Protein 4ABX (pdb70)

GO terms:
  GO:0042802 identical protein binding (F, IPI)

Organism: Deinococcus radiodurans (strain ATCC 13939 / DSM 20539 / JCM 16871 / CCUG 27074 / LMG 4051 / NBRC 15346 / NCIMB 9279 / VKM B-1422 / R1) (NCBI:txid243230)

Nearest PDB structures (foldseek):
  4abx-assembly2_B  TM=1.005E+00  e=1.678E-20  Deinococcus radiodurans R1 = ATCC 13939 = DSM 20539
  5nnv-assembly1_A  TM=2.730E-01  e=8.039E-01  Bacillus subtilis subsp. subtilis str. 168
  8i21-assembly1_B  TM=3.642E-01  e=3.588E+00  Saccharomyces cerevisiae S288C
  5xg2-assembly1_A  TM=2.146E-01  e=1.185E+00  Pyrococcus yayanosii CH1
  4abx-assembly2_B  TM=8.919E-01  e=4.515E-20  Deinococcus radiodurans R1 = ATCC 13939 = DSM 20539

B-factor: mean 31.53, std 11.73, range [11.59, 84.28]

Radius of gyration: 51.92 Å; Cα contacts (8 Å, |Δi|>4): 768; chains: 4; bounding box: 196×74×70 Å

Solvent-accessible surface area: 38547 Å² total; per-residue (Å²): 88,94,126,173,101,52,46,146,59,25,103,82,8,43,121,30,35,104,35,14,70,128,34,74,14,88,53,54,43,38,139,46,30,75,93,56,51,61,118,2,45,46,40,85,31,17,20,109,6,0,52,24,0,12,92,42,0,37,75,9,165,71,22,0,12,33,10,0,11,75,0,12,154,34,0,66,42,0,7,146,110,38,155,72,0,91,107,5,7,76,72,0,100,62,6,31,117,42,0,89,60,4,2,30,87,0,84,87,26,33,133,62,43,73,31,56,93,121,18,25,94,143,15,81,62,70,27,49,30,0,48,130,2,60,130,123,13,24,108,64,3,106,56,0,64,91,75,10,61,105,4,44,135,87,23,57,36,34,74,90,66,70,158,96,75,66,140,134,144,190,107,53,44,147,61,25,102,86,8,42,128,24,42,92,37,14,73,130,32,73,15,88,48,59,42,38,140,46,29,74,95,60,50,62,114,3,44,44,41,83,32,19,19,111,7,0,52,26,0,10,93,41,0,35,85,9,155,114,23,0,13,34,9,0,9,76,0,20,151,34,0,72,41,0,7,138,105,39,154,70,0,86,106,3,9,67,79,0,124,59,7,27,122,41,0,93,56,3,0,25,91,0,81,94,28,30,133,65,39,69,32,53,93,107,17,25,94,135,17,82,62,69,28,48,31,0,49,125,2,59,130,120,15,22,108,68,6,115,54,0,64,94,76,9,54,96,4,46,121,82,20,57,32,36,71,94,60,75,150,96,78,64,139,64,101,76,140,189,63,40,48,152,45,26,102,85,8,41,124,30,37,97,34,12,72,129,32,72,16,90,54,59,41,38,141,47,31,74,92,55,53,63,117,4,46,35,36,92,36,15,18,113,8,0,47,25,0,12,95,41,0,35,72,14,161,69,20,0,14,30,14,0,8,76,0,14,162,40,0,80,52,0,3,149,97,37,134,69,0,93,101,5,2,71,89,0,93,54,6,30,113,50,0,89,54,6,2,25,87,0,85,93,29,33,128,63,40,70,38,55,86,105,18,32,90,152,15,91,61,69,29,49,32,0,50,130,2,56,131,118,13,23,106,72,6,124,57,0,64,85,72,8,44,99,4,41,124,86,25,56,35,23,70,89,66,68,161,105,74,105,61,98,78,123,189,63,34,46,151,44,24,102,83,8,42,128,24,39,89,35,13,68,128,32,69,14,91,49,58,41,34,139,44,30,80,91,57,51,57,112,6,48,36,40,86,39,15,19,113,8,0,45,25,0,8,91,41,0,39,70,16,154,110,22,0,13,32,16,0,9,76,0,10,161,40,0,87,54,0,12,156,92,40,128,58,0,98,100,7,15,96,90,0,103,55,6,31,115,51,0,89,56,6,1,28,86,0,82,9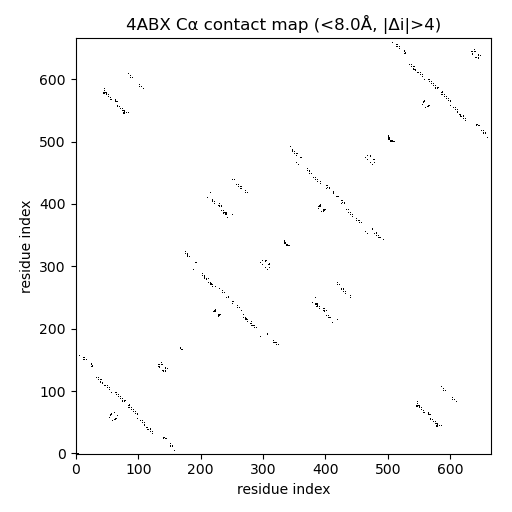0,32,31,130,64,42,72,35,57,84,110,16,35,87,155,17,94,61,71,27,49,32,0,46,128,2,55,128,121,14,25,108,68,6,118,56,0,62,86,75,9,42,100,4,42,124,84,24,56,31,21,73,92,64,77,170,118,95

CATH classification: 6.10.140.1080 (+1 more: 6.10.140.1090)

Secondary structure (DSSP, 8-state):
-HHHHHHHHHHHHHHHHHHHHHH---TTHHHHHHHHHHHHHHHHHHHHHHHHHHIIIIISSS-HHHHHHHHHHHHHHHHTT-HHHHHHHHHHHHHHHHHHHHHHHHHHHHHT----HHHHHHHHHHHHHHHHHHHHH-SSHHHHHHHHHHHHHHHHHHHHHHHHHT-/-HHHHHHHHHHHHHHHHHHHHH---TTHHHHHHHHHHHHHHHHHHHHHHHHHHIIIIISSS-HHHHHHHHHHHHHHHHTT-HHHHHHHHHHHHHHHHHHHHHHHHHHHHHT----HHHHHHHHHHHHHHHHHHHHH-SSHHHHHHHHHHHHHHHHHHHHHHHHHT-/--SHHHHHHHHHHHHHHHHHHHHH---TTHHHHHHHHHHHHHHHHHHHHHHHHHHIIIIISSS-HHHHHHHHHHHHHHHHHH-HHHHHHHHHHHHHHHHHHHHHHHHHHHHHT----HHHHHHHHHHHHHHHHHHHHH-SSHHHHHHHHHHHHHHHHHHHHHHHHH-/--SHHHHHHHHHHHHHHHHHHHHH---TTHHHHHHHHHHHHHHHHHHHHHHHHHHIIIIISSS-HHHHHHHHHHHTHHHHHH-HHHHHHHHHHHHHHHHHHHHHHHHHHHHHT----HHHHHHHHHHHHHHHHHHHHH-SSHHHHHHHHHHHHHHHHHHHHHHHH-

Structure (mmCIF, N/CA/C/O backbone):
data_4ABX
#
_entry.id   4ABX
#
_cell.length_a   73.210
_cell.length_b   43.970
_cell.length_c   133.630
_cell.angle_alpha   90.00
_cell.angle_beta   97.71
_cell.angle_gamma   90.00
#
_symmetry.space_group_name_H-M   'P 1 21 1'
#
loop_
_entity.id
_entity.type
_entity.pdbx_description
1 polymer 'DNA REPAIR PROTEIN RECN'
2 water water
#
loop_
_atom_site.group_PDB
_atom_site.id
_atom_site.type_symbol
_atom_site.label_atom_id
_atom_site.label_alt_id
_atom_site.label_comp_id
_atom_site.label_asym_id
_atom_site.label_entity_id
_atom_site.label_seq_id
_atom_site.pdbx_PDB_ins_code
_atom_site.Cartn_x
_atom_site.Cartn_y
_atom_site.Cartn_z
_atom_site.occupancy
_atom_site.B_iso_or_equiv
_atom_site.auth_seq_id
_atom_site.auth_comp_id
_atom_site.auth_asym_id
_atom_site.auth_atom_id
_atom_site.pdbx_PDB_model_num
ATOM 1 N N . PHE A 1 5 ? 61.743 -20.006 22.209 1.00 35.96 -1 PHE A N 1
ATOM 2 C CA . PHE A 1 5 ? 60.929 -21.219 22.177 1.00 45.96 -1 PHE A CA 1
ATOM 3 C C . PHE A 1 5 ? 60.393 -21.528 23.572 1.00 41.71 -1 PHE A C 1
ATOM 4 O O . PHE A 1 5 ? 59.387 -20.962 24.002 1.00 43.98 -1 PHE A O 1
ATOM 6 N N . THR A 1 6 ? 61.056 -22.431 24.283 1.00 58.37 0 THR A N 1
ATOM 7 C CA . THR A 1 6 ? 60.770 -22.570 25.699 1.00 53.27 0 THR A CA 1
ATOM 8 C C . THR A 1 6 ? 61.235 -21.267 26.343 1.00 43.44 0 THR A C 1
ATOM 9 O O . THR A 1 6 ? 60.709 -20.842 27.372 1.00 35.63 0 THR A O 1
ATOM 13 N N . GLN A 1 7 ? 62.212 -20.624 25.703 1.00 37.12 196 GLN A N 1
ATOM 14 C CA . GLN A 1 7 ? 62.688 -19.310 26.127 1.00 34.59 196 GLN A CA 1
ATOM 15 C C . GLN A 1 7 ? 61.607 -18.229 26.008 1.00 33.96 196 GLN A C 1
ATOM 16 O O . GLN A 1 7 ? 61.408 -17.445 26.938 1.00 32.36 196 GLN A O 1
ATOM 22 N N . ARG A 1 8 ? 60.908 -18.185 24.876 1.00 29.75 197 ARG A N 1
ATOM 23 C CA . ARG A 1 8 ? 59.767 -17.280 24.741 1.00 28.93 197 ARG A CA 1
ATOM 24 C C . ARG A 1 8 ? 58.707 -17.602 25.783 1.00 27.77 197 ARG A C 1
ATOM 25 O O . ARG A 1 8 ? 58.123 -16.702 26.377 1.00 26.64 197 ARG A O 1
ATOM 33 N N . GLU A 1 9 ? 58.472 -18.891 26.007 1.00 31.59 198 GLU A N 1
ATOM 34 C CA . GLU A 1 9 ? 57.478 -19.330 26.982 1.00 32.34 198 GLU A CA 1
ATOM 35 C C . GLU A 1 9 ? 57.839 -18.901 28.404 1.00 30.77 198 GLU A C 1
ATOM 36 O O . GLU A 1 9 ? 56.968 -18.533 29.195 1.00 26.94 198 GLU A O 1
ATOM 42 N N . ARG A 1 10 ? 59.124 -18.948 28.726 1.00 29.46 199 ARG A N 1
ATOM 43 C CA . ARG A 1 10 ? 59.582 -18.517 30.040 1.00 29.19 199 ARG A CA 1
ATOM 44 C C . ARG A 1 10 ? 59.367 -17.018 30.228 1.00 28.61 199 ARG A C 1
ATOM 45 O O . ARG A 1 10 ? 58.964 -16.572 31.302 1.00 30.05 199 ARG A O 1
ATOM 53 N N . ALA A 1 11 ? 59.652 -16.243 29.183 1.00 30.27 200 ALA A N 1
ATOM 54 C CA . ALA A 1 11 ? 59.475 -14.795 29.240 1.00 28.26 200 ALA A CA 1
ATOM 55 C C . ALA A 1 11 ? 58.017 -14.452 29.532 1.00 29.95 200 ALA A C 1
ATOM 56 O O . ALA A 1 11 ? 57.723 -13.590 30.362 1.00 28.46 200 ALA A O 1
ATOM 58 N N . ARG A 1 12 ? 57.106 -15.140 28.853 1.00 27.61 201 ARG A N 1
ATOM 59 C CA . ARG A 1 12 ? 55.684 -14.901 29.051 1.00 20.95 201 ARG A CA 1
ATOM 60 C C . ARG A 1 12 ? 55.236 -15.346 30.441 1.00 21.40 201 ARG A C 1
ATOM 61 O O . ARG A 1 12 ? 54.395 -14.706 31.060 1.00 25.28 201 ARG A O 1
ATOM 69 N N . GLN A 1 13 ? 55.806 -16.439 30.935 1.00 22.04 202 GLN A N 1
ATOM 70 C CA . GLN A 1 13 ? 55.441 -16.927 32.257 1.00 24.33 202 GLN A CA 1
ATOM 71 C C . GLN A 1 13 ? 55.884 -15.942 33.335 1.00 27.40 202 GLN A C 1
ATOM 72 O O . GLN A 1 13 ? 55.182 -15.735 34.324 1.00 25.89 202 GLN A O 1
ATOM 78 N N . ILE A 1 14 ? 57.049 -15.332 33.138 1.00 30.56 203 ILE A N 1
ATOM 79 C CA . ILE A 1 14 ? 57.528 -14.289 34.045 1.00 27.47 203 ILE A CA 1
ATOM 80 C C . ILE A 1 14 ? 56.547 -13.114 34.132 1.00 25.56 203 ILE A C 1
ATOM 81 O O . ILE A 1 14 ? 56.269 -12.622 35.224 1.00 25.70 203 ILE A O 1
ATOM 86 N N . ASP A 1 15 ? 56.027 -12.671 32.986 1.00 19.85 204 ASP A N 1
ATOM 87 C CA . ASP A 1 15 ? 55.059 -11.574 32.956 1.00 23.38 204 ASP A CA 1
ATOM 88 C C . ASP A 1 15 ? 53.758 -11.962 33.651 1.00 24.75 204 ASP A C 1
ATOM 89 O O . ASP A 1 15 ? 53.169 -11.169 34.382 1.00 27.19 204 ASP A O 1
ATOM 94 N N . LEU A 1 16 ? 53.301 -13.182 33.390 1.00 29.23 205 LEU A N 1
ATOM 95 C CA . LEU A 1 16 ? 52.089 -13.707 34.013 1.00 27.06 205 LEU A CA 1
ATOM 96 C C . LEU A 1 16 ? 52.181 -13.657 35.537 1.00 27.13 205 LEU A C 1
ATOM 97 O O . LEU A 1 16 ? 51.308 -13.112 36.213 1.00 28.35 205 LEU A O 1
ATOM 102 N N . LEU A 1 17 ? 53.249 -14.231 36.076 1.00 26.14 206 LEU A N 1
ATOM 103 C CA . LEU A 1 17 ? 53.400 -14.342 37.519 1.00 21.68 206 LEU A CA 1
ATOM 104 C C . LEU A 1 17 ? 53.594 -12.972 38.166 1.00 22.13 206 LEU A C 1
ATOM 105 O O . LEU A 1 17 ? 53.009 -12.680 39.212 1.00 23.81 206 LEU A O 1
ATOM 110 N N . ALA A 1 18 ? 54.413 -12.133 37.540 1.00 22.36 207 ALA A N 1
ATOM 111 C CA . ALA A 1 18 ? 54.646 -10.791 38.059 1.00 26.23 207 ALA A CA 1
ATOM 112 C C . ALA A 1 18 ? 53.326 -10.032 38.181 1.00 25.06 207 ALA A C 1
ATOM 113 O O . ALA A 1 18 ? 53.098 -9.325 39.160 1.00 22.29 207 ALA A O 1
ATOM 115 N N . PHE A 1 19 ? 52.462 -10.193 37.183 1.00 25.29 208 PHE A N 1
ATOM 116 C CA . PHE A 1 19 ? 51.164 -9.522 37.157 1.00 28.48 208 PHE A CA 1
ATOM 117 C C . PHE A 1 19 ? 50.247 -10.039 38.263 1.00 22.32 208 PHE A C 1
ATOM 118 O O . PHE A 1 19 ? 49.538 -9.271 38.916 1.00 22.31 208 PHE A O 1
ATOM 126 N N . GLN A 1 20 ? 50.262 -11.348 38.469 1.00 24.11 209 GLN A N 1
ATOM 127 C CA . GLN A 1 20 ? 49.442 -11.953 39.506 1.00 23.30 209 GLN A CA 1
ATOM 128 C C . GLN A 1 20 ? 49.896 -11.537 40.907 1.00 24.34 209 GLN A C 1
ATOM 129 O O . GLN A 1 20 ? 49.073 -11.219 41.766 1.00 21.66 209 GLN A O 1
ATOM 135 N N . VAL A 1 21 ? 51.207 -11.511 41.116 1.00 20.57 210 VAL A N 1
ATOM 136 C CA . VAL A 1 21 ? 51.785 -11.080 42.389 1.00 25.73 210 VAL A CA 1
ATOM 137 C C . VAL A 1 21 ? 51.451 -9.622 42.688 1.00 30.04 210 VAL A C 1
ATOM 138 O O . VAL A 1 21 ? 51.060 -9.280 43.806 1.00 30.25 210 VAL A O 1
ATOM 142 N N . GLN A 1 22 ? 51.600 -8.768 41.680 1.00 28.88 211 GLN A N 1
ATOM 143 C CA . GLN A 1 22 ? 51.253 -7.359 41.813 1.00 30.40 211 GLN A CA 1
ATOM 144 C C . GLN A 1 22 ? 49.777 -7.191 42.170 1.00 26.49 211 GLN A C 1
ATOM 145 O O . GLN A 1 22 ? 49.440 -6.429 43.079 1.00 25.61 211 GLN A O 1
ATOM 151 N N . GLU A 1 23 ? 48.899 -7.898 41.457 1.00 23.39 212 GLU A N 1
ATOM 152 C CA . GLU A 1 23 ? 47.458 -7.767 41.692 1.00 24.92 212 GLU A CA 1
ATOM 153 C C . GLU A 1 23 ? 47.087 -8.064 43.139 1.00 27.36 212 GLU A C 1
ATOM 154 O O . GLU A 1 23 ? 46.360 -7.302 43.777 1.00 25.07 212 GLU A O 1
ATOM 160 N N . ILE A 1 24 ? 47.583 -9.186 43.645 1.00 24.29 213 ILE A N 1
ATOM 161 C CA . ILE A 1 24 ? 47.333 -9.596 45.021 1.00 24.95 213 ILE A CA 1
ATOM 162 C C . ILE A 1 24 ? 47.949 -8.632 46.044 1.00 28.10 213 ILE A C 1
ATOM 163 O O . ILE A 1 24 ? 47.344 -8.319 47.072 1.00 27.18 213 ILE A O 1
ATOM 168 N N . SER A 1 25 ? 49.150 -8.148 45.756 1.00 26.52 214 SER A N 1
ATOM 169 C CA . SER A 1 25 ? 49.866 -7.316 46.713 1.00 26.51 214 SER A CA 1
ATOM 170 C C . SER A 1 25 ? 49.241 -5.933 46.829 1.00 25.19 214 SER A C 1
ATOM 171 O O . SER A 1 25 ? 49.244 -5.330 47.903 1.00 28.98 214 SER A O 1
ATOM 174 N N . GLU A 1 26 ? 48.708 -5.429 45.723 1.00 24.77 215 GLU A N 1
ATOM 175 C CA . GLU A 1 26 ? 48.074 -4.111 45.728 1.00 31.96 215 GLU A CA 1
ATOM 176 C C . GLU A 1 26 ? 46.814 -4.078 46.587 1.00 32.83 215 GLU A C 1
ATOM 177 O O . GLU A 1 26 ? 46.472 -3.042 47.157 1.00 34.21 215 GLU A O 1
ATOM 183 N N . VAL A 1 27 ? 46.132 -5.215 46.682 1.00 33.44 216 VAL A N 1
ATOM 184 C CA . VAL A 1 27 ? 44.912 -5.315 47.481 1.00 25.82 216 VAL A CA 1
ATOM 185 C C . VAL A 1 27 ? 45.251 -5.694 48.919 1.00 28.39 216 VAL A C 1
ATOM 186 O O . VAL A 1 27 ? 44.568 -5.286 49.868 1.00 25.70 216 VAL A O 1
ATOM 190 N N . SER A 1 28 ? 46.316 -6.478 49.067 1.00 25.42 217 SER A N 1
ATOM 191 C CA . SER A 1 28 ? 46.820 -6.887 50.373 1.00 27.33 217 SER A CA 1
ATOM 192 C C . SER A 1 28 ? 45.755 -7.566 51.240 1.00 29.51 217 SER A C 1
ATOM 193 O O . SER A 1 28 ? 45.415 -7.073 52.319 1.00 30.35 217 SER A O 1
ATOM 196 N N . PRO A 1 29 ? 45.238 -8.712 50.773 1.00 24.85 218 PRO A N 1
ATOM 197 C CA . PRO A 1 29 ? 44.202 -9.450 51.504 1.00 28.34 218 PRO A CA 1
ATOM 198 C C . PRO A 1 29 ? 44.689 -9.945 52.864 1.00 29.92 218 PRO A C 1
ATOM 199 O O . PRO A 1 29 ? 45.771 -10.522 52.973 1.00 23.25 218 PRO A O 1
ATOM 203 N N . ASP A 1 30 ? 43.880 -9.720 53.891 1.00 27.52 219 ASP A N 1
ATOM 204 C CA . ASP A 1 30 ? 44.222 -10.133 55.247 1.00 30.62 219 ASP A CA 1
ATOM 205 C C . ASP A 1 30 ? 43.210 -11.158 55.736 1.00 32.31 219 ASP A C 1
ATOM 206 O O . ASP A 1 30 ? 42.138 -10.796 56.229 1.00 27.13 219 ASP A O 1
ATOM 211 N N . PRO A 1 31 ? 43.546 -12.450 55.596 1.00 34.61 220 PRO A N 1
ATOM 212 C CA . PRO A 1 31 ? 42.593 -13.506 55.945 1.00 33.42 220 PRO A CA 1
ATOM 213 C C . PRO A 1 31 ? 41.930 -13.223 57.289 1.00 34.61 220 PRO A C 1
ATOM 214 O O . PRO A 1 31 ? 42.609 -12.878 58.256 1.00 35.18 220 PRO A O 1
ATOM 218 N N . GLY A 1 32 ? 40.609 -13.345 57.340 1.00 28.22 221 GLY A N 1
ATOM 219 C CA . GLY A 1 32 ? 39.874 -13.040 58.556 1.00 31.65 221 GLY A CA 1
ATOM 220 C C . GLY A 1 32 ? 39.148 -11.703 58.538 1.00 36.29 221 GLY A C 1
ATOM 221 O O . GLY A 1 32 ? 38.145 -11.532 59.233 1.00 34.38 221 GLY A O 1
ATOM 222 N N . GLU A 1 33 ? 39.638 -10.756 57.739 1.00 35.10 222 GLU A N 1
ATOM 223 C CA . GLU A 1 33 ? 39.071 -9.405 57.723 1.00 30.09 222 GLU A CA 1
ATOM 224 C C . GLU A 1 33 ? 37.610 -9.367 57.267 1.00 28.88 222 GLU A C 1
ATOM 225 O O . GLU A 1 33 ? 36.898 -8.398 57.536 1.00 27.09 222 GLU A O 1
ATOM 231 N N . GLU A 1 34 ? 37.163 -10.413 56.577 1.00 28.62 223 GLU A N 1
ATOM 232 C CA . GLU A 1 34 ? 35.807 -10.424 56.028 1.00 26.44 223 GLU A CA 1
ATOM 233 C C . GLU A 1 34 ? 34.728 -10.530 57.097 1.00 25.12 223 GLU A C 1
ATOM 234 O O . GLU A 1 34 ? 33.581 -10.127 56.863 1.00 21.12 223 GLU A O 1
ATOM 240 N N . GLU A 1 35 ? 35.089 -11.071 58.263 1.00 26.35 224 GLU A N 1
ATOM 241 C CA . GLU A 1 35 ? 34.143 -11.181 59.371 1.00 31.67 224 GLU A CA 1
ATOM 242 C C . GLU A 1 35 ? 33.662 -9.808 59.826 1.00 28.84 224 GLU A C 1
ATOM 243 O O . GLU A 1 35 ? 32.458 -9.566 59.943 1.00 24.34 224 GLU A O 1
ATOM 249 N N . GLY A 1 36 ? 34.613 -8.918 60.097 1.00 28.79 225 GLY A N 1
ATOM 250 C CA . GLY A 1 36 ? 34.297 -7.555 60.482 1.00 30.14 225 GLY A CA 1
ATOM 251 C C . GLY A 1 36 ? 33.567 -6.800 59.384 1.00 31.78 225 GLY A C 1
ATOM 252 O O . GLY A 1 36 ? 32.597 -6.088 59.650 1.00 26.96 225 GLY A O 1
ATOM 253 N N . LEU A 1 37 ? 34.038 -6.945 58.146 1.00 30.66 226 LEU A N 1
ATOM 254 C CA . LEU A 1 37 ? 33.393 -6.294 57.008 1.00 29.05 226 LEU A CA 1
ATOM 255 C C . LEU A 1 37 ? 31.918 -6.689 56.885 1.00 25.91 226 LEU A C 1
ATOM 256 O O . LEU A 1 37 ? 31.047 -5.825 56.735 1.00 21.69 226 LEU A O 1
ATOM 261 N N . ASN A 1 38 ? 31.648 -7.993 56.950 1.00 19.30 227 ASN A N 1
ATOM 262 C CA . ASN A 1 38 ? 30.285 -8.510 56.826 1.00 24.48 227 ASN A CA 1
ATOM 263 C C . ASN A 1 38 ? 29.374 -8.013 57.944 1.00 23.47 227 ASN A C 1
ATOM 264 O O . ASN A 1 38 ? 28.206 -7.696 57.720 1.00 24.38 227 ASN A O 1
ATOM 269 N N . THR A 1 39 ? 29.908 -7.978 59.157 1.00 23.70 228 THR A N 1
ATOM 270 C CA . THR A 1 39 ? 29.161 -7.471 60.302 1.00 25.67 228 THR A CA 1
ATOM 271 C C . THR A 1 39 ? 28.829 -5.989 60.122 1.00 24.69 228 THR A C 1
ATOM 272 O O . THR A 1 39 ? 27.706 -5.557 60.379 1.00 24.96 228 THR A O 1
ATOM 276 N N . GLU A 1 40 ? 29.805 -5.218 59.656 1.00 21.79 229 GLU A N 1
ATOM 277 C CA . GLU A 1 40 ? 29.620 -3.787 59.430 1.00 25.90 229 GLU A CA 1
ATOM 278 C C . GLU A 1 40 ? 28.694 -3.511 58.230 1.00 25.33 229 GLU A C 1
ATOM 279 O O . GLU A 1 40 ? 27.895 -2.574 58.252 1.00 22.03 229 GLU A O 1
ATOM 285 N N . LEU A 1 41 ? 28.793 -4.340 57.193 1.00 23.27 230 LEU A N 1
ATOM 286 C CA . LEU A 1 41 ? 27.877 -4.262 56.052 1.00 21.78 230 LEU A CA 1
ATOM 287 C C . LEU A 1 41 ? 26.405 -4.409 56.466 1.00 24.66 230 LEU A C 1
ATOM 288 O O . LEU A 1 41 ? 25.531 -3.647 56.020 1.00 17.96 230 LEU A O 1
ATOM 293 N N . SER A 1 42 ? 26.126 -5.406 57.299 1.00 21.97 231 SER A N 1
ATOM 294 C CA . SER A 1 42 ? 24.762 -5.615 57.783 1.00 20.37 231 SER A CA 1
ATOM 295 C C . SER A 1 42 ? 24.309 -4.438 58.640 1.00 22.30 231 SER A C 1
ATOM 296 O O . SER A 1 42 ? 23.181 -3.960 58.507 1.00 29.27 231 SER A O 1
ATOM 299 N N . ARG A 1 43 ? 25.186 -3.981 59.529 1.00 28.49 232 ARG A N 1
ATOM 300 C CA . ARG A 1 43 ? 24.854 -2.873 60.417 1.00 28.44 232 ARG A CA 1
ATOM 301 C C . ARG A 1 43 ? 24.467 -1.636 59.617 1.00 27.01 232 ARG A C 1
ATOM 302 O O . ARG A 1 43 ? 23.456 -1.004 59.906 1.00 25.14 232 ARG A O 1
ATOM 310 N N . LEU A 1 44 ? 25.273 -1.298 58.613 1.00 22.80 233 LEU A N 1
ATOM 311 C CA . LEU A 1 44 ? 25.036 -0.101 57.807 1.00 22.54 233 LEU A CA 1
ATOM 312 C C . LEU A 1 44 ? 23.867 -0.267 56.842 1.00 24.37 233 LEU A C 1
ATOM 313 O O . LEU A 1 44 ? 23.086 0.665 56.630 1.00 28.12 233 LEU A O 1
ATOM 318 N N . SER A 1 45 ? 23.756 -1.444 56.237 1.00 19.22 234 SER A N 1
ATOM 319 C CA . SER A 1 45 ? 22.644 -1.701 55.332 1.00 24.96 234 SER A CA 1
ATOM 320 C C . SER A 1 45 ? 21.327 -1.589 56.097 1.00 24.22 234 SER A C 1
ATOM 321 O O . SER A 1 45 ? 20.367 -0.988 55.616 1.00 20.84 234 SER A O 1
ATOM 324 N N . ASN A 1 46 ? 21.287 -2.156 57.298 1.00 25.57 235 ASN A N 1
ATOM 325 C CA . ASN A 1 46 ? 20.078 -2.079 58.116 1.00 24.96 235 ASN A CA 1
ATOM 326 C C . ASN A 1 46 ? 19.692 -0.651 58.485 1.00 28.05 235 ASN A C 1
ATOM 327 O O . ASN A 1 46 ? 18.508 -0.311 58.485 1.00 26.82 235 ASN A O 1
ATOM 332 N N . LEU A 1 47 ? 20.688 0.186 58.781 1.00 23.80 236 LEU A N 1
ATOM 333 C CA . LEU A 1 47 ? 20.423 1.598 59.049 1.00 22.65 236 LEU A CA 1
ATOM 334 C C . LEU A 1 47 ? 19.842 2.274 57.806 1.00 26.38 236 LEU A C 1
ATOM 335 O O . LEU A 1 47 ? 18.961 3.126 57.907 1.00 28.28 236 LEU A O 1
ATOM 340 N N . HIS A 1 48 ? 20.333 1.885 56.635 1.00 27.13 237 HIS A N 1
ATOM 341 C CA . HIS A 1 48 ? 19.808 2.409 55.377 1.00 25.54 237 HIS A CA 1
ATOM 342 C C . HIS A 1 48 ? 18.347 2.017 55.176 1.00 23.56 237 HIS A C 1
ATOM 343 O O . HIS A 1 48 ? 17.520 2.833 54.773 1.00 22.29 237 HIS A O 1
ATOM 350 N N . THR A 1 49 ? 18.039 0.755 55.447 1.00 22.49 238 THR A N 1
ATOM 351 C CA . THR A 1 49 ? 16.677 0.260 55.328 1.00 27.41 238 THR A CA 1
ATOM 352 C C . THR A 1 49 ? 15.705 1.040 56.215 1.00 26.15 238 THR A C 1
ATOM 353 O O . THR A 1 49 ? 14.624 1.438 55.772 1.00 20.54 238 THR A O 1
ATOM 357 N N . ILE A 1 50 ? 16.103 1.253 57.467 1.00 29.44 239 ILE A N 1
ATOM 358 C CA . ILE A 1 50 ? 15.305 2.004 58.431 1.00 28.89 239 ILE A CA 1
ATOM 359 C C . ILE A 1 50 ? 15.033 3.430 57.951 1.00 30.69 239 ILE A C 1
ATOM 360 O O . ILE A 1 50 ? 13.902 3.916 58.023 1.00 25.64 239 ILE A O 1
ATOM 365 N N . ALA A 1 51 ? 16.070 4.099 57.460 1.00 26.26 240 ALA A N 1
ATOM 366 C CA . ALA A 1 51 ? 15.941 5.489 57.031 1.00 28.14 240 ALA A CA 1
ATOM 367 C C . ALA A 1 51 ? 15.089 5.590 55.773 1.00 30.56 240 ALA A C 1
ATOM 368 O O . ALA A 1 51 ? 14.294 6.521 55.616 1.00 27.91 240 ALA A O 1
ATOM 370 N N . GLN A 1 52 ? 15.268 4.627 54.876 1.00 27.32 241 GLN A N 1
ATOM 371 C CA . GLN A 1 52 ? 14.503 4.572 53.634 1.00 25.59 241 GLN A CA 1
ATOM 372 C C . GLN A 1 52 ? 13.038 4.246 53.939 1.00 26.16 241 GLN A C 1
ATOM 373 O O . GLN A 1 52 ? 12.124 4.752 53.286 1.00 28.60 241 GLN A O 1
ATOM 379 N N . ALA A 1 53 ? 12.814 3.393 54.932 1.00 22.69 242 ALA A N 1
ATOM 380 C CA . ALA A 1 53 ? 11.446 3.047 55.331 1.00 25.85 242 ALA A CA 1
ATOM 381 C C . ALA A 1 53 ? 10.721 4.276 55.877 1.00 29.20 242 ALA A C 1
ATOM 382 O O . ALA A 1 53 ? 9.588 4.557 55.500 1.00 30.04 242 ALA A O 1
ATOM 384 N N . ALA A 1 54 ? 11.383 5.003 56.772 1.00 27.86 243 ALA A N 1
ATOM 385 C CA . ALA A 1 54 ? 10.808 6.217 57.348 1.00 30.98 243 ALA A CA 1
ATOM 386 C C . ALA A 1 54 ? 10.575 7.307 56.302 1.00 33.94 243 ALA A C 1
ATOM 387 O O . ALA A 1 54 ? 9.594 8.052 56.387 1.00 35.66 243 ALA A O 1
ATOM 389 N N . ALA A 1 55 ? 11.469 7.404 55.321 1.00 22.70 244 ALA A N 1
ATOM 390 C CA . ALA A 1 55 ? 11.300 8.379 54.242 1.00 29.92 244 ALA A CA 1
ATOM 391 C C . ALA A 1 55 ? 10.088 8.049 53.366 1.00 34.42 244 ALA A C 1
ATOM 392 O O . ALA A 1 55 ? 9.300 8.930 53.014 1.00 36.36 244 ALA A O 1
ATOM 394 N N . GLY A 1 56 ? 9.948 6.776 53.013 1.00 32.71 245 GLY A N 1
ATOM 395 C CA . GLY A 1 56 ? 8.826 6.331 52.209 1.00 32.51 245 GLY A CA 1
ATOM 396 C C . GLY A 1 56 ? 7.498 6.582 52.901 1.00 31.66 245 GLY A C 1
ATOM 397 O O . GLY A 1 56 ? 6.541 7.030 52.274 1.00 31.45 245 GLY A O 1
ATOM 398 N N . GLY A 1 57 ? 7.445 6.298 54.198 1.00 25.08 246 GLY A N 1
ATOM 399 C CA . GLY A 1 57 ? 6.241 6.516 54.978 1.00 32.52 246 GLY A CA 1
ATOM 400 C C . GLY A 1 57 ? 5.834 7.976 55.029 1.00 29.96 246 GLY A C 1
ATOM 401 O O . GLY A 1 57 ? 4.657 8.311 54.894 1.00 27.28 246 GLY A O 1
ATOM 402 N N . VAL A 1 58 ? 6.814 8.849 55.235 1.00 25.86 247 VAL A N 1
ATOM 403 C CA . VAL A 1 58 ? 6.569 10.283 55.257 1.00 27.18 247 VAL A CA 1
ATOM 404 C C . VAL A 1 58 ? 5.978 10.751 53.926 1.00 27.84 247 VAL A C 1
ATOM 405 O O . VAL A 1 58 ? 5.013 11.519 53.896 1.00 29.86 247 VAL A O 1
ATOM 409 N N . GLU A 1 59 ? 6.547 10.267 52.828 1.00 28.54 248 GLU A N 1
ATOM 410 C CA . GLU A 1 59 ? 6.072 10.622 51.494 1.00 33.57 248 GLU A CA 1
ATOM 411 C C . GLU A 1 59 ? 4.600 10.244 51.285 1.00 29.91 248 GLU A C 1
ATOM 412 O O . GLU A 1 59 ? 3.803 11.056 50.817 1.00 28.43 248 GLU A O 1
ATOM 418 N N . LEU A 1 60 ? 4.246 9.012 51.643 1.00 26.55 249 LEU A N 1
ATOM 419 C CA . LEU A 1 60 ? 2.901 8.487 51.401 1.00 26.39 249 LEU A CA 1
ATOM 420 C C . LEU A 1 60 ? 1.856 9.031 52.370 1.00 27.47 249 LEU A C 1
ATOM 421 O O . LEU A 1 60 ? 0.677 9.152 52.024 1.00 29.38 249 LEU A O 1
ATOM 426 N N . LEU A 1 61 ? 2.277 9.348 53.589 1.00 24.13 250 LEU A N 1
ATOM 427 C CA . LEU A 1 61 ? 1.334 9.820 54.592 1.00 23.30 250 LEU A CA 1
ATOM 428 C C . LEU A 1 61 ? 1.108 11.325 54.496 1.00 28.60 250 LEU A C 1
ATOM 429 O O . LEU A 1 61 ? 0.044 11.815 54.866 1.00 27.07 250 LEU A O 1
ATOM 434 N N . SER A 1 62 ? 2.099 12.054 53.988 1.00 26.04 251 SER A N 1
ATOM 435 C CA . SER A 1 62 ? 2.120 13.498 54.190 1.00 32.62 251 SER A CA 1
ATOM 436 C C . SER A 1 62 ? 2.708 14.343 53.052 1.00 33.05 251 SER A C 1
ATOM 437 O O . SER A 1 62 ? 2.066 15.279 52.584 1.00 37.66 251 SER A O 1
ATOM 440 N N . ASP A 1 63 ? 3.925 14.021 52.618 1.00 31.37 252 ASP A N 1
ATOM 441 C CA . ASP A 1 63 ? 4.682 14.915 51.740 1.00 37.74 252 ASP A CA 1
ATOM 442 C C . ASP A 1 63 ? 4.468 14.730 50.236 1.00 40.41 252 ASP A C 1
ATOM 443 O O . ASP A 1 63 ? 4.665 15.669 49.466 1.00 44.24 252 ASP A O 1
ATOM 448 N N . GLY A 1 64 ? 4.091 13.529 49.813 1.00 36.72 253 GLY A N 1
ATOM 449 C CA . GLY A 1 64 ? 3.860 13.274 48.402 1.00 39.52 253 GLY A CA 1
ATOM 450 C C . GLY A 1 64 ? 2.777 14.183 47.845 1.00 42.35 253 GLY A C 1
ATOM 451 O O . GLY A 1 64 ? 1.932 14.682 48.592 1.00 41.12 253 GLY A O 1
ATOM 452 N N . ASP A 1 65 ? 2.804 14.412 46.536 1.00 43.37 254 ASP A N 1
ATOM 453 C CA . ASP A 1 65 ? 1.762 15.211 45.896 1.00 50.72 254 ASP A CA 1
ATOM 454 C C . ASP A 1 65 ? 0.406 14.593 46.207 1.00 45.89 254 ASP A C 1
ATOM 455 O O . ASP A 1 65 ? -0.567 15.296 46.503 1.00 42.31 254 ASP A O 1
ATOM 460 N N . LEU A 1 66 ? 0.358 13.266 46.149 1.00 45.31 255 LEU A N 1
ATOM 461 C CA . LEU A 1 66 ? -0.786 12.510 46.635 1.00 48.21 255 LEU A CA 1
ATOM 462 C C . LEU A 1 66 ? -0.405 11.855 47.961 1.00 42.31 255 LEU A C 1
ATOM 463 O O . LEU A 1 66 ? 0.523 11.042 48.018 1.00 39.49 255 LEU A O 1
ATOM 468 N N . ASN A 1 67 ? -1.109 12.215 49.027 1.00 33.97 256 ASN A N 1
ATOM 469 C CA . ASN A 1 67 ? -0.794 11.674 50.345 1.00 33.07 256 ASN A CA 1
ATOM 470 C C . ASN A 1 67 ? -2.029 11.360 51.181 1.00 33.47 256 ASN A C 1
ATOM 471 O O . ASN A 1 67 ? -3.116 11.894 50.941 1.00 35.49 256 ASN A O 1
ATOM 476 N N . ALA A 1 68 ? -1.851 10.489 52.167 1.00 26.74 257 ALA A N 1
ATOM 477 C CA . ALA A 1 68 ? -2.949 10.036 53.006 1.00 26.90 257 ALA A CA 1
ATOM 478 C C . ALA A 1 68 ? -3.635 11.177 53.766 1.00 33.49 257 ALA A C 1
ATOM 479 O O . ALA A 1 68 ? -4.864 11.277 53.766 1.00 28.96 257 ALA A O 1
ATOM 481 N N . ALA A 1 69 ? -2.845 12.034 54.409 1.00 23.79 258 ALA A N 1
ATOM 482 C CA . ALA A 1 69 ? -3.401 13.132 55.197 1.00 21.70 258 ALA A CA 1
ATOM 483 C C . ALA A 1 69 ? -4.258 14.056 54.332 1.00 27.80 258 ALA A C 1
ATOM 484 O O . ALA A 1 69 ? -5.324 14.505 54.752 1.00 29.53 258 ALA A O 1
ATOM 486 N N . GLY A 1 70 ? -3.781 14.335 53.123 1.00 25.65 259 GLY A N 1
ATOM 487 C CA . GLY A 1 70 ? -4.511 15.169 52.184 1.00 25.08 259 GLY A CA 1
ATOM 488 C C . GLY A 1 70 ? -5.866 14.593 51.825 1.00 27.36 259 GLY A C 1
ATOM 489 O O . GLY A 1 70 ? -6.859 15.314 51.763 1.00 25.54 259 GLY A O 1
ATOM 490 N N . LEU A 1 71 ? -5.920 13.285 51.590 1.00 25.86 260 LEU A N 1
ATOM 491 C CA . LEU A 1 71 ? -7.191 12.648 51.248 1.00 29.44 260 LEU A CA 1
ATOM 492 C C . LEU A 1 71 ? -8.154 12.613 52.427 1.00 26.24 260 LEU A C 1
ATOM 493 O O . LEU A 1 71 ? -9.357 12.830 52.266 1.00 27.14 260 LEU A O 1
ATOM 498 N N . ILE A 1 72 ? -7.628 12.339 53.614 1.00 24.40 261 ILE A N 1
ATOM 499 C CA . ILE A 1 72 ? -8.450 12.356 54.814 1.00 23.23 261 ILE A CA 1
ATOM 500 C C . ILE A 1 72 ? -9.063 13.745 54.998 1.00 23.37 261 ILE A C 1
ATOM 501 O O . ILE A 1 72 ? -10.238 13.878 55.336 1.00 25.76 261 ILE A O 1
ATOM 506 N N . GLY A 1 73 ? -8.257 14.776 54.762 1.00 23.10 262 GLY A N 1
ATOM 507 C CA . GLY A 1 73 ? -8.706 16.152 54.868 1.00 27.22 262 GLY A CA 1
ATOM 508 C C . GLY A 1 73 ? -9.830 16.479 53.905 1.00 29.83 262 GLY A C 1
ATOM 509 O O . GLY A 1 73 ? -10.780 17.171 54.266 1.00 24.75 262 GLY A O 1
ATOM 510 N N . GLU A 1 74 ? -9.723 15.986 52.673 1.00 29.74 263 GLU A N 1
ATOM 511 C CA . GLU A 1 74 ? -10.781 16.189 51.688 1.00 26.85 263 GLU A CA 1
ATOM 512 C C . GLU A 1 74 ? -12.068 15.530 52.163 1.00 23.09 263 GLU A C 1
ATOM 513 O O . GLU A 1 74 ? -13.149 16.108 52.051 1.00 23.01 263 GLU A O 1
ATOM 519 N N . ALA A 1 75 ? -11.936 14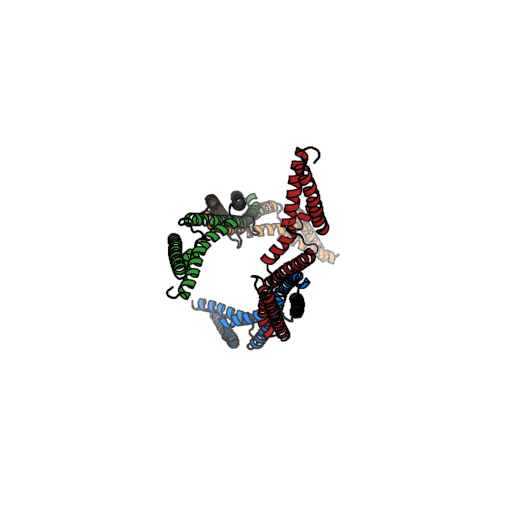.320 52.699 1.00 19.31 264 ALA A N 1
ATOM 520 C CA . ALA A 1 75 ? -13.070 13.559 53.216 1.00 19.08 264 ALA A CA 1
ATOM 521 C C . ALA A 1 75 ? -13.725 14.265 54.397 1.00 23.34 264 ALA A C 1
ATOM 522 O O . ALA A 1 75 ? -14.943 14.230 54.550 1.00 24.05 264 ALA A O 1
ATOM 524 N N . VAL A 1 76 ? -12.909 14.880 55.248 1.00 25.52 265 VAL A N 1
ATOM 525 C CA . VAL A 1 76 ? -13.443 15.647 56.362 1.00 24.81 265 VAL A CA 1
ATOM 526 C C . VAL A 1 76 ? -14.289 16.801 55.838 1.00 22.70 265 VAL A C 1
ATOM 527 O O . VAL A 1 76 ? -15.384 17.046 56.328 1.00 19.81 265 VAL A O 1
ATOM 531 N N . ARG A 1 77 ? -13.778 17.507 54.836 1.00 23.61 266 ARG A N 1
ATOM 532 C CA . ARG A 1 77 ? -14.522 18.617 54.250 1.00 25.42 266 ARG A CA 1
ATOM 533 C C . ARG A 1 77 ? -15.801 18.149 53.540 1.00 24.55 266 ARG A C 1
ATOM 534 O O . ARG A 1 77 ? -16.833 18.814 53.604 1.00 22.21 266 ARG A O 1
ATOM 542 N N . ALA A 1 78 ? -15.729 16.999 52.881 1.00 19.42 267 ALA A N 1
ATOM 543 C CA . ALA A 1 78 ? -16.896 16.418 52.222 1.00 27.59 267 ALA A CA 1
ATOM 544 C C . ALA A 1 78 ? -18.031 16.154 53.213 1.00 25.96 267 ALA A C 1
ATOM 545 O O . ALA A 1 78 ? -19.205 16.191 52.851 1.00 24.79 267 ALA A O 1
ATOM 547 N N . LEU A 1 79 ? -17.677 15.891 54.467 1.00 23.30 268 LEU A N 1
ATOM 548 C CA . LEU A 1 79 ? -18.671 15.604 55.496 1.00 20.33 268 LEU A CA 1
ATOM 549 C C . LEU A 1 79 ? -19.339 16.855 56.083 1.00 23.12 268 LEU A C 1
ATOM 550 O O . LEU A 1 79 ? -20.378 16.752 56.738 1.00 24.96 268 LEU A O 1
ATOM 555 N N . ASN A 1 80 ? -18.753 18.026 55.846 1.00 24.61 269 ASN A N 1
ATOM 556 C CA . ASN A 1 80 ? -19.274 19.276 56.412 1.00 26.66 269 ASN A CA 1
ATOM 557 C C . ASN A 1 80 ? -20.786 19.455 56.273 1.00 24.36 269 ASN A C 1
ATOM 558 O O . ASN A 1 80 ? -21.482 19.707 57.257 1.00 21.09 269 ASN A O 1
ATOM 563 N N . ALA A 1 81 ? -21.290 19.332 55.049 1.00 21.54 270 ALA A N 1
ATOM 564 C CA . ALA A 1 81 ? -22.697 19.623 54.777 1.00 23.87 270 ALA A CA 1
ATOM 565 C C . ALA A 1 81 ? -23.616 18.623 55.471 1.00 25.97 270 ALA A C 1
ATOM 566 O O . ALA A 1 81 ? -24.709 18.973 55.916 1.00 23.16 270 ALA A O 1
ATOM 568 N N . GLY A 1 82 ? -23.163 17.377 55.572 1.00 20.74 271 GLY A N 1
ATOM 569 C CA . GLY A 1 82 ? -23.942 16.353 56.238 1.00 20.28 271 GLY A CA 1
ATOM 570 C C . GLY A 1 82 ? -23.920 16.503 57.747 1.00 20.80 271 GLY A C 1
ATOM 571 O O . GLY A 1 82 ? -24.927 16.249 58.426 1.00 17.96 271 GLY A O 1
ATOM 572 N N . ALA A 1 83 ? -22.777 16.930 58.277 1.00 17.12 272 ALA A N 1
ATOM 573 C CA . ALA A 1 83 ? -22.607 17.031 59.725 1.00 23.91 272 ALA A CA 1
ATOM 574 C C . ALA A 1 83 ? -23.503 18.110 60.312 1.00 22.85 272 ALA A C 1
ATOM 575 O O . ALA A 1 83 ? -23.840 18.072 61.494 1.00 27.23 272 ALA A O 1
ATOM 577 N N . LYS A 1 84 ? -23.880 19.073 59.477 1.00 17.19 273 LYS A N 1
ATOM 578 C CA . LYS A 1 84 ? -24.731 20.180 59.902 1.00 21.32 273 LYS A CA 1
ATOM 579 C C . LYS A 1 84 ? -26.094 19.699 60.390 1.00 22.26 273 LYS A C 1
ATOM 580 O O . LYS A 1 84 ? -26.738 20.361 61.210 1.00 24.21 273 LYS A O 1
ATOM 586 N N . TYR A 1 85 ? -26.540 18.560 59.869 1.00 19.52 274 TYR A N 1
ATOM 587 C CA . TYR A 1 85 ? -27.922 18.120 60.067 1.00 21.01 274 TYR A CA 1
ATOM 588 C C . TYR A 1 85 ? -28.009 16.747 60.714 1.00 24.39 274 TYR A C 1
ATOM 589 O O . TYR A 1 85 ? -29.077 16.331 61.148 1.00 26.49 274 TYR A O 1
ATOM 598 N N . ASP A 1 86 ? -26.890 16.036 60.788 1.00 18.22 275 ASP A N 1
ATOM 599 C CA . ASP A 1 86 ? -26.946 14.681 61.315 1.00 20.57 275 ASP A CA 1
ATOM 600 C C . ASP A 1 86 ? -25.915 14.406 62.405 1.00 18.24 275 ASP A C 1
ATOM 601 O O . ASP A 1 86 ? -24.710 14.540 62.187 1.00 23.18 275 ASP A O 1
ATOM 606 N N . GLU A 1 87 ? -26.405 14.022 63.580 1.00 19.75 276 GLU A N 1
ATOM 607 C CA . GLU A 1 87 ? -25.546 13.776 64.736 1.00 23.49 276 GLU A CA 1
ATOM 608 C C . GLU A 1 87 ? -24.539 12.663 64.463 1.00 24.54 276 GLU A C 1
ATOM 609 O O . GLU A 1 87 ? -23.371 12.764 64.844 1.00 21.90 276 GLU A O 1
ATOM 615 N N . THR A 1 88 ? -24.993 11.608 63.793 1.00 22.61 277 THR A N 1
ATOM 616 C CA . THR A 1 88 ? -24.132 10.473 63.475 1.00 25.01 277 THR A CA 1
ATOM 617 C C . THR A 1 88 ? -23.009 10.845 62.499 1.00 22.19 277 THR A C 1
ATOM 618 O O . THR A 1 88 ? -21.850 10.487 62.717 1.00 22.55 277 THR A O 1
ATOM 622 N N . VAL A 1 89 ? -23.348 11.552 61.425 1.00 19.06 278 VAL A N 1
ATOM 623 C CA . VAL A 1 89 ? -22.324 12.052 60.507 1.00 21.01 278 VAL A CA 1
ATOM 624 C C . VAL A 1 89 ? -21.356 12.991 61.237 1.00 22.39 278 VAL A C 1
ATOM 625 O O . VAL A 1 89 ? -20.142 12.885 61.078 1.00 24.44 278 VAL A O 1
ATOM 629 N N . MET A 1 90 ? -21.892 13.897 62.050 1.00 22.81 279 MET A N 1
ATOM 630 C CA . MET A 1 90 ? -21.044 14.810 62.809 1.00 20.77 279 MET A CA 1
ATOM 631 C C . MET A 1 90 ? -20.043 14.033 63.670 1.00 24.61 279 MET A C 1
ATOM 632 O O . MET A 1 90 ? -18.851 14.356 63.704 1.00 21.23 279 MET A O 1
ATOM 637 N N . GLN A 1 91 ? -20.523 12.996 64.347 1.00 20.65 280 GLN A N 1
ATOM 638 C CA . GLN A 1 91 ? -19.649 12.178 65.188 1.00 24.71 280 GLN A CA 1
ATOM 639 C C . GLN A 1 91 ? -18.543 11.481 64.389 1.00 26.15 280 GLN A C 1
ATOM 640 O O . GLN A 1 91 ? -17.374 11.521 64.773 1.00 21.28 280 GLN A O 1
ATOM 646 N N . LEU A 1 92 ? -18.917 10.839 63.285 1.00 22.85 281 LEU A N 1
ATOM 647 C CA . LEU A 1 92 ? -17.944 10.187 62.417 1.00 23.04 281 LEU A CA 1
ATOM 648 C C . LEU A 1 92 ? -16.914 11.182 61.884 1.00 26.59 281 LEU A C 1
ATOM 649 O O . LEU A 1 92 ? -15.734 10.858 61.766 1.00 28.78 281 LEU A O 1
ATOM 654 N N . GLN A 1 93 ? -17.359 12.395 61.566 1.00 23.45 282 GLN A N 1
ATOM 655 C CA . GLN A 1 93 ? -16.444 13.438 61.109 1.00 19.38 282 GLN A CA 1
ATOM 656 C C . GLN A 1 93 ? -15.407 13.764 62.178 1.00 25.91 282 GLN A C 1
ATOM 657 O O . GLN A 1 93 ? -14.219 13.935 61.880 1.00 24.58 282 GLN A O 1
ATOM 663 N N . ASN A 1 94 ? -15.860 13.858 63.424 1.00 25.23 283 ASN A N 1
ATOM 664 C CA . ASN A 1 94 ? -14.957 14.114 64.542 1.00 27.80 283 ASN A CA 1
ATOM 665 C C . ASN A 1 94 ? -13.973 12.967 64.768 1.00 27.80 283 ASN A C 1
ATOM 666 O O . ASN A 1 94 ? -12.791 13.195 65.010 1.00 27.42 283 ASN A O 1
ATOM 671 N N . GLU A 1 95 ? -14.458 11.734 64.674 1.00 24.57 284 GLU A N 1
ATOM 672 C CA . GLU A 1 95 ? -13.577 10.575 64.728 1.00 26.98 284 GLU A CA 1
ATOM 673 C C . GLU A 1 95 ? -12.558 10.592 63.587 1.00 26.25 284 GLU A C 1
ATOM 674 O O . GLU A 1 95 ? -11.416 10.152 63.756 1.00 23.38 284 GLU A O 1
ATOM 680 N N . LEU A 1 96 ? -12.969 11.110 62.430 1.00 20.50 285 LEU A N 1
ATOM 681 C CA . LEU A 1 96 ? -12.088 11.177 61.268 1.00 17.64 285 LEU A CA 1
ATOM 682 C C . LEU A 1 96 ? -10.990 12.232 61.462 1.00 23.10 285 LEU A C 1
ATOM 683 O O . LEU A 1 96 ? -9.838 12.020 61.075 1.00 24.03 285 LEU A O 1
ATOM 688 N N . ARG A 1 97 ? -11.347 13.358 62.071 1.00 19.22 286 ARG A N 1
ATOM 689 C CA . ARG A 1 97 ? -10.358 14.360 62.458 1.00 19.05 286 ARG A CA 1
ATOM 690 C C . ARG A 1 97 ? -9.286 13.756 63.369 1.00 26.50 286 ARG A C 1
ATOM 691 O O . ARG A 1 97 ? -8.084 14.012 63.194 1.00 22.10 286 ARG A O 1
ATOM 699 N N . ALA A 1 98 ? -9.726 12.963 64.345 1.00 21.32 287 ALA A N 1
ATOM 700 C CA . ALA A 1 98 ? -8.805 12.271 65.242 1.00 26.20 287 ALA A CA 1
ATOM 701 C C . ALA A 1 98 ? -7.874 11.333 64.470 1.00 29.59 287 ALA A C 1
ATOM 702 O O . ALA A 1 98 ? -6.685 11.253 64.761 1.00 28.71 287 ALA A O 1
ATOM 704 N N . ALA A 1 99 ? -8.419 10.620 63.488 1.00 26.62 288 ALA A N 1
ATOM 705 C CA . ALA A 1 99 ? -7.598 9.740 62.673 1.00 23.99 288 ALA A CA 1
ATOM 706 C C . ALA A 1 99 ? -6.559 10.544 61.893 1.00 23.01 288 ALA A C 1
ATOM 707 O O . ALA A 1 99 ? -5.411 10.123 61.770 1.00 23.36 288 ALA A O 1
ATOM 709 N N . LEU A 1 100 ? -6.973 11.697 61.369 1.00 25.49 289 LEU A N 1
ATOM 710 C CA . LEU A 1 100 ? -6.073 12.594 60.648 1.00 20.95 289 LEU A CA 1
ATOM 711 C C . LEU A 1 100 ? -4.931 13.053 61.536 1.00 25.72 289 LEU A C 1
ATOM 712 O O . LEU A 1 100 ? -3.767 13.058 61.122 1.00 26.95 289 LEU A O 1
ATOM 717 N N . GLU A 1 101 ? -5.264 13.446 62.762 1.00 23.34 290 GLU A N 1
ATOM 718 C CA . GLU A 1 101 ? -4.247 13.884 63.701 1.00 27.70 290 GLU A CA 1
ATOM 719 C C . GLU A 1 101 ? -3.237 12.774 63.981 1.00 25.60 290 GLU A C 1
ATOM 720 O O . GLU A 1 101 ? -2.033 13.026 64.041 1.00 21.90 290 GLU A O 1
ATOM 726 N N A SER A 1 102 ? -3.731 11.550 64.142 0.46 22.78 291 SER A N 1
ATOM 727 N N B SER A 1 102 ? -3.735 11.551 64.149 0.54 22.60 291 SER A N 1
ATOM 728 C CA A SER A 1 102 ? -2.868 10.399 64.389 0.46 24.30 291 SER A CA 1
ATOM 729 C CA B SER A 1 102 ? -2.876 10.392 64.381 0.54 24.32 291 SER A CA 1
ATOM 730 C C A SER A 1 102 ? -1.931 10.131 63.214 0.46 23.30 291 SER A C 1
ATOM 731 C C B SER A 1 102 ? -1.923 10.168 63.214 0.54 23.31 291 SER A C 1
ATOM 732 O O A SER A 1 102 ? -0.766 9.782 63.408 0.46 23.93 291 SER A O 1
ATOM 733 O O B SER A 1 102 ? -0.741 9.884 63.413 0.54 24.27 291 SER A O 1
ATOM 738 N N . VAL A 1 103 ? -2.445 10.289 61.998 1.00 22.32 292 VAL A N 1
ATOM 739 C CA . VAL A 1 103 ? -1.644 10.070 60.800 1.00 23.46 292 VAL A CA 1
ATOM 740 C C . VAL A 1 103 ? -0.547 11.121 60.668 1.00 25.50 292 VAL A C 1
ATOM 741 O O . VAL A 1 103 ? 0.587 10.801 60.313 1.00 23.81 292 VAL A O 1
ATOM 745 N N A GLN A 1 104 ? -0.892 12.369 60.966 0.55 25.65 293 GLN A N 1
ATOM 746 N N B GLN A 1 104 ? -0.882 12.375 60.955 0.45 25.66 293 GLN A N 1
ATOM 747 C CA A GLN A 1 104 ? 0.063 13.466 60.906 0.55 26.79 293 GLN A CA 1
ATOM 748 C CA B GLN A 1 104 ? 0.102 13.448 60.880 0.45 26.73 293 GLN A CA 1
ATOM 749 C C A GLN A 1 104 ? 1.127 13.314 61.987 0.55 27.18 293 GLN A C 1
ATOM 750 C C B GLN A 1 104 ? 1.140 13.322 61.993 0.45 27.12 293 GLN A C 1
ATOM 751 O O A GLN A 1 104 ? 2.314 13.536 61.743 0.55 26.84 293 GLN A O 1
ATOM 752 O O B GLN A 1 104 ? 2.327 13.574 61.777 0.45 26.94 293 GLN A O 1
ATOM 763 N N . ALA A 1 105 ? 0.693 12.922 63.180 1.00 26.35 294 ALA A N 1
ATOM 764 C CA . ALA A 1 105 ? 1.604 12.704 64.294 1.00 25.84 294 ALA A CA 1
ATOM 765 C C . ALA A 1 105 ? 2.598 11.604 63.931 1.00 25.89 294 ALA A C 1
ATOM 766 O O . ALA A 1 105 ? 3.807 11.741 64.144 1.00 25.62 294 ALA A O 1
ATOM 768 N N . ILE A 1 106 ? 2.085 10.519 63.358 1.00 21.38 295 ILE A N 1
ATOM 769 C CA . ILE A 1 106 ? 2.934 9.411 62.940 1.00 20.16 295 ILE A CA 1
ATOM 770 C C . ILE A 1 106 ? 3.933 9.850 61.867 1.00 24.28 295 ILE A C 1
ATOM 771 O O . ILE A 1 106 ? 5.111 9.493 61.924 1.00 22.54 295 ILE A O 1
ATOM 776 N N . ALA A 1 107 ? 3.463 10.635 60.902 1.00 21.33 296 ALA A N 1
ATOM 777 C CA . ALA A 1 107 ? 4.345 11.159 59.865 1.00 29.46 296 ALA A CA 1
ATOM 778 C C . ALA A 1 107 ? 5.449 12.032 60.466 1.00 28.28 296 ALA A C 1
ATOM 779 O O . ALA A 1 107 ? 6.576 12.055 59.970 1.00 28.84 296 ALA A O 1
ATOM 781 N N . GLY A 1 108 ? 5.123 12.746 61.539 1.00 30.94 297 GLY A N 1
ATOM 782 C CA . GLY A 1 108 ? 6.103 13.559 62.244 1.00 29.15 297 GLY A CA 1
ATOM 783 C C . GLY A 1 108 ? 7.197 12.745 62.918 1.00 30.56 297 GLY A C 1
ATOM 784 O O . GLY A 1 108 ? 8.381 13.088 62.838 1.00 27.23 297 GLY A O 1
ATOM 785 N N . GLU A 1 109 ? 6.809 11.664 63.587 1.00 27.56 298 GLU A N 1
ATOM 786 C CA . GLU A 1 109 ? 7.781 10.801 64.253 1.00 24.73 298 GLU A CA 1
ATOM 787 C C . GLU A 1 109 ? 8.680 10.099 63.240 1.00 25.39 298 GLU A C 1
ATOM 788 O O . GLU A 1 109 ? 9.888 9.930 63.464 1.00 32.08 298 GLU A O 1
ATOM 794 N N . LEU A 1 110 ? 8.084 9.685 62.128 1.00 24.93 299 LEU A N 1
ATOM 795 C CA . LEU A 1 110 ? 8.841 9.077 61.043 1.00 23.91 299 LEU A CA 1
ATOM 796 C C . LEU A 1 110 ? 9.890 10.043 60.505 1.00 29.20 299 LEU A C 1
ATOM 797 O O . LEU A 1 110 ? 11.029 9.654 60.246 1.00 30.78 299 LEU A O 1
ATOM 802 N N . ARG A 1 111 ? 9.499 11.300 60.328 1.00 29.89 300 ARG A N 1
ATOM 803 C CA . ARG A 1 111 ? 10.428 12.314 59.846 1.00 36.12 300 ARG A CA 1
ATOM 804 C C . ARG A 1 111 ? 11.597 12.448 60.815 1.00 34.55 300 ARG A C 1
ATOM 805 O O . ARG A 1 111 ? 12.736 12.642 60.400 1.00 41.50 300 ARG A O 1
ATOM 813 N N . ASP A 1 112 ? 11.306 12.342 62.110 1.00 34.38 301 ASP A N 1
ATOM 814 C CA . ASP A 1 112 ? 12.344 12.365 63.137 1.00 34.17 301 ASP A CA 1
ATOM 815 C C . ASP A 1 112 ? 13.286 11.170 63.010 1.00 32.77 301 ASP A C 1
ATOM 816 O O . ASP A 1 112 ? 14.494 11.309 63.194 1.00 31.74 301 ASP A O 1
ATOM 821 N N . VAL A 1 113 ? 12.735 9.997 62.705 1.00 29.93 302 VAL A N 1
ATOM 822 C CA . VAL A 1 113 ? 13.565 8.808 62.520 1.00 29.34 302 VAL A CA 1
ATOM 823 C C . VAL A 1 113 ? 14.557 9.042 61.389 1.00 28.32 302 VAL A C 1
ATOM 824 O O . VAL A 1 113 ? 15.750 8.790 61.536 1.00 32.87 302 VAL A O 1
ATOM 828 N N . ALA A 1 114 ? 14.054 9.530 60.259 1.00 33.49 303 ALA A N 1
ATOM 829 C CA . ALA A 1 114 ? 14.896 9.780 59.097 1.00 37.39 303 ALA A CA 1
ATOM 830 C C . ALA A 1 114 ? 15.933 10.854 59.395 1.00 36.80 303 ALA A C 1
ATOM 831 O O . ALA A 1 114 ? 17.116 10.682 59.110 1.00 40.98 303 ALA A O 1
ATOM 833 N N . GLU A 1 115 ? 15.485 11.955 59.987 1.00 40.04 304 GLU A N 1
ATOM 834 C CA . GLU A 1 115 ? 16.364 13.083 60.272 1.00 45.19 304 GLU A CA 1
ATOM 835 C C . GLU A 1 115 ? 17.468 12.741 61.269 1.00 46.67 304 GLU A C 1
ATOM 836 O O . GLU A 1 115 ? 18.550 13.325 61.226 1.00 48.86 304 GLU A O 1
ATOM 842 N N . GLY A 1 116 ? 17.196 11.795 62.163 1.00 42.42 305 GLY A N 1
ATOM 843 C CA . GLY A 1 116 ? 18.150 11.442 63.202 1.00 39.37 305 GLY A CA 1
ATOM 844 C C . GLY A 1 116 ? 18.961 10.194 62.906 1.00 36.91 305 GLY A C 1
ATOM 845 O O . GLY A 1 116 ? 19.762 9.745 63.734 1.00 36.75 305 GLY A O 1
ATOM 846 N N . SER A 1 117 ? 18.758 9.639 61.716 1.00 31.42 306 SER A N 1
ATOM 847 C CA . SER A 1 117 ? 19.414 8.402 61.308 1.00 33.48 306 SER A CA 1
ATOM 848 C C . SER A 1 117 ? 20.931 8.454 61.451 1.00 35.01 306 SER A C 1
ATOM 849 O O . SER A 1 117 ? 21.559 9.475 61.172 1.00 34.11 306 SER A O 1
ATOM 852 N N . ALA A 1 118 ? 21.509 7.340 61.889 1.00 36.75 307 ALA A N 1
ATOM 853 C CA . ALA A 1 118 ? 22.957 7.190 61.937 1.00 41.30 307 ALA A CA 1
ATOM 854 C C . ALA A 1 118 ? 23.460 6.475 60.688 1.00 38.71 307 ALA A C 1
ATOM 855 O O . ALA A 1 118 ? 24.597 6.002 60.646 1.00 36.67 307 ALA A O 1
ATOM 857 N N . ALA A 1 119 ? 22.604 6.383 59.674 1.00 35.59 308 ALA A N 1
ATOM 858 C CA . ALA A 1 119 ? 23.003 5.777 58.408 1.00 34.71 308 ALA A CA 1
ATOM 859 C C . ALA A 1 119 ? 24.208 6.527 57.865 1.00 37.49 308 ALA A C 1
ATOM 860 O O . ALA A 1 119 ? 24.295 7.750 57.991 1.00 36.43 308 ALA A O 1
ATOM 862 N N . ASP A 1 120 ? 25.138 5.787 57.272 1.00 34.47 309 ASP A N 1
ATOM 863 C CA . ASP A 1 120 ? 26.362 6.369 56.743 1.00 37.46 309 ASP A CA 1
ATOM 864 C C . ASP A 1 120 ? 26.626 5.817 55.350 1.00 35.48 309 ASP A C 1
ATOM 865 O O . ASP A 1 120 ? 27.314 4.810 55.196 1.00 35.20 309 ASP A O 1
ATOM 870 N N . PRO A 1 121 ? 26.060 6.468 54.328 1.00 39.58 310 PRO A N 1
ATOM 871 C CA . PRO A 1 121 ? 26.215 6.036 52.937 1.00 41.15 310 PRO A CA 1
ATOM 872 C C . PRO A 1 121 ? 27.680 5.969 52.520 1.00 40.73 310 PRO A C 1
ATOM 873 O O . PRO A 1 121 ? 28.039 5.120 51.704 1.00 38.57 310 PRO A O 1
ATOM 877 N N . GLU A 1 122 ? 28.505 6.850 53.082 1.00 44.65 311 GLU A N 1
ATOM 878 C CA . GLU A 1 122 ? 29.932 6.888 52.769 1.00 47.29 311 GLU A CA 1
ATOM 879 C C . GLU A 1 122 ? 30.653 5.645 53.272 1.00 43.53 311 GLU A C 1
ATOM 880 O O . GLU A 1 122 ? 31.479 5.062 52.568 1.00 40.93 311 GLU A O 1
ATOM 886 N N . ALA A 1 123 ? 30.359 5.257 54.508 1.00 39.66 312 ALA A N 1
ATOM 887 C CA . ALA A 1 123 ? 31.010 4.099 55.102 1.00 39.68 312 ALA A CA 1
ATOM 888 C C . ALA A 1 123 ? 30.533 2.826 54.407 1.00 25.69 312 ALA A C 1
ATOM 889 O O . ALA A 1 123 ? 31.333 1.949 54.075 1.00 30.22 312 ALA A O 1
ATOM 891 N N . LEU A 1 124 ? 29.227 2.742 54.176 1.00 27.81 313 LEU A N 1
ATOM 892 C CA . LEU A 1 124 ? 28.635 1.587 53.508 1.00 28.87 313 LEU A CA 1
ATOM 893 C C . LEU A 1 124 ? 29.290 1.301 52.155 1.00 32.84 313 LEU A C 1
ATOM 894 O O . LEU A 1 124 ? 29.689 0.167 51.885 1.00 29.37 313 LEU A O 1
ATOM 899 N N . ASP A 1 125 ? 29.395 2.324 51.310 1.00 30.46 314 ASP A N 1
ATOM 900 C CA . ASP A 1 125 ? 30.022 2.167 49.997 1.00 37.92 314 ASP A CA 1
ATOM 901 C C . ASP A 1 125 ? 31.476 1.706 50.103 1.00 35.62 314 ASP A C 1
ATOM 902 O O . ASP A 1 125 ? 31.960 0.957 49.258 1.00 33.43 314 ASP A O 1
ATOM 907 N N . ARG A 1 126 ? 32.169 2.155 51.141 1.00 35.18 315 ARG A N 1
ATOM 908 C CA . ARG A 1 126 ? 33.562 1.776 51.327 1.00 34.45 315 ARG A CA 1
ATOM 909 C C . ARG A 1 126 ? 33.691 0.322 51.777 1.00 28.29 315 ARG A C 1
ATOM 910 O O . ARG A 1 126 ? 34.618 -0.379 51.375 1.00 29.67 315 ARG A O 1
ATOM 918 N N . VAL A 1 127 ? 32.752 -0.125 52.603 1.00 24.78 316 VAL A N 1
ATOM 919 C CA . VAL A 1 127 ? 32.716 -1.513 53.044 1.00 25.43 316 VAL A CA 1
ATOM 920 C C . VAL A 1 127 ? 32.444 -2.429 51.862 1.00 27.48 316 VAL A C 1
ATOM 921 O O . VAL A 1 127 ? 33.066 -3.486 51.729 1.00 21.13 316 VAL A O 1
ATOM 925 N N . GLU A 1 128 ? 31.512 -2.021 51.005 1.00 23.55 317 GLU A N 1
ATOM 926 C CA . GLU A 1 128 ? 31.193 -2.796 49.815 1.00 25.21 317 GLU A CA 1
ATOM 927 C C . GLU A 1 128 ? 32.373 -2.844 48.847 1.00 20.26 317 GLU A C 1
ATOM 928 O O . GLU A 1 128 ? 32.650 -3.882 48.250 1.00 18.34 317 GLU A O 1
ATOM 934 N N . ALA A 1 129 ? 33.061 -1.716 48.696 1.00 19.78 318 ALA A N 1
ATOM 935 C CA . ALA A 1 129 ? 34.216 -1.641 47.810 1.00 22.64 318 ALA A CA 1
ATOM 936 C C . ALA A 1 129 ? 35.333 -2.595 48.245 1.00 25.28 318 ALA A C 1
ATOM 937 O O . ALA A 1 129 ? 35.982 -3.218 47.405 1.00 31.23 318 ALA A O 1
ATOM 939 N N . ARG A 1 130 ? 35.556 -2.712 49.552 1.00 22.66 319 ARG A N 1
ATOM 940 C CA . ARG A 1 130 ? 36.574 -3.632 50.061 1.00 17.03 319 ARG A CA 1
ATOM 941 C C . ARG A 1 130 ? 36.160 -5.079 49.814 1.00 22.35 319 ARG A C 1
ATOM 942 O O . ARG A 1 130 ? 36.963 -5.898 49.367 1.00 21.01 319 ARG A O 1
ATOM 950 N N . LEU A 1 131 ? 34.901 -5.384 50.113 1.00 21.27 320 LEU A N 1
ATOM 951 C CA . LEU A 1 131 ? 34.364 -6.726 49.919 1.00 26.31 320 LEU A CA 1
ATOM 952 C C . LEU A 1 131 ? 34.404 -7.126 48.448 1.00 25.68 320 LEU A C 1
ATOM 953 O O . LEU A 1 131 ? 34.662 -8.283 48.107 1.00 24.84 320 LEU A O 1
ATOM 958 N N . SER A 1 132 ? 34.133 -6.162 47.578 1.00 16.37 321 SER A N 1
ATOM 959 C CA . SER A 1 132 ? 34.178 -6.401 46.142 1.00 22.79 321 SER A CA 1
ATOM 960 C C . SER A 1 132 ? 35.602 -6.686 45.684 1.00 23.03 321 SER A C 1
ATOM 961 O O . SER A 1 132 ? 35.819 -7.543 44.830 1.00 19.98 321 SER A O 1
ATOM 964 N N . ALA A 1 133 ? 36.567 -5.965 46.251 1.00 19.84 322 ALA A N 1
ATOM 965 C CA . ALA A 1 133 ? 37.965 -6.163 45.879 1.00 24.57 322 ALA A CA 1
ATOM 966 C C . ALA A 1 133 ? 38.435 -7.542 46.326 1.00 21.64 322 ALA A C 1
ATOM 967 O O . ALA A 1 133 ? 39.140 -8.235 45.592 1.00 22.64 322 ALA A O 1
ATOM 969 N N . LEU A 1 134 ? 38.032 -7.944 47.529 1.00 20.85 323 LEU A N 1
ATOM 970 C CA . LEU A 1 134 ? 38.390 -9.262 48.050 1.00 17.61 323 LEU A CA 1
ATOM 971 C C . LEU A 1 134 ? 37.717 -10.376 47.241 1.00 20.42 323 LEU A C 1
ATOM 972 O O . LEU A 1 134 ? 38.334 -11.409 46.967 1.00 19.75 323 LEU A O 1
ATOM 977 N N . SER A 1 135 ? 36.460 -10.160 46.855 1.00 20.63 324 SER A N 1
ATOM 978 C CA . SER A 1 135 ? 35.718 -11.128 46.036 1.00 26.56 324 SER A CA 1
ATOM 979 C C . SER A 1 135 ? 36.359 -11.354 44.670 1.00 22.47 324 SER A C 1
ATOM 980 O O . SER A 1 135 ? 36.451 -12.487 44.193 1.00 19.19 324 SER A O 1
ATOM 983 N N . LYS A 1 136 ? 36.785 -10.271 44.032 1.00 20.29 325 LYS A N 1
ATOM 984 C CA . LYS A 1 136 ? 37.460 -10.379 42.744 1.00 23.62 325 LYS A CA 1
ATOM 985 C C . LYS A 1 136 ? 38.718 -11.249 42.848 1.00 25.10 325 LYS A C 1
ATOM 986 O O . LYS A 1 136 ? 38.997 -12.050 41.952 1.00 24.58 325 LYS A O 1
ATOM 992 N N . LEU A 1 137 ? 39.460 -11.103 43.947 1.00 24.09 326 LEU A N 1
ATOM 993 C CA . LEU A 1 137 ? 40.661 -11.913 44.181 1.00 19.56 326 LEU A CA 1
ATOM 994 C C . LEU A 1 137 ? 40.335 -13.385 44.404 1.00 25.15 326 LEU A C 1
ATOM 995 O O . LEU A 1 137 ? 41.025 -14.270 43.886 1.00 25.94 326 LEU A O 1
ATOM 1000 N N . LYS A 1 138 ? 39.293 -13.645 45.191 1.00 22.87 327 LYS A N 1
ATOM 1001 C CA . LYS A 1 138 ? 38.865 -15.012 45.471 1.00 22.71 327 LYS A CA 1
ATOM 1002 C C . LYS A 1 1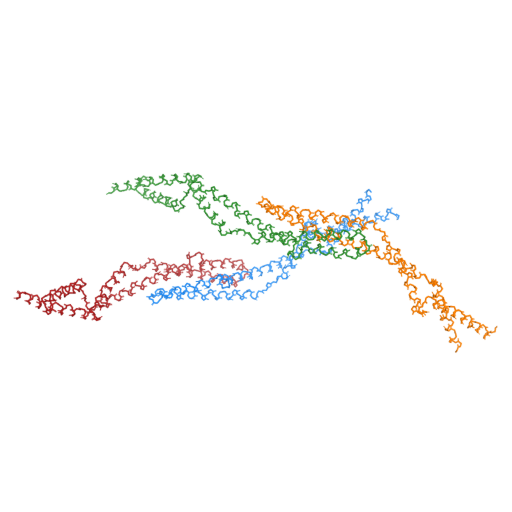38 ? 38.349 -15.710 44.206 1.00 21.81 327 LYS A C 1
ATOM 1003 O O . LYS A 1 138 ? 38.497 -16.922 44.053 1.00 21.47 327 LYS A O 1
ATOM 1009 N N . ASN A 1 139 ? 37.763 -14.938 43.296 1.00 19.49 328 ASN A N 1
ATOM 1010 C CA . ASN A 1 139 ? 37.276 -15.474 42.023 1.00 21.00 328 ASN A CA 1
ATOM 1011 C C . ASN A 1 139 ? 38.394 -15.930 41.074 1.00 26.05 328 ASN A C 1
ATOM 1012 O O . ASN A 1 139 ? 38.161 -16.737 40.167 1.00 17.67 328 ASN A O 1
ATOM 1017 N N . LYS A 1 140 ? 39.599 -15.409 41.280 1.00 20.24 329 LYS A N 1
ATOM 1018 C CA . LYS A 1 140 ? 40.749 -15.790 40.460 1.00 21.42 329 LYS A CA 1
ATOM 1019 C C . LYS A 1 140 ? 41.695 -16.747 41.187 1.00 20.40 329 LYS A C 1
ATOM 1020 O O . LYS A 1 140 ? 42.210 -17.691 40.593 1.00 22.81 329 LYS A O 1
ATOM 1026 N N . TYR A 1 141 ? 41.913 -16.498 42.474 1.00 23.49 330 TYR A N 1
ATOM 1027 C CA . TYR A 1 141 ? 42.970 -17.168 43.219 1.00 24.84 330 TYR A CA 1
ATOM 1028 C C . TYR A 1 141 ? 42.476 -17.914 44.457 1.00 31.24 330 TYR A C 1
ATOM 1029 O O . TYR A 1 141 ? 43.289 -18.444 45.222 1.00 31.63 330 TYR A O 1
ATOM 1038 N N . GLY A 1 142 ? 41.155 -17.950 44.647 1.00 26.48 331 GLY A N 1
ATOM 1039 C CA . GLY A 1 142 ? 40.540 -18.436 45.879 1.00 25.61 331 GLY A CA 1
ATOM 1040 C C . GLY A 1 142 ? 40.551 -19.941 46.049 1.00 29.89 331 GLY A C 1
ATOM 1041 O O . GLY A 1 142 ? 41.448 -20.602 45.527 1.00 31.05 331 GLY A O 1
ATOM 1042 N N . PRO A 1 143 ? 39.534 -20.508 46.736 1.00 28.86 332 PRO A N 1
ATOM 1043 C CA . PRO A 1 143 ? 38.259 -19.940 47.214 1.00 25.68 332 PRO A CA 1
ATOM 1044 C C . PRO A 1 143 ? 38.337 -18.945 48.378 1.00 26.19 332 PRO A C 1
ATOM 1045 O O . PRO A 1 143 ? 37.556 -17.995 48.404 1.00 32.78 332 PRO A O 1
ATOM 1049 N N . THR A 1 144 ? 39.229 -19.165 49.337 1.00 22.27 333 THR A N 1
ATOM 1050 C CA . THR A 1 144 ? 39.293 -18.306 50.520 1.00 19.52 333 THR A CA 1
ATOM 1051 C C . THR A 1 144 ? 40.471 -17.344 50.424 1.00 22.61 333 THR A C 1
ATOM 1052 O O . THR A 1 144 ? 41.351 -17.526 49.585 1.00 27.42 333 THR A O 1
ATOM 1056 N N . LEU A 1 145 ? 40.490 -16.328 51.284 1.00 21.27 334 LEU A N 1
ATOM 1057 C CA . LEU A 1 145 ? 41.600 -15.380 51.306 1.00 24.79 334 LEU A CA 1
ATOM 1058 C C . LEU A 1 145 ? 42.902 -16.088 51.659 1.00 24.13 334 LEU A C 1
ATOM 1059 O O . LEU A 1 145 ? 43.970 -15.703 51.186 1.00 22.42 334 LEU A O 1
ATOM 1064 N N . GLU A 1 146 ? 42.810 -17.119 52.492 1.00 26.35 335 GLU A N 1
ATOM 1065 C CA . GLU A 1 146 ? 43.970 -17.955 52.781 1.00 27.84 335 GLU A CA 1
ATOM 1066 C C . GLU A 1 146 ? 44.543 -18.522 51.482 1.00 27.13 335 GLU A C 1
ATOM 1067 O O . GLU A 1 146 ? 45.752 -18.458 51.250 1.00 29.92 335 GLU A O 1
ATOM 1073 N N . ASP A 1 147 ? 43.673 -19.083 50.642 1.00 25.94 336 ASP A N 1
ATOM 1074 C CA . ASP A 1 147 ? 44.099 -19.635 49.356 1.00 24.36 336 ASP A CA 1
ATOM 1075 C C . ASP A 1 147 ? 44.739 -18.560 48.488 1.00 23.46 336 ASP A C 1
ATOM 1076 O O . ASP A 1 147 ? 45.738 -18.811 47.812 1.00 21.82 336 ASP A O 1
ATOM 1081 N N . VAL A 1 148 ? 44.152 -17.365 48.499 1.00 23.76 337 VAL A N 1
ATOM 1082 C CA . VAL A 1 148 ? 44.661 -16.255 47.701 1.00 24.19 337 VAL A CA 1
ATOM 1083 C C . VAL A 1 148 ? 46.078 -15.870 48.125 1.00 25.70 337 VAL A C 1
ATOM 1084 O O . VAL A 1 148 ? 46.953 -15.628 47.286 1.00 25.17 337 VAL A O 1
ATOM 1088 N N . VAL A 1 149 ? 46.296 -15.796 49.432 1.00 25.02 338 VAL A N 1
ATOM 1089 C CA . VAL A 1 149 ? 47.607 -15.432 49.957 1.00 27.78 338 VAL A CA 1
ATOM 1090 C C . VAL A 1 149 ? 48.628 -16.506 49.586 1.00 29.77 338 VAL A C 1
ATOM 1091 O O . VAL A 1 149 ? 49.740 -16.198 49.141 1.00 27.76 338 VAL A O 1
ATOM 1095 N N . GLU A 1 150 ? 48.238 -17.765 49.762 1.00 22.25 339 GLU A N 1
ATOM 1096 C CA . GLU A 1 150 ? 49.083 -18.890 49.375 1.00 25.48 339 GLU A CA 1
ATOM 1097 C C . GLU A 1 150 ? 49.420 -18.842 47.881 1.00 28.74 339 GLU A C 1
ATOM 1098 O O . GLU A 1 150 ? 50.580 -19.030 47.489 1.00 26.56 339 GLU A O 1
ATOM 1104 N N . PHE A 1 151 ? 48.411 -18.575 47.052 1.00 25.77 340 PHE A N 1
ATOM 1105 C CA . PHE A 1 151 ? 48.617 -18.483 45.609 1.00 25.78 340 PHE A CA 1
ATOM 1106 C C . PHE A 1 151 ? 49.709 -17.467 45.289 1.00 25.07 340 PHE A C 1
ATOM 1107 O O . PHE A 1 151 ? 50.578 -17.726 44.463 1.00 23.05 340 PHE A O 1
ATOM 1115 N N . GLY A 1 152 ? 49.672 -16.318 45.955 1.00 27.98 341 GLY A N 1
ATOM 1116 C CA . GLY A 1 152 ? 50.660 -15.277 45.724 1.00 26.45 341 GLY A CA 1
ATOM 1117 C C . GLY A 1 152 ? 52.063 -15.645 46.181 1.00 29.18 341 GLY A C 1
ATOM 1118 O O . GLY A 1 152 ? 53.051 -15.272 45.544 1.00 27.71 341 GLY A O 1
ATOM 1119 N N . ALA A 1 153 ? 52.154 -16.359 47.302 1.00 27.33 342 ALA A N 1
ATOM 1120 C CA . ALA A 1 153 ? 53.441 -16.823 47.811 1.00 30.53 342 ALA A CA 1
ATOM 1121 C C . ALA A 1 153 ? 54.099 -17.791 46.838 1.00 27.12 342 ALA A C 1
ATOM 1122 O O . ALA A 1 153 ? 55.291 -17.684 46.544 1.00 31.13 342 ALA A O 1
ATOM 1124 N N . GLN A 1 154 ? 53.320 -18.746 46.345 1.00 27.05 343 GLN A N 1
ATOM 1125 C CA . GLN A 1 154 ? 53.825 -19.709 45.381 1.00 31.30 343 GLN A CA 1
ATOM 1126 C C . GLN A 1 154 ? 54.208 -19.008 44.086 1.00 29.46 343 GLN A C 1
ATOM 1127 O O . GLN A 1 154 ? 55.215 -19.341 43.460 1.00 29.33 343 GLN A O 1
ATOM 1133 N N . ALA A 1 155 ? 53.400 -18.035 43.682 1.00 21.41 344 ALA A N 1
ATOM 1134 C CA . ALA A 1 155 ? 53.666 -17.325 42.435 1.00 24.76 344 ALA A CA 1
ATOM 1135 C C . ALA A 1 155 ? 54.983 -16.568 42.523 1.00 28.72 344 ALA A C 1
ATOM 1136 O O . ALA A 1 155 ? 55.773 -16.574 41.572 1.00 25.03 344 ALA A O 1
ATOM 1138 N N . ALA A 1 156 ? 55.215 -15.925 43.668 1.00 27.75 345 ALA A N 1
ATOM 1139 C CA . ALA A 1 156 ? 56.430 -15.144 43.879 1.00 26.38 345 ALA A CA 1
ATOM 1140 C C . ALA A 1 156 ? 57.669 -16.032 43.857 1.00 35.34 345 ALA A C 1
ATOM 1141 O O . ALA A 1 156 ? 58.702 -15.660 43.296 1.00 35.72 345 ALA A O 1
ATOM 1143 N N . GLU A 1 157 ? 57.565 -17.201 44.483 1.00 37.97 346 GLU A N 1
ATOM 1144 C CA . GLU A 1 157 ? 58.664 -18.153 44.496 1.00 38.32 346 GLU A CA 1
ATOM 1145 C C . GLU A 1 157 ? 58.950 -18.672 43.089 1.00 38.10 346 GLU A C 1
ATOM 1146 O O . GLU A 1 157 ? 60.098 -18.694 42.640 1.00 29.59 346 GLU A O 1
ATOM 1152 N N . GLU A 1 158 ? 57.902 -19.085 42.386 1.00 36.62 347 GLU A N 1
ATOM 1153 C CA . GLU A 1 158 ? 58.078 -19.584 41.030 1.00 33.81 347 GLU A CA 1
ATOM 1154 C C . GLU A 1 158 ? 58.730 -18.512 40.150 1.00 30.67 347 GLU A C 1
ATOM 1155 O O . GLU A 1 158 ? 59.643 -18.793 39.376 1.00 28.67 347 GLU A O 1
ATOM 1161 N N . LEU A 1 159 ? 58.271 -17.276 40.301 1.00 30.77 348 LEU A N 1
ATOM 1162 C CA . LEU A 1 159 ? 58.816 -16.144 39.562 1.00 30.95 348 LEU A CA 1
ATOM 1163 C C . LEU A 1 159 ? 60.320 -15.956 39.802 1.00 33.47 348 LEU A C 1
ATOM 1164 O O . LEU A 1 159 ? 61.075 -15.679 38.871 1.00 30.44 348 LEU A O 1
ATOM 1169 N N . ALA A 1 160 ? 60.755 -16.102 41.049 1.00 31.03 349 ALA A N 1
ATOM 1170 C CA . ALA A 1 160 ? 62.167 -15.940 41.369 1.00 35.30 349 ALA A CA 1
ATOM 1171 C C . ALA A 1 160 ? 63.027 -16.992 40.672 1.00 35.65 349 ALA A C 1
ATOM 1172 O O . ALA A 1 160 ? 64.131 -16.696 40.206 1.00 32.64 349 ALA A O 1
ATOM 1174 N N . GLY A 1 161 ? 62.525 -18.222 40.609 1.00 32.95 350 GLY A N 1
ATOM 1175 C CA . GLY A 1 161 ? 63.256 -19.304 39.972 1.00 35.17 350 GLY A CA 1
ATOM 1176 C C . GLY A 1 161 ? 63.426 -19.064 38.485 1.00 32.81 350 GLY A C 1
ATOM 1177 O O . GLY A 1 161 ? 64.473 -19.364 37.907 1.00 33.87 350 GLY A O 1
ATOM 1178 N N . LEU A 1 162 ? 62.394 -18.511 37.858 1.00 31.15 351 LEU A N 1
ATOM 1179 C CA . LEU A 1 162 ? 62.445 -18.241 36.425 1.00 30.22 351 LEU A CA 1
ATOM 1180 C C . LEU A 1 162 ? 63.410 -17.107 36.094 1.00 29.03 351 LEU A C 1
ATOM 1181 O O . LEU A 1 162 ? 64.176 -17.192 35.136 1.00 36.02 351 LEU A O 1
ATOM 1186 N N . GLU A 1 163 ? 63.373 -16.049 36.895 1.00 29.41 352 GLU A N 1
ATOM 1187 C CA . GLU A 1 163 ? 64.285 -14.930 36.712 1.00 34.01 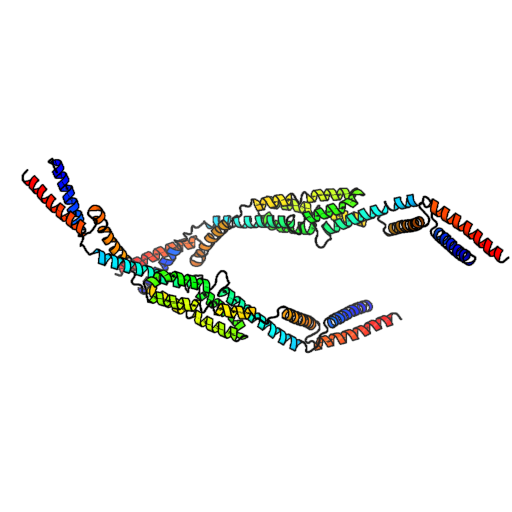352 GLU A CA 1
ATOM 1188 C C . GLU A 1 163 ? 65.739 -15.377 36.858 1.00 36.44 352 GLU A C 1
ATOM 1189 O O . GLU A 1 163 ? 66.615 -14.913 36.129 1.00 34.11 352 GLU A O 1
ATOM 1195 N N . GLU A 1 164 ? 65.990 -16.285 37.796 1.00 37.34 353 GLU A N 1
ATOM 1196 C CA . GLU A 1 164 ? 67.336 -16.810 37.994 1.00 43.84 353 GLU A CA 1
ATOM 1197 C C . GLU A 1 164 ? 67.789 -17.644 36.799 1.00 43.19 353 GLU A C 1
ATOM 1198 O O . GLU A 1 164 ? 68.952 -17.576 36.390 1.00 42.51 353 GLU A O 1
ATOM 1204 N N . ASP A 1 165 ? 66.871 -18.432 36.244 1.00 42.48 354 ASP A N 1
ATOM 1205 C CA . ASP A 1 165 ? 67.182 -19.261 35.084 1.00 42.18 354 ASP A CA 1
ATOM 1206 C C . ASP A 1 165 ? 67.593 -18.386 33.906 1.00 41.73 354 ASP A C 1
ATOM 1207 O O . ASP A 1 165 ? 68.495 -18.735 33.144 1.00 41.87 354 ASP A O 1
ATOM 1212 N N . GLU A 1 166 ? 66.920 -17.249 33.758 1.00 41.52 355 GLU A N 1
ATOM 1213 C CA . GLU A 1 166 ? 67.241 -16.317 32.686 1.00 43.04 355 GLU A CA 1
ATOM 1214 C C . GLU A 1 166 ? 68.627 -15.718 32.862 1.00 42.47 355 GLU A C 1
ATOM 1215 O O . GLU A 1 166 ? 69.401 -15.652 31.911 1.00 44.85 355 GLU A O 1
ATOM 1221 N N . ARG A 1 167 ? 68.939 -15.280 34.078 1.00 42.33 356 ARG A N 1
ATOM 1222 C CA . ARG A 1 167 ? 70.267 -14.750 34.357 1.00 52.57 356 ARG A CA 1
ATOM 1223 C C . ARG A 1 167 ? 71.346 -15.813 34.152 1.00 56.48 356 ARG A C 1
ATOM 1224 O O . ARG A 1 167 ? 72.428 -15.523 33.641 1.00 55.54 356 ARG A O 1
ATOM 1232 N N . ASP A 1 168 ? 71.044 -17.047 34.540 1.00 59.34 357 ASP A N 1
ATOM 1233 C CA . ASP A 1 168 ? 71.974 -18.150 34.326 1.00 65.02 357 ASP A CA 1
ATOM 1234 C C . ASP A 1 168 ? 72.160 -18.431 32.837 1.00 68.94 357 ASP A C 1
ATOM 1235 O O . ASP A 1 168 ? 73.241 -18.828 32.400 1.00 68.40 357 ASP A O 1
ATOM 1240 N N . ALA A 1 169 ? 71.102 -18.216 32.062 1.00 72.27 358 ALA A N 1
ATOM 1241 C CA . ALA A 1 169 ? 71.124 -18.507 30.632 1.00 76.61 358 ALA A CA 1
ATOM 1242 C C . ALA A 1 169 ? 72.115 -17.630 29.866 1.00 84.19 358 ALA A C 1
ATOM 1243 O O . ALA A 1 169 ? 72.722 -18.073 28.890 1.00 84.28 358 ALA A O 1
ATOM 1245 N N . GLY A 1 170 ? 72.276 -16.388 30.312 1.00 56.28 359 GLY A N 1
ATOM 1246 C CA . GLY A 1 170 ? 73.143 -15.442 29.632 1.00 61.21 359 GLY A CA 1
ATOM 1247 C C . GLY A 1 170 ? 74.474 -15.225 30.329 1.00 65.47 359 GLY A C 1
ATOM 1248 O O . GLY A 1 170 ? 75.006 -14.112 30.331 1.00 62.38 359 GLY A O 1
ATOM 1249 N N . SER A 1 171 ? 75.010 -16.293 30.917 1.00 69.41 360 SER A N 1
ATOM 1250 C CA . SER A 1 171 ? 76.286 -16.242 31.630 1.00 69.00 360 SER A CA 1
ATOM 1251 C C . SER A 1 171 ? 76.168 -15.467 32.939 1.00 72.18 360 SER A C 1
ATOM 1252 O O . SER A 1 171 ? 75.929 -16.051 33.997 1.00 73.36 360 SER A O 1
ATOM 1255 N N . THR B 1 6 ? 97.260 45.797 41.472 1.00 40.53 0 THR B N 1
ATOM 1256 C CA . THR B 1 6 ? 97.392 45.913 40.023 1.00 47.00 0 THR B CA 1
ATOM 1257 C C . THR B 1 6 ? 97.877 44.607 39.404 1.00 41.73 0 THR B C 1
ATOM 1258 O O . THR B 1 6 ? 97.320 44.141 38.411 1.00 36.91 0 THR B O 1
ATOM 1262 N N . GLN B 1 7 ? 98.919 44.022 39.985 1.00 37.08 196 GLN B N 1
ATOM 1263 C CA . GLN B 1 7 ? 99.388 42.720 39.526 1.00 37.88 196 GLN B CA 1
ATOM 1264 C C . GLN B 1 7 ? 98.257 41.691 39.563 1.00 35.87 196 GLN B C 1
ATOM 1265 O O . GLN B 1 7 ? 98.088 40.912 38.630 1.00 31.26 196 GLN B O 1
ATOM 1271 N N . ARG B 1 8 ? 97.491 41.683 40.651 1.00 36.29 197 ARG B N 1
ATOM 1272 C CA . ARG B 1 8 ? 96.353 40.776 40.763 1.00 35.10 197 ARG B CA 1
ATOM 1273 C C . ARG B 1 8 ? 95.254 41.142 39.767 1.00 30.54 197 ARG B C 1
ATOM 1274 O O . ARG B 1 8 ? 94.662 40.267 39.127 1.00 26.04 197 ARG B O 1
ATOM 1282 N N . GLU B 1 9 ? 94.985 42.439 39.634 1.00 33.35 198 GLU B N 1
ATOM 1283 C CA . GLU B 1 9 ? 94.001 42.912 38.670 1.00 34.07 198 GLU B CA 1
ATOM 1284 C C . GLU B 1 9 ? 94.369 42.477 37.256 1.00 26.91 198 GLU B C 1
ATOM 1285 O O . GLU B 1 9 ? 93.511 42.048 36.485 1.00 26.16 198 GLU B O 1
ATOM 1291 N N . ARG B 1 10 ? 95.650 42.580 36.922 1.00 28.63 199 ARG B N 1
ATOM 1292 C CA . ARG B 1 10 ? 96.125 42.164 35.608 1.00 32.80 199 ARG B CA 1
ATOM 1293 C C . ARG B 1 10 ? 95.910 40.667 35.415 1.00 28.20 199 ARG B C 1
ATOM 1294 O O . ARG B 1 10 ? 95.480 40.224 34.348 1.00 28.14 199 ARG B O 1
ATOM 1302 N N . ALA B 1 11 ? 96.227 39.893 36.453 1.00 28.71 200 ALA B N 1
ATOM 1303 C CA . ALA B 1 11 ? 96.059 38.441 36.422 1.00 25.18 200 ALA B CA 1
ATOM 1304 C C . ALA B 1 11 ? 94.613 38.051 36.132 1.00 28.77 200 ALA B C 1
ATOM 1305 O O . ALA B 1 11 ? 94.349 37.118 35.365 1.00 27.20 200 ALA B O 1
ATOM 1307 N N . ARG B 1 12 ? 93.679 38.765 36.754 1.00 26.33 201 ARG B N 1
ATOM 1308 C CA . ARG B 1 12 ? 92.258 38.481 36.582 1.00 25.72 201 ARG B CA 1
ATOM 1309 C C . ARG B 1 12 ? 91.773 38.900 35.196 1.00 24.92 201 ARG B C 1
ATOM 1310 O O . ARG B 1 12 ? 90.945 38.224 34.590 1.00 27.41 201 ARG B O 1
ATOM 1318 N N . GLN B 1 13 ? 92.285 40.026 34.709 1.00 21.98 202 GLN B N 1
ATOM 1319 C CA . GLN B 1 13 ? 91.961 40.496 33.368 1.00 24.64 202 GLN B CA 1
ATOM 1320 C C . GLN B 1 13 ? 92.477 39.515 32.320 1.00 24.28 202 GLN B C 1
ATOM 1321 O O . GLN B 1 13 ? 91.798 39.229 31.342 1.00 22.57 202 GLN B O 1
ATOM 1327 N N . ILE B 1 14 ? 93.681 38.988 32.525 1.00 27.57 203 ILE B N 1
ATOM 1328 C CA . ILE B 1 14 ? 94.203 37.981 31.611 1.00 23.11 203 ILE B CA 1
ATOM 1329 C C . ILE B 1 14 ? 93.235 36.798 31.504 1.00 25.55 203 ILE B C 1
ATOM 1330 O O . ILE B 1 14 ? 92.945 36.334 30.404 1.00 23.56 203 ILE B O 1
ATOM 1335 N N . ASP B 1 15 ? 92.725 36.331 32.644 1.00 23.96 204 ASP B N 1
ATOM 1336 C CA . ASP B 1 15 ? 91.741 35.246 32.667 1.00 27.71 204 ASP B CA 1
ATOM 1337 C C . ASP B 1 15 ? 90.441 35.596 31.949 1.00 24.99 204 ASP B C 1
ATOM 1338 O O . ASP B 1 15 ? 89.896 34.778 31.210 1.00 22.87 204 ASP B O 1
ATOM 1343 N N . LEU B 1 16 ? 89.938 36.801 32.190 1.00 26.57 205 LEU B N 1
ATOM 1344 C CA . LEU B 1 16 ? 88.704 37.268 31.556 1.00 25.74 205 LEU B CA 1
ATOM 1345 C C . LEU B 1 16 ? 88.824 37.263 30.034 1.00 27.94 205 LEU B C 1
ATOM 1346 O O . LEU B 1 16 ? 87.990 36.693 29.328 1.00 21.19 205 LEU B O 1
ATOM 1351 N N . LEU B 1 17 ? 89.871 37.903 29.530 1.00 30.43 206 LEU B N 1
ATOM 1352 C CA . LEU B 1 17 ? 90.082 37.993 28.092 1.00 28.94 206 LEU B CA 1
ATOM 1353 C C . LEU B 1 17 ? 90.217 36.613 27.450 1.00 26.68 206 LEU B C 1
ATOM 1354 O O . LEU B 1 17 ? 89.595 36.337 26.426 1.00 27.59 206 LEU B O 1
ATOM 1359 N N . ALA B 1 18 ? 91.021 35.746 28.059 1.00 24.15 207 ALA B N 1
ATOM 1360 C CA . ALA B 1 18 ? 91.229 34.399 27.536 1.00 25.85 207 ALA B CA 1
ATOM 1361 C C . ALA B 1 18 ? 89.921 33.610 27.469 1.00 20.89 207 ALA B C 1
ATOM 1362 O O . ALA B 1 18 ? 89.683 32.870 26.521 1.00 25.22 207 ALA B O 1
ATOM 1364 N N . PHE B 1 19 ? 89.083 33.772 28.485 1.00 22.79 208 PHE B N 1
ATOM 1365 C CA . PHE B 1 19 ? 87.756 33.147 28.510 1.00 22.90 208 PHE B CA 1
ATOM 1366 C C . PHE B 1 19 ? 86.889 33.621 27.341 1.00 24.49 208 PHE B C 1
ATOM 1367 O O . PHE B 1 19 ? 86.232 32.824 26.658 1.00 24.32 208 PHE B O 1
ATOM 1375 N N . GLN B 1 20 ? 86.885 34.930 27.114 1.00 23.79 209 GLN B N 1
ATOM 1376 C CA . GLN B 1 20 ? 86.069 35.506 26.056 1.00 19.35 209 GLN B CA 1
ATOM 1377 C C . GLN B 1 20 ? 86.566 35.068 24.677 1.00 24.14 209 GLN B C 1
ATOM 1378 O O . GLN B 1 20 ? 85.772 34.678 23.814 1.00 21.46 209 GLN B O 1
ATOM 1384 N N . VAL B 1 21 ? 87.881 35.115 24.473 1.00 19.26 210 VAL B N 1
ATOM 1385 C CA . VAL B 1 21 ? 88.453 34.679 23.207 1.00 25.10 210 VAL B CA 1
ATOM 1386 C C . VAL B 1 21 ? 88.078 33.227 22.959 1.00 29.67 210 VAL B C 1
ATOM 1387 O O . VAL B 1 21 ? 87.645 32.860 21.865 1.00 28.33 210 VAL B O 1
ATOM 1391 N N . GLN B 1 22 ? 88.230 32.411 23.995 1.00 25.64 211 GLN B N 1
ATOM 1392 C CA . GLN B 1 22 ? 87.855 31.005 23.932 1.00 29.22 211 GLN B CA 1
ATOM 1393 C C . GLN B 1 22 ? 86.390 30.804 23.547 1.00 25.56 211 GLN B C 1
ATOM 1394 O O . GLN B 1 22 ? 86.071 29.989 22.679 1.00 29.10 211 GLN B O 1
ATOM 1400 N N . GLU B 1 23 ? 85.494 31.532 24.201 1.00 20.04 212 GLU B N 1
ATOM 1401 C CA . GLU B 1 23 ? 84.073 31.347 23.935 1.00 24.70 212 GLU B CA 1
ATOM 1402 C C . GLU B 1 23 ? 83.749 31.621 22.464 1.00 27.01 212 GLU B C 1
ATOM 1403 O O . GLU B 1 23 ? 83.043 30.847 21.805 1.00 22.03 212 GLU B O 1
ATOM 1409 N N . ILE B 1 24 ? 84.275 32.725 21.952 1.00 25.68 213 ILE B N 1
ATOM 1410 C CA . ILE B 1 24 ? 84.006 33.134 20.579 1.00 25.83 213 ILE B CA 1
ATOM 1411 C C . ILE B 1 24 ? 84.622 32.149 19.587 1.00 29.52 213 ILE B C 1
ATOM 1412 O O . ILE B 1 24 ? 84.017 31.802 18.567 1.00 29.31 213 ILE B O 1
ATOM 1417 N N . SER B 1 25 ? 85.817 31.677 19.912 1.00 25.20 214 SER B N 1
ATOM 1418 C CA . SER B 1 25 ? 86.543 30.756 19.051 1.00 24.83 214 SER B CA 1
ATOM 1419 C C . SER B 1 25 ? 85.831 29.408 18.894 1.00 26.36 214 SER B C 1
ATOM 1420 O O . SER B 1 25 ? 85.781 28.852 17.795 1.00 27.87 214 SER B O 1
ATOM 1423 N N . GLU B 1 26 ? 85.280 28.886 19.987 1.00 30.59 215 GLU B N 1
ATOM 1424 C CA . GLU B 1 26 ? 84.599 27.589 19.955 1.00 34.95 215 GLU B CA 1
ATOM 1425 C C . GLU B 1 26 ? 83.351 27.597 19.071 1.00 35.18 215 GLU B C 1
ATOM 1426 O O . GLU B 1 26 ? 83.027 26.599 18.422 1.00 30.80 215 GLU B O 1
ATOM 1432 N N . VAL B 1 27 ? 82.647 28.723 19.054 1.00 34.60 216 VAL B N 1
ATOM 1433 C CA . VAL B 1 27 ? 81.469 28.861 18.206 1.00 32.65 216 VAL B CA 1
ATOM 1434 C C . VAL B 1 27 ? 81.875 29.165 16.767 1.00 32.14 216 VAL B C 1
ATOM 1435 O O . VAL B 1 27 ? 81.311 28.617 15.818 1.00 29.40 216 VAL B O 1
ATOM 1439 N N . SER B 1 28 ? 82.865 30.040 16.621 1.00 27.20 217 SER B N 1
ATOM 1440 C CA . SER B 1 28 ? 83.386 30.426 15.318 1.00 26.93 217 SER B CA 1
ATOM 1441 C C . SER B 1 28 ? 82.343 31.118 14.438 1.00 26.87 217 SER B C 1
ATOM 1442 O O . SER B 1 28 ? 82.020 30.633 13.352 1.00 24.86 217 SER B O 1
ATOM 1445 N N . PRO B 1 29 ? 81.821 32.268 14.900 1.00 24.82 218 PRO B N 1
ATOM 1446 C CA . PRO B 1 29 ? 80.797 32.997 14.140 1.00 24.46 218 PRO B CA 1
ATOM 1447 C C . PRO B 1 29 ? 81.296 33.399 12.755 1.00 29.75 218 PRO B C 1
ATOM 1448 O O . PRO B 1 29 ? 82.411 33.901 12.609 1.00 27.44 218 PRO B O 1
ATOM 1452 N N . ASP B 1 30 ? 80.469 33.171 11.743 1.00 29.54 219 ASP B N 1
ATOM 1453 C CA . ASP B 1 30 ? 80.799 33.567 10.382 1.00 29.29 219 ASP B CA 1
ATOM 1454 C C . ASP B 1 30 ? 79.806 34.632 9.931 1.00 30.04 219 ASP B C 1
ATOM 1455 O O . ASP B 1 30 ? 78.676 34.315 9.582 1.00 27.03 219 ASP B O 1
ATOM 1460 N N . PRO B 1 31 ? 80.217 35.907 9.959 1.00 30.98 220 PRO B N 1
ATOM 1461 C CA . PRO B 1 31 ? 79.279 36.982 9.614 1.00 31.16 220 PRO B CA 1
ATOM 1462 C C . PRO B 1 31 ? 78.565 36.724 8.288 1.00 31.95 220 PRO B C 1
ATOM 1463 O O . PRO B 1 31 ? 79.217 36.454 7.280 1.00 32.32 220 PRO B O 1
ATOM 1467 N N . GLY B 1 32 ? 77.237 36.798 8.301 1.00 26.52 221 GLY B N 1
ATOM 1468 C CA . GLY B 1 32 ? 76.446 36.520 7.116 1.00 28.09 221 GLY B CA 1
ATOM 1469 C C . GLY B 1 32 ? 75.785 35.149 7.102 1.00 29.59 221 GLY B C 1
ATOM 1470 O O . GLY B 1 32 ? 74.875 34.914 6.310 1.00 30.42 221 GLY B O 1
ATOM 1471 N N . GLU B 1 33 ? 76.224 34.247 7.979 1.00 28.00 222 GLU B N 1
ATOM 1472 C CA . GLU B 1 33 ? 75.711 32.877 7.969 1.00 21.61 222 GLU B CA 1
ATOM 1473 C C . GLU B 1 33 ? 74.250 32.783 8.403 1.00 24.68 222 GLU B C 1
ATOM 1474 O O . GLU B 1 33 ? 73.577 31.794 8.114 1.00 23.27 222 GLU B O 1
ATOM 1480 N N . GLU B 1 34 ? 73.767 33.814 9.089 1.00 17.44 223 GLU B N 1
ATOM 1481 C CA . GLU B 1 34 ? 72.395 33.835 9.597 1.00 20.57 223 GLU B CA 1
ATOM 1482 C C . GLU B 1 34 ? 71.340 33.931 8.501 1.00 23.88 223 GLU B C 1
ATOM 1483 O O . GLU B 1 34 ? 70.191 33.527 8.701 1.00 21.32 223 GLU B O 1
ATOM 1489 N N . GLU B 1 35 ? 71.725 34.471 7.350 1.00 25.20 224 GLU B N 1
ATOM 1490 C CA . GLU B 1 35 ? 70.788 34.593 6.240 1.00 25.93 224 GLU B CA 1
ATOM 1491 C C . GLU B 1 35 ? 70.301 33.215 5.811 1.00 24.25 224 GLU B C 1
ATOM 1492 O O . GLU B 1 35 ? 69.096 32.983 5.695 1.00 25.77 224 GLU B O 1
ATOM 1498 N N . GLY B 1 36 ? 71.241 32.300 5.590 1.00 25.34 225 GLY B N 1
ATOM 1499 C CA . GLY B 1 36 ? 70.902 30.942 5.195 1.00 27.52 225 GLY B CA 1
ATOM 1500 C C . GLY B 1 36 ? 70.216 30.147 6.293 1.00 24.00 225 GLY B C 1
ATOM 1501 O O . GLY B 1 36 ? 69.348 29.310 6.021 1.00 20.87 225 GLY B O 1
ATOM 1502 N N . LEU B 1 37 ? 70.613 30.396 7.539 1.00 18.71 226 LEU B N 1
ATOM 1503 C CA . LEU B 1 37 ? 69.983 29.741 8.681 1.00 21.38 226 LEU B CA 1
ATOM 1504 C C . LEU B 1 37 ? 68.505 30.126 8.804 1.00 20.32 226 LEU B C 1
ATOM 1505 O O . LEU B 1 37 ? 67.650 29.261 8.996 1.00 16.97 226 LEU B O 1
ATOM 1510 N N . ASN B 1 38 ? 68.209 31.422 8.710 1.00 20.47 227 ASN B N 1
ATOM 1511 C CA . ASN B 1 38 ? 66.827 31.891 8.814 1.00 23.26 227 ASN B CA 1
ATOM 1512 C C . ASN B 1 38 ? 65.957 31.365 7.668 1.00 25.86 227 ASN B C 1
ATOM 1513 O O . ASN B 1 38 ? 64.791 31.018 7.866 1.00 28.31 227 ASN B O 1
ATOM 1518 N N . THR B 1 39 ? 66.531 31.319 6.468 1.00 19.61 228 THR B N 1
ATOM 1519 C CA . THR B 1 39 ? 65.831 30.790 5.295 1.00 20.99 228 THR B CA 1
ATOM 1520 C C . THR B 1 39 ? 65.488 29.317 5.493 1.00 22.57 228 THR B C 1
ATOM 1521 O O . THR B 1 39 ? 64.361 28.878 5.231 1.00 21.37 228 THR B O 1
ATOM 1525 N N . GLU B 1 40 ? 66.464 28.560 5.982 1.00 22.44 229 GLU B N 1
ATOM 1526 C CA . GLU B 1 40 ? 66.280 27.134 6.216 1.00 20.30 229 GLU B CA 1
ATOM 1527 C C . GLU B 1 40 ? 65.335 26.884 7.398 1.00 20.07 229 GLU B C 1
ATOM 1528 O O . GLU B 1 40 ? 64.558 25.927 7.394 1.00 20.21 229 GLU B O 1
ATOM 1534 N N . LEU B 1 41 ? 65.396 27.755 8.400 1.00 17.95 230 LEU B N 1
ATOM 1535 C CA . LEU B 1 41 ? 64.517 27.663 9.569 1.00 22.61 230 LEU B CA 1
ATOM 1536 C C . LEU B 1 41 ? 63.032 27.822 9.189 1.00 23.01 230 LEU B C 1
ATOM 1537 O O . LEU B 1 41 ? 62.174 27.063 9.644 1.00 19.34 230 LEU B O 1
ATOM 1542 N N A SER B 1 42 ? 62.732 28.822 8.370 0.62 18.53 231 SER B N 1
ATOM 1543 N N B SER B 1 42 ? 62.754 28.821 8.357 0.38 19.36 231 SER B N 1
ATOM 1544 C CA A SER B 1 42 ? 61.370 29.008 7.892 0.62 20.81 231 SER B CA 1
ATOM 1545 C CA B SER B 1 42 ? 61.413 29.059 7.842 0.38 20.26 231 SER B CA 1
ATOM 1546 C C A SER B 1 42 ? 60.921 27.816 7.047 0.62 23.13 231 SER B C 1
ATOM 1547 C C B SER B 1 42 ? 60.926 27.862 7.024 0.38 22.45 231 SER B C 1
ATOM 1548 O O A SER B 1 42 ? 59.793 27.335 7.186 0.62 22.53 231 SER B O 1
ATOM 1549 O O B SER B 1 42 ? 59.783 27.422 7.163 0.38 22.51 231 SER B O 1
ATOM 1554 N N . ARG B 1 43 ? 61.808 27.342 6.177 1.00 21.24 232 ARG B N 1
ATOM 1555 C CA . ARG B 1 43 ? 61.500 26.209 5.309 1.00 17.96 232 ARG B CA 1
ATOM 1556 C C . ARG B 1 43 ? 61.088 24.987 6.118 1.00 20.28 232 ARG B C 1
ATOM 1557 O O . ARG B 1 43 ? 60.070 24.361 5.838 1.00 20.23 232 ARG B O 1
ATOM 1565 N N . LEU B 1 44 ? 61.901 24.655 7.117 1.00 19.25 233 LEU B N 1
ATOM 1566 C CA . LEU B 1 44 ? 61.680 23.489 7.959 1.00 19.36 233 LEU B CA 1
ATOM 1567 C C . LEU B 1 44 ? 60.489 23.671 8.892 1.00 21.03 233 LEU B C 1
ATOM 1568 O O . LEU B 1 44 ? 59.726 22.735 9.124 1.00 20.19 233 LEU B O 1
ATOM 1573 N N . SER B 1 45 ? 60.349 24.869 9.447 1.00 19.59 234 SER B N 1
ATOM 1574 C CA . SER B 1 45 ? 59.256 25.148 10.365 1.00 24.41 234 SER B CA 1
ATOM 1575 C C . SER B 1 45 ? 57.907 25.065 9.648 1.00 20.94 234 SER B C 1
ATOM 1576 O O . SER B 1 45 ? 56.928 24.557 10.200 1.00 23.42 234 SER B O 1
ATOM 1579 N N . ASN B 1 46 ? 57.856 25.582 8.426 1.00 20.71 235 ASN B N 1
ATOM 1580 C CA . ASN B 1 46 ? 56.638 25.528 7.629 1.00 22.63 235 ASN B CA 1
ATOM 1581 C C . ASN B 1 46 ? 56.242 24.093 7.271 1.00 19.44 235 ASN B C 1
ATOM 1582 O O . ASN B 1 46 ? 55.055 23.756 7.276 1.00 17.69 235 ASN B O 1
ATOM 1587 N N . LEU B 1 47 ? 57.234 23.254 6.965 1.00 17.11 236 LEU B N 1
ATOM 1588 C CA . LEU B 1 47 ? 56.980 21.827 6.722 1.00 18.41 236 LEU B CA 1
ATOM 1589 C C . LEU B 1 47 ? 56.403 21.140 7.958 1.00 22.21 236 LEU B C 1
ATOM 1590 O O . LEU B 1 47 ? 55.524 20.281 7.845 1.00 22.08 236 LEU B O 1
ATOM 1595 N N . HIS B 1 48 ? 56.913 21.502 9.133 1.00 21.08 237 HIS B N 1
ATOM 1596 C CA . HIS B 1 48 ? 56.373 20.979 10.385 1.00 23.43 237 HIS B CA 1
ATOM 1597 C C . HIS B 1 48 ? 54.937 21.452 10.596 1.00 20.34 237 HIS B C 1
ATOM 1598 O O . HIS B 1 48 ? 54.079 20.703 11.072 1.00 19.73 237 HIS B O 1
ATOM 1605 N N . THR B 1 49 ? 54.670 22.698 10.233 1.00 18.09 238 THR B N 1
ATOM 1606 C CA . THR B 1 49 ? 53.315 23.223 10.344 1.00 21.30 238 THR B CA 1
ATOM 1607 C C . THR B 1 49 ? 52.346 22.448 9.446 1.00 22.32 238 THR B C 1
ATOM 1608 O O . THR B 1 49 ? 51.263 22.064 9.879 1.00 21.98 238 THR B O 1
ATOM 1612 N N . ILE B 1 50 ? 52.748 22.213 8.199 1.00 26.42 239 ILE B N 1
ATOM 1613 C CA . ILE B 1 50 ? 51.929 21.450 7.262 1.00 21.37 239 ILE B CA 1
ATOM 1614 C C . ILE B 1 50 ? 51.605 20.059 7.808 1.00 24.99 239 ILE B C 1
ATOM 1615 O O . ILE B 1 50 ? 50.436 19.671 7.890 1.00 25.98 239 ILE B O 1
ATOM 1620 N N . ALA B 1 51 ? 52.642 19.317 8.188 1.00 19.87 240 ALA B N 1
ATOM 1621 C CA . ALA B 1 51 ? 52.471 17.972 8.736 1.00 21.52 240 ALA B CA 1
ATOM 1622 C C . ALA B 1 51 ? 51.582 17.954 9.978 1.00 25.55 240 ALA B C 1
ATOM 1623 O O . ALA B 1 51 ? 50.715 17.088 10.126 1.00 23.36 240 ALA B O 1
ATOM 1625 N N . GLN B 1 52 ? 51.803 18.909 10.874 1.00 23.24 241 GLN B N 1
ATOM 1626 C CA . GLN B 1 52 ? 51.029 18.990 12.105 1.00 23.35 241 GLN B CA 1
ATOM 1627 C C . GLN B 1 52 ? 49.552 19.300 11.813 1.00 24.55 241 GLN B C 1
ATOM 1628 O O . GLN B 1 52 ? 48.651 18.733 12.435 1.00 21.01 241 GLN B O 1
ATOM 1634 N N . ALA B 1 53 ? 49.306 20.203 10.869 1.00 21.88 242 ALA B N 1
ATOM 1635 C CA . ALA B 1 53 ? 47.934 20.548 10.501 1.00 21.09 242 ALA B CA 1
ATOM 1636 C C . ALA B 1 53 ? 47.193 19.317 9.984 1.00 20.98 242 ALA B C 1
ATOM 1637 O O . ALA B 1 53 ? 46.051 19.055 10.370 1.00 21.21 242 ALA B O 1
ATOM 1639 N N . ALA B 1 54 ? 47.856 18.560 9.114 1.00 21.24 243 ALA B N 1
ATOM 1640 C CA . ALA B 1 54 ? 47.292 17.327 8.571 1.00 25.25 243 ALA B CA 1
ATOM 1641 C C . ALA B 1 54 ? 46.992 16.300 9.666 1.00 29.93 243 ALA B C 1
ATOM 1642 O O . ALA B 1 54 ? 45.923 15.677 9.669 1.00 28.95 243 ALA B O 1
ATOM 1644 N N . ALA B 1 55 ? 47.927 16.130 10.598 1.00 24.34 244 ALA B N 1
ATOM 1645 C CA . ALA B 1 55 ? 47.744 15.168 11.686 1.00 25.18 244 ALA B CA 1
ATOM 1646 C C . ALA B 1 55 ? 46.558 15.535 12.575 1.00 25.28 244 ALA B C 1
ATOM 1647 O O . ALA B 1 55 ? 45.782 14.668 12.975 1.00 26.69 244 ALA B O 1
ATOM 1649 N N . GLY B 1 56 ? 46.424 16.821 12.880 1.00 25.60 245 GLY B N 1
ATOM 1650 C CA . GLY B 1 56 ? 45.329 17.299 13.708 1.00 25.17 245 GLY B CA 1
ATOM 1651 C C . GLY B 1 56 ? 43.980 17.100 13.034 1.00 24.53 245 GLY B C 1
ATOM 1652 O O . GLY B 1 56 ? 42.982 16.792 13.692 1.00 25.69 245 GLY B O 1
ATOM 1653 N N . GLY B 1 57 ? 43.954 17.276 11.718 1.00 24.30 246 GLY B N 1
ATOM 1654 C CA . GLY B 1 57 ? 42.750 17.065 10.935 1.00 25.40 246 GLY B CA 1
ATOM 1655 C C . GLY B 1 57 ? 42.334 15.608 10.959 1.00 25.63 246 GLY B C 1
ATOM 1656 O O . GLY B 1 57 ? 41.172 15.289 11.207 1.00 22.25 246 GLY B O 1
ATOM 1657 N N . VAL B 1 58 ? 43.292 14.724 10.699 1.00 21.32 247 VAL B N 1
ATOM 1658 C CA . VAL B 1 58 ? 43.061 13.290 10.791 1.00 24.64 247 VAL B CA 1
ATOM 1659 C C . VAL B 1 58 ? 42.473 12.916 12.150 1.00 24.96 247 VAL B C 1
ATOM 1660 O O . VAL B 1 58 ? 41.545 12.115 12.238 1.00 24.25 247 VAL B O 1
ATOM 1664 N N . GLU B 1 59 ? 43.020 13.492 13.215 1.00 26.81 248 GLU B N 1
ATOM 1665 C CA . GLU B 1 59 ? 42.553 13.159 14.555 1.00 31.83 248 GLU B CA 1
ATOM 1666 C C . GLU B 1 59 ? 41.083 13.545 14.726 1.00 31.60 248 GLU B C 1
ATOM 1667 O O . GLU B 1 59 ? 40.266 12.741 15.182 1.00 28.85 248 GLU B O 1
ATOM 1673 N N . LEU B 1 60 ? 40.754 14.776 14.342 1.00 29.54 249 LEU B N 1
ATOM 1674 C CA . LEU B 1 60 ? 39.410 15.314 14.532 1.00 27.40 249 LEU B CA 1
ATOM 1675 C C . LEU B 1 60 ? 38.374 14.692 13.604 1.00 26.93 249 LEU B C 1
ATOM 1676 O O . LEU B 1 60 ? 37.191 14.605 13.943 1.00 26.11 249 LEU B O 1
ATOM 1681 N N . LEU B 1 61 ? 38.806 14.260 12.428 1.00 25.14 250 LEU B N 1
ATOM 1682 C CA . LEU B 1 61 ? 37.850 13.755 11.450 1.00 25.33 250 LEU B CA 1
ATOM 1683 C C . LEU B 1 61 ? 37.637 12.254 11.555 1.00 24.91 250 LEU B C 1
ATOM 1684 O O . LEU B 1 61 ? 36.551 11.760 11.266 1.00 25.20 250 LEU B O 1
ATOM 1689 N N . SER B 1 62 ? 38.673 11.529 11.960 1.00 28.00 251 SER B N 1
ATOM 1690 C CA . SER B 1 62 ? 38.675 10.085 11.784 1.00 34.33 251 SER B CA 1
ATOM 1691 C C . SER B 1 62 ? 39.238 9.277 12.958 1.00 33.79 251 SER B C 1
ATOM 1692 O O . SER B 1 62 ? 38.568 8.389 13.475 1.00 32.54 251 SER B O 1
ATOM 1695 N N . ASP B 1 63 ? 40.465 9.579 13.371 1.00 35.09 252 ASP B N 1
ATOM 1696 C CA . ASP B 1 63 ? 41.191 8.706 14.297 1.00 39.97 252 ASP B CA 1
ATOM 1697 C C . ASP B 1 63 ? 40.924 8.935 15.789 1.00 41.03 252 ASP B C 1
ATOM 1698 O O . ASP B 1 63 ? 41.101 8.023 16.598 1.00 43.01 252 ASP B O 1
ATOM 1703 N N . GLY B 1 64 ? 40.506 10.139 16.159 1.00 37.01 253 GLY B N 1
ATOM 1704 C CA . GLY B 1 64 ? 40.248 10.437 17.557 1.00 37.91 253 GLY B CA 1
ATOM 1705 C C . GLY B 1 64 ? 39.149 9.571 18.152 1.00 38.32 253 GLY B C 1
ATOM 1706 O O . GLY B 1 64 ? 38.287 9.056 17.428 1.00 33.28 253 GLY B O 1
ATOM 1707 N N . ASP B 1 65 ? 39.183 9.403 19.471 1.00 36.76 254 ASP B N 1
ATOM 1708 C CA . ASP B 1 65 ? 38.147 8.653 20.176 1.00 50.37 254 ASP B CA 1
ATOM 1709 C C . ASP B 1 65 ? 36.774 9.224 19.859 1.00 52.45 254 ASP B C 1
ATOM 1710 O O . ASP B 1 65 ? 35.816 8.481 19.628 1.00 53.31 254 ASP B O 1
ATOM 1715 N N . LEU B 1 66 ? 36.690 10.550 19.856 1.00 52.56 255 LEU B N 1
ATOM 1716 C CA . LEU B 1 66 ? 35.501 11.246 19.379 1.00 53.71 255 LEU B CA 1
ATOM 1717 C C . LEU B 1 66 ? 35.838 11.987 18.092 1.00 41.59 255 LEU B C 1
ATOM 1718 O O . LEU B 1 66 ? 36.602 12.951 18.104 1.00 38.91 255 LEU B O 1
ATOM 1723 N N . ASN B 1 67 ? 35.273 11.529 16.981 1.00 36.56 256 ASN B N 1
ATOM 1724 C CA . ASN B 1 67 ? 35.613 12.080 15.677 1.00 30.24 256 ASN B CA 1
ATOM 1725 C C . ASN B 1 67 ? 34.386 12.350 14.809 1.00 23.23 256 ASN B C 1
ATOM 1726 O O . ASN B 1 67 ? 33.319 11.785 15.035 1.00 28.67 256 ASN B O 1
ATOM 1731 N N . ALA B 1 68 ? 34.556 13.204 13.805 1.00 22.89 257 ALA B N 1
ATOM 1732 C CA . ALA B 1 68 ? 33.449 13.655 12.967 1.00 23.25 257 ALA B CA 1
ATOM 1733 C C . ALA B 1 68 ? 32.780 12.517 12.191 1.00 23.96 257 ALA B C 1
ATOM 1734 O O . ALA B 1 68 ? 31.555 12.411 12.176 1.00 22.03 257 ALA B O 1
ATOM 1736 N N . ALA B 1 69 ? 33.580 11.663 11.560 1.00 19.83 258 ALA B N 1
ATOM 1737 C CA . ALA B 1 69 ? 33.038 10.529 10.808 1.00 20.02 258 ALA B CA 1
ATOM 1738 C C . ALA B 1 69 ? 32.183 9.611 11.684 1.00 26.93 258 ALA B C 1
ATOM 1739 O O . ALA B 1 69 ? 31.226 9.002 11.211 1.00 26.71 258 ALA B O 1
ATOM 1741 N N . GLY B 1 70 ? 32.537 9.506 12.961 1.00 26.58 259 GLY B N 1
ATOM 1742 C CA . GLY B 1 70 ? 31.826 8.623 13.869 1.00 22.49 259 GLY B CA 1
ATOM 1743 C C . GLY B 1 70 ? 30.465 9.186 14.235 1.00 23.00 259 GLY B C 1
ATOM 1744 O O . GLY B 1 70 ? 29.475 8.461 14.309 1.00 26.40 259 GLY B O 1
ATOM 1745 N N . LEU B 1 71 ? 30.420 10.491 14.459 1.00 21.70 260 LEU B N 1
ATOM 1746 C CA . LEU B 1 71 ? 29.170 11.166 14.774 1.00 25.61 260 LEU B CA 1
ATOM 1747 C C . LEU B 1 71 ? 28.211 11.137 13.588 1.00 26.54 260 LEU B C 1
ATOM 1748 O O . LEU B 1 71 ? 27.007 10.921 13.751 1.00 27.44 260 LEU B O 1
ATOM 1753 N N . ILE B 1 72 ? 28.751 11.359 12.395 1.00 22.00 261 ILE B N 1
ATOM 1754 C CA . ILE B 1 72 ? 27.949 11.319 11.179 1.00 22.05 261 ILE B CA 1
ATOM 1755 C C . ILE B 1 72 ? 27.363 9.928 10.951 1.00 19.91 261 ILE B C 1
ATOM 1756 O O . ILE B 1 72 ? 26.187 9.790 10.610 1.00 19.61 261 ILE B O 1
ATOM 1761 N N . GLY B 1 73 ? 28.183 8.901 11.144 1.00 18.49 262 GLY B N 1
ATOM 1762 C CA . GLY B 1 73 ? 27.718 7.532 11.029 1.00 22.70 262 GLY B CA 1
ATOM 1763 C C . GLY B 1 73 ? 26.568 7.266 11.985 1.00 26.01 262 GLY B C 1
ATOM 1764 O O . GLY B 1 73 ? 25.578 6.639 11.612 1.00 23.92 262 GLY B O 1
ATOM 1765 N N . GLU B 1 74 ? 26.698 7.744 13.221 1.00 24.15 263 GLU B N 1
ATOM 1766 C CA . GLU B 1 74 ? 25.627 7.621 14.210 1.00 26.27 263 GLU B CA 1
ATOM 1767 C C . GLU B 1 74 ? 24.362 8.285 13.705 1.00 20.15 263 GLU B C 1
ATOM 1768 O O . GLU B 1 74 ? 23.258 7.774 13.899 1.00 23.41 263 GLU B O 1
ATOM 1774 N N . ALA B 1 75 ? 24.526 9.440 13.070 1.00 17.86 264 ALA B N 1
ATOM 1775 C CA . ALA B 1 75 ? 23.398 10.160 12.503 1.00 24.12 264 ALA B CA 1
ATOM 1776 C C . ALA B 1 75 ? 22.777 9.411 11.314 1.00 26.58 264 ALA B C 1
ATOM 1777 O O . ALA B 1 75 ? 21.560 9.416 11.137 1.00 23.19 264 ALA B O 1
ATOM 1779 N N . VAL B 1 76 ? 23.607 8.762 10.503 1.00 22.26 265 VAL B N 1
ATOM 1780 C CA . VAL B 1 76 ? 23.089 7.963 9.391 1.00 19.25 265 VAL B CA 1
ATOM 1781 C C . VAL B 1 76 ? 22.219 6.811 9.907 1.00 23.12 265 VAL B C 1
ATOM 1782 O O . VAL B 1 76 ? 21.139 6.552 9.380 1.00 26.83 265 VAL B O 1
ATOM 1786 N N . ARG B 1 77 ? 22.688 6.130 10.950 1.00 22.39 266 ARG B N 1
ATOM 1787 C CA . ARG B 1 77 ? 21.944 5.021 11.529 1.00 27.48 266 ARG B CA 1
ATOM 1788 C C . ARG B 1 77 ? 20.625 5.505 12.135 1.00 25.96 266 ARG B C 1
ATOM 1789 O O . ARG B 1 77 ? 19.586 4.849 12.014 1.00 26.50 266 ARG B O 1
ATOM 1797 N N . ALA B 1 78 ? 20.674 6.668 12.770 1.00 19.19 267 ALA B N 1
ATOM 1798 C CA . ALA B 1 78 ? 19.501 7.262 13.391 1.00 26.65 267 ALA B CA 1
ATOM 1799 C C . ALA B 1 78 ? 18.392 7.521 12.374 1.00 26.08 267 ALA B C 1
ATOM 1800 O O . ALA B 1 78 ? 17.215 7.556 12.729 1.00 27.27 267 ALA B O 1
ATOM 1802 N N . LEU B 1 79 ? 18.769 7.687 11.109 1.00 26.26 268 LEU B N 1
ATOM 1803 C CA . LEU B 1 79 ? 17.808 8.015 10.063 1.00 23.37 268 LEU B CA 1
ATOM 1804 C C . LEU B 1 79 ? 17.204 6.789 9.385 1.00 25.59 268 LEU B C 1
ATOM 1805 O O . LEU B 1 79 ? 16.179 6.904 8.718 1.00 26.62 268 LEU B O 1
ATOM 1810 N N . ASN B 1 80 ? 17.842 5.631 9.533 1.00 21.13 269 ASN B N 1
ATOM 1811 C CA . ASN B 1 80 ? 17.342 4.396 8.923 1.00 23.69 269 ASN B CA 1
ATOM 1812 C C . ASN B 1 80 ? 15.838 4.186 9.102 1.00 27.99 269 ASN B C 1
ATOM 1813 O O . ASN B 1 80 ? 15.121 3.913 8.138 1.00 24.91 269 ASN B O 1
ATOM 1818 N N . ALA B 1 81 ? 15.364 4.303 10.338 1.00 26.18 270 ALA B N 1
ATOM 1819 C CA . ALA B 1 81 ? 13.961 4.015 10.641 1.00 28.08 270 ALA B CA 1
ATOM 1820 C C . ALA B 1 81 ? 13.018 5.002 9.956 1.00 30.94 270 ALA B C 1
ATOM 1821 O O . ALA B 1 81 ? 11.952 4.618 9.472 1.00 32.01 270 ALA B O 1
ATOM 1823 N N . GLY B 1 82 ? 13.419 6.270 9.906 1.00 25.83 271 GLY B N 1
ATOM 1824 C CA . GLY B 1 82 ? 12.628 7.290 9.241 1.00 21.78 271 GLY B CA 1
ATOM 1825 C C . GLY B 1 82 ? 12.685 7.203 7.723 1.00 26.08 271 GLY B C 1
ATOM 1826 O O . GLY B 1 82 ? 11.684 7.442 7.047 1.00 20.64 271 GLY B O 1
ATOM 1827 N N . ALA B 1 83 ? 13.857 6.862 7.187 1.00 23.98 272 ALA B N 1
ATOM 1828 C CA . ALA B 1 83 ? 14.064 6.773 5.739 1.00 22.32 272 ALA B CA 1
ATOM 1829 C C . ALA B 1 83 ? 13.195 5.686 5.103 1.00 26.44 272 ALA B C 1
ATOM 1830 O O . ALA B 1 83 ? 12.801 5.795 3.943 1.00 23.54 272 ALA B O 1
ATOM 1832 N N . LYS B 1 84 ? 12.916 4.634 5.866 1.00 30.14 273 LYS B N 1
ATOM 1833 C CA . LYS B 1 84 ? 12.028 3.567 5.416 1.00 37.05 273 LYS B CA 1
ATOM 1834 C C . LYS B 1 84 ? 10.639 4.086 5.043 1.00 29.44 273 LYS B C 1
ATOM 1835 O O . LYS B 1 84 ? 9.941 3.477 4.238 1.00 32.00 273 LYS B O 1
ATOM 1841 N N . TYR B 1 85 ? 10.241 5.213 5.624 1.00 28.68 274 TYR B N 1
ATOM 1842 C CA . TYR B 1 85 ? 8.845 5.640 5.548 1.00 31.23 274 TYR B CA 1
ATOM 1843 C C . TYR B 1 85 ? 8.635 6.979 4.865 1.00 31.32 274 TYR B C 1
ATOM 1844 O O . TYR B 1 85 ? 7.502 7.349 4.563 1.00 30.73 274 TYR B O 1
ATOM 1853 N N . ASP B 1 86 ? 9.715 7.713 4.635 1.00 24.31 275 ASP B N 1
ATOM 1854 C CA . ASP B 1 86 ? 9.587 9.089 4.176 1.00 20.97 275 ASP B CA 1
ATOM 1855 C C . ASP B 1 86 ? 10.633 9.434 3.126 1.00 25.55 275 ASP B C 1
ATOM 1856 O O . ASP B 1 86 ? 11.829 9.404 3.392 1.00 19.40 275 ASP B O 1
ATOM 1861 N N . GLU B 1 87 ? 10.161 9.779 1.934 1.00 27.73 276 GLU B N 1
ATOM 1862 C CA . GLU B 1 87 ? 11.021 10.034 0.789 1.00 29.55 276 GLU B CA 1
ATOM 1863 C C . GLU B 1 87 ? 12.055 11.128 1.048 1.00 21.83 276 GLU B C 1
ATOM 1864 O O . GLU B 1 87 ? 13.178 11.053 0.555 1.00 22.96 276 GLU B O 1
ATOM 1870 N N . THR B 1 88 ? 11.664 12.146 1.810 1.00 22.42 277 THR B N 1
ATOM 1871 C CA . THR B 1 88 ? 12.555 13.256 2.138 1.00 27.39 277 THR B CA 1
ATOM 1872 C C . THR B 1 88 ? 13.677 12.846 3.095 1.00 25.11 277 THR B C 1
ATOM 1873 O O . THR B 1 88 ? 14.841 13.223 2.910 1.00 20.11 277 THR B O 1
ATOM 1877 N N . VAL B 1 89 ? 13.329 12.090 4.130 1.00 17.82 278 VAL B N 1
ATOM 1878 C CA . VAL B 1 89 ? 14.347 11.602 5.053 1.00 20.84 278 VAL B CA 1
ATOM 1879 C C . VAL B 1 89 ? 15.300 10.652 4.327 1.00 22.72 278 VAL B C 1
ATOM 1880 O O . VAL B 1 89 ? 16.513 10.697 4.547 1.00 18.78 278 VAL B O 1
ATOM 1884 N N . MET B 1 90 ? 14.767 9.815 3.437 1.00 20.96 279 MET B N 1
ATOM 1885 C CA . MET B 1 90 ? 15.639 8.926 2.666 1.00 21.86 279 MET B CA 1
ATOM 1886 C C . MET B 1 90 ? 16.640 9.740 1.847 1.00 24.93 279 MET B C 1
ATOM 1887 O O . MET B 1 90 ? 17.836 9.431 1.814 1.00 22.83 279 MET B O 1
ATOM 1892 N N . GLN B 1 91 ? 16.143 10.784 1.189 1.00 19.75 280 GLN B N 1
ATOM 1893 C CA . GLN B 1 91 ? 16.993 11.651 0.388 1.00 21.37 280 GLN B CA 1
ATOM 1894 C C . GLN B 1 91 ? 18.070 12.319 1.245 1.00 21.88 280 GLN B C 1
ATOM 1895 O O . GLN B 1 91 ? 19.239 12.350 0.869 1.00 16.32 280 GLN B O 1
ATOM 1901 N N . LEU B 1 92 ? 17.673 12.856 2.393 1.00 18.69 281 LEU B N 1
ATOM 1902 C CA . LEU B 1 92 ? 18.630 13.481 3.299 1.00 19.76 281 LEU B CA 1
ATOM 1903 C C . LEU B 1 92 ? 19.678 12.482 3.780 1.00 21.75 281 LEU B C 1
ATOM 1904 O O . LEU B 1 92 ? 20.839 12.839 3.992 1.00 22.18 281 LEU B O 1
ATOM 1909 N N . GLN B 1 93 ? 19.276 11.227 3.945 1.00 15.18 282 GLN B N 1
ATOM 1910 C CA . GLN B 1 93 ? 20.208 10.217 4.418 1.00 14.00 282 GLN B CA 1
ATOM 1911 C C . GLN B 1 93 ? 21.230 9.902 3.335 1.00 19.33 282 GLN B C 1
ATOM 1912 O O . GLN B 1 93 ? 22.401 9.666 3.628 1.00 21.51 282 GLN B O 1
ATOM 1918 N N . ASN B 1 94 ? 20.782 9.882 2.082 1.00 20.98 283 ASN B N 1
ATOM 1919 C CA . ASN B 1 94 ? 21.685 9.626 0.970 1.00 22.43 283 ASN B CA 1
ATOM 1920 C C . ASN B 1 94 ? 22.731 10.730 0.855 1.00 22.86 283 ASN B C 1
ATOM 1921 O O . ASN B 1 94 ? 23.916 10.457 0.646 1.00 20.41 283 ASN B O 1
ATOM 1926 N N . GLU B 1 95 ? 22.285 11.977 0.983 1.00 18.89 284 GLU B N 1
ATOM 1927 C CA . GLU B 1 95 ? 23.193 13.124 0.965 1.00 19.07 284 GLU B CA 1
ATOM 1928 C C . GLU B 1 95 ? 24.170 13.080 2.143 1.00 19.95 284 GLU B C 1
ATOM 1929 O O . GLU B 1 95 ? 25.356 13.424 2.004 1.00 22.44 284 GLU B O 1
ATOM 1935 N N . LEU B 1 96 ? 23.676 12.645 3.297 1.00 18.55 285 LEU B N 1
ATOM 1936 C CA . LEU B 1 96 ? 24.512 12.532 4.490 1.00 17.79 285 LEU B CA 1
ATOM 1937 C C . LEU B 1 96 ? 25.586 11.457 4.302 1.00 22.73 285 LEU B C 1
ATOM 1938 O O . LEU B 1 96 ? 26.737 11.629 4.719 1.00 18.29 285 LEU B O 1
ATOM 1943 N N . ARG B 1 97 ? 25.209 10.354 3.665 1.00 21.17 286 ARG B N 1
ATOM 1944 C CA . ARG B 1 97 ? 26.153 9.276 3.394 1.00 22.32 286 ARG B CA 1
ATOM 1945 C C . ARG B 1 97 ? 27.247 9.748 2.431 1.00 22.76 286 ARG B C 1
ATOM 1946 O O . ARG B 1 97 ? 28.410 9.328 2.537 1.00 18.82 286 ARG B O 1
ATOM 1954 N N . ALA B 1 98 ? 26.876 10.639 1.511 1.00 20.17 287 ALA B N 1
ATOM 1955 C CA . ALA B 1 98 ? 27.836 11.239 0.591 1.00 23.95 287 ALA B CA 1
ATOM 1956 C C . ALA B 1 98 ? 28.800 12.135 1.359 1.00 23.04 287 ALA B C 1
ATOM 1957 O O . ALA B 1 98 ? 30.014 12.095 1.142 1.00 19.76 287 ALA B O 1
ATOM 1959 N N . ALA B 1 99 ? 28.250 12.926 2.273 1.00 19.44 288 ALA B N 1
ATOM 1960 C CA . ALA B 1 99 ? 29.053 13.794 3.120 1.00 19.07 288 ALA B CA 1
ATOM 1961 C C . ALA B 1 99 ? 30.042 12.998 3.986 1.00 22.91 288 ALA B C 1
ATOM 1962 O O . ALA B 1 99 ? 31.205 13.391 4.134 1.00 18.31 288 ALA B O 1
ATOM 1964 N N . LEU B 1 100 ? 29.584 11.882 4.549 1.00 20.41 289 LEU B N 1
ATOM 1965 C CA . LEU B 1 100 ? 30.449 11.015 5.345 1.00 18.26 289 LEU B CA 1
ATOM 1966 C C . LEU B 1 100 ? 31.581 10.468 4.481 1.00 21.89 289 LEU B C 1
ATOM 1967 O O . LEU B 1 100 ? 32.729 10.400 4.914 1.00 23.16 289 LEU B O 1
ATOM 1972 N N . GLU B 1 101 ? 31.245 10.070 3.258 1.00 20.56 290 GLU B N 1
ATOM 1973 C CA . GLU B 1 101 ? 32.227 9.550 2.317 1.00 18.90 290 GLU B CA 1
ATOM 1974 C C . GLU B 1 101 ? 33.317 10.584 2.014 1.00 19.23 290 GLU B C 1
ATOM 1975 O O . GLU B 1 101 ? 34.506 10.252 1.948 1.00 19.72 290 GLU B O 1
ATOM 1981 N N A SER B 1 102 ? 32.912 11.833 1.815 0.58 17.93 291 SER B N 1
ATOM 1982 N N B SER B 1 102 ? 32.901 11.834 1.833 0.42 18.31 291 SER B N 1
ATOM 1983 C CA A SER B 1 102 ? 33.870 12.902 1.570 0.58 20.58 291 SER B CA 1
ATOM 1984 C CA B SER B 1 102 ? 33.825 12.931 1.571 0.42 20.35 291 SER B CA 1
ATOM 1985 C C A SER B 1 102 ? 34.767 13.104 2.786 0.58 20.96 291 SER B C 1
ATOM 1986 C C B SER B 1 102 ? 34.743 13.170 2.769 0.42 20.69 291 SER B C 1
ATOM 1987 O O A SER B 1 102 ? 35.995 13.155 2.666 0.58 21.71 291 SER B O 1
ATOM 1988 O O B SER B 1 102 ? 35.960 13.305 2.620 0.42 21.55 291 SER B O 1
ATOM 1993 N N . VAL B 1 103 ? 34.151 13.225 3.957 1.00 14.65 292 VAL B N 1
ATOM 1994 C CA . VAL B 1 103 ? 34.915 13.407 5.187 1.00 18.84 292 VAL B CA 1
ATOM 1995 C C . VAL B 1 103 ? 35.996 12.330 5.322 1.00 22.41 292 VAL B C 1
ATOM 1996 O O . VAL B 1 103 ? 37.151 12.639 5.615 1.00 18.58 292 VAL B O 1
ATOM 2000 N N . GLN B 1 104 ? 35.623 11.077 5.069 1.00 16.28 293 GLN B N 1
ATOM 2001 C CA . GLN B 1 104 ? 36.551 9.956 5.153 1.00 21.21 293 GLN B CA 1
ATOM 2002 C C . GLN B 1 104 ? 37.662 10.043 4.098 1.00 24.77 293 GLN B C 1
ATOM 2003 O O . GLN B 1 104 ? 38.815 9.714 4.375 1.00 23.48 293 GLN B O 1
ATOM 2009 N N . ALA B 1 105 ? 37.318 10.501 2.896 1.00 22.96 294 ALA B N 1
ATOM 2010 C CA . ALA B 1 105 ? 38.293 10.649 1.814 1.00 25.15 294 ALA B CA 1
ATOM 2011 C C . ALA B 1 105 ? 39.306 11.748 2.134 1.00 24.24 294 ALA B C 1
ATOM 2012 O O . ALA B 1 105 ? 40.505 11.622 1.861 1.00 23.76 294 ALA B O 1
ATOM 2014 N N . ILE B 1 106 ? 38.803 12.834 2.703 1.00 19.14 295 ILE B N 1
ATOM 2015 C CA . ILE B 1 106 ? 39.635 13.937 3.143 1.00 21.85 295 ILE B CA 1
ATOM 2016 C C . ILE B 1 106 ? 40.619 13.489 4.236 1.00 25.98 295 ILE B C 1
ATOM 2017 O O . ILE B 1 106 ? 41.815 13.777 4.158 1.00 19.27 295 ILE B O 1
ATOM 2022 N N . ALA B 1 107 ? 40.124 12.767 5.237 1.00 24.28 296 ALA B N 1
ATOM 2023 C CA . ALA B 1 107 ? 40.998 12.262 6.295 1.00 27.12 296 ALA B CA 1
ATOM 2024 C C . ALA B 1 107 ? 42.100 11.381 5.718 1.00 23.76 296 ALA B C 1
ATOM 2025 O O . ALA B 1 107 ? 43.277 11.553 6.036 1.00 24.27 296 ALA B O 1
ATOM 2027 N N . GLY B 1 108 ? 41.714 10.442 4.861 1.00 24.02 297 GLY B N 1
ATOM 2028 C CA . GLY B 1 108 ? 42.669 9.575 4.194 1.00 28.61 297 GLY B CA 1
ATOM 2029 C C . GLY B 1 108 ? 43.753 10.341 3.452 1.00 22.78 297 GLY B C 1
ATOM 2030 O O . GLY B 1 108 ? 44.935 10.018 3.548 1.00 26.56 297 GLY B O 1
ATOM 2031 N N . GLU B 1 109 ? 43.353 11.355 2.697 1.00 20.62 298 GLU B N 1
ATOM 2032 C CA . GLU B 1 109 ? 44.318 12.171 1.963 1.00 24.73 298 GLU B CA 1
ATOM 2033 C C . GLU B 1 109 ? 45.181 13.047 2.881 1.00 24.80 298 GLU B C 1
ATOM 2034 O O . GLU B 1 109 ? 46.350 13.316 2.588 1.00 25.27 298 GLU B O 1
ATOM 2040 N N . LEU B 1 110 ? 44.618 13.483 3.999 1.00 21.02 299 LEU B N 1
ATOM 2041 C CA . LEU B 1 110 ? 45.421 14.197 4.985 1.00 16.35 299 LEU B CA 1
ATOM 2042 C C . LEU B 1 110 ? 46.456 13.246 5.596 1.00 24.44 299 LEU B C 1
ATOM 2043 O O . LEU B 1 110 ? 47.583 13.647 5.887 1.00 24.29 299 LEU B O 1
ATOM 2048 N N . ARG B 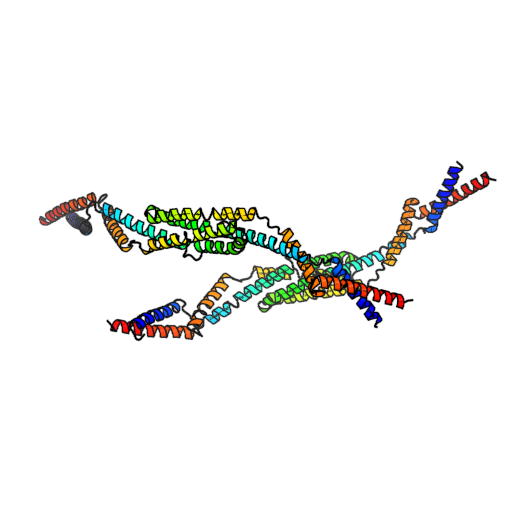1 111 ? 46.081 11.981 5.764 1.00 30.64 300 ARG B N 1
ATOM 2049 C CA . ARG B 1 111 ? 47.013 10.993 6.301 1.00 30.88 300 ARG B CA 1
ATOM 2050 C C . ARG B 1 111 ? 48.207 10.856 5.367 1.00 32.15 300 ARG B C 1
ATOM 2051 O O . ARG B 1 111 ? 49.343 10.712 5.814 1.00 33.93 300 ARG B O 1
ATOM 2059 N N . ASP B 1 112 ? 47.941 10.902 4.064 1.00 32.58 301 ASP B N 1
ATOM 2060 C CA . ASP B 1 112 ? 48.997 10.831 3.058 1.00 30.09 301 ASP B CA 1
ATOM 2061 C C . ASP B 1 112 ? 49.920 12.038 3.136 1.00 30.20 301 ASP B C 1
ATOM 2062 O O . ASP B 1 112 ? 51.141 11.905 3.022 1.00 37.73 301 ASP B O 1
ATOM 2067 N N . VAL B 1 113 ? 49.339 13.220 3.320 1.00 25.45 302 VAL B N 1
ATOM 2068 C CA . VAL B 1 113 ? 50.143 14.421 3.485 1.00 24.26 302 VAL B CA 1
ATOM 2069 C C . VAL B 1 113 ? 51.115 14.244 4.650 1.00 31.45 302 VAL B C 1
ATOM 2070 O O . VAL B 1 113 ? 52.326 14.414 4.495 1.00 32.54 302 VAL B O 1
ATOM 2074 N N . ALA B 1 114 ? 50.582 13.886 5.814 1.00 33.41 303 ALA B N 1
ATOM 2075 C CA . ALA B 1 114 ? 51.414 13.704 6.997 1.00 34.03 303 ALA B CA 1
ATOM 2076 C C . ALA B 1 114 ? 52.507 12.665 6.766 1.00 37.30 303 ALA B C 1
ATOM 2077 O O . ALA B 1 114 ? 53.671 12.897 7.074 1.00 41.18 303 ALA B O 1
ATOM 2079 N N . GLU B 1 115 ? 52.132 11.522 6.208 1.00 34.83 304 GLU B N 1
ATOM 2080 C CA . GLU B 1 115 ? 53.062 10.405 6.089 1.00 39.08 304 GLU B CA 1
ATOM 2081 C C . GLU B 1 115 ? 54.164 10.630 5.052 1.00 42.23 304 GLU B C 1
ATOM 2082 O O . GLU B 1 115 ? 55.282 10.137 5.212 1.00 39.61 304 GLU B O 1
ATOM 2088 N N . GLY B 1 116 ? 53.856 11.385 4.003 1.00 39.62 305 GLY B N 1
ATOM 2089 C CA . GLY B 1 116 ? 54.833 11.667 2.967 1.00 37.08 305 GLY B CA 1
ATOM 2090 C C . GLY B 1 116 ? 55.560 12.984 3.169 1.00 37.38 305 GLY B C 1
ATOM 2091 O O . GLY B 1 116 ? 56.273 13.450 2.279 1.00 37.89 305 GLY B O 1
ATOM 2092 N N . SER B 1 117 ? 55.379 13.591 4.340 1.00 35.09 306 SER B N 1
ATOM 2093 C CA . SER B 1 117 ? 55.998 14.883 4.637 1.00 27.28 306 SER B CA 1
ATOM 2094 C C . SER B 1 117 ? 57.524 14.853 4.569 1.00 29.59 306 SER B C 1
ATOM 2095 O O . SER B 1 117 ? 58.155 13.861 4.936 1.00 29.34 306 SER B O 1
ATOM 2098 N N . ALA B 1 118 ? 58.104 15.955 4.098 1.00 32.84 307 ALA B N 1
ATOM 2099 C CA . ALA B 1 118 ? 59.558 16.117 4.069 1.00 39.03 307 ALA B CA 1
ATOM 2100 C C . ALA B 1 118 ? 60.069 16.860 5.303 1.00 34.20 307 ALA B C 1
ATOM 2101 O O . ALA B 1 118 ? 61.233 17.253 5.359 1.00 30.27 307 ALA B O 1
ATOM 2103 N N . ALA B 1 119 ? 59.192 17.066 6.283 1.00 31.53 308 ALA B N 1
ATOM 2104 C CA . ALA B 1 119 ? 59.599 17.650 7.561 1.00 29.85 308 ALA B CA 1
ATOM 2105 C C . ALA B 1 119 ? 60.775 16.855 8.120 1.00 33.43 308 ALA B C 1
ATOM 2106 O O . ALA B 1 119 ? 60.837 15.639 7.948 1.00 32.99 308 ALA B O 1
ATOM 2108 N N . ASP B 1 120 ? 61.697 17.551 8.786 1.00 27.95 309 ASP B N 1
ATOM 2109 C CA . ASP B 1 120 ? 62.928 16.953 9.298 1.00 33.50 309 ASP B CA 1
ATOM 2110 C C . ASP B 1 120 ? 63.242 17.575 10.653 1.00 36.98 309 ASP B C 1
ATOM 2111 O O . ASP B 1 120 ? 64.016 18.523 10.733 1.00 27.78 309 ASP B O 1
ATOM 2116 N N . PRO B 1 121 ? 62.625 17.049 11.722 1.00 43.86 310 PRO B N 1
ATOM 2117 C CA . PRO B 1 121 ? 62.697 17.648 13.061 1.00 44.46 310 PRO B CA 1
ATOM 2118 C C . PRO B 1 121 ? 64.132 17.801 13.547 1.00 45.44 310 PRO B C 1
ATOM 2119 O O . PRO B 1 121 ? 64.459 18.789 14.210 1.00 37.75 310 PRO B O 1
ATOM 2123 N N . GLU B 1 122 ? 64.978 16.831 13.216 1.00 43.12 311 GLU B N 1
ATOM 2124 C CA . GLU B 1 122 ? 66.367 16.879 13.644 1.00 49.99 311 GLU B CA 1
ATOM 2125 C C . GLU B 1 122 ? 67.131 17.978 12.905 1.00 45.31 311 GLU B C 1
ATOM 2126 O O . GLU B 1 122 ? 67.938 18.690 13.506 1.00 42.70 311 GLU B O 1
ATOM 2132 N N . ALA B 1 123 ? 66.875 18.125 11.609 1.00 40.07 312 ALA B N 1
ATOM 2133 C CA . ALA B 1 123 ? 67.505 19.199 10.848 1.00 38.86 312 ALA B CA 1
ATOM 2134 C C . ALA B 1 123 ? 67.062 20.544 11.417 1.00 36.29 312 ALA B C 1
ATOM 2135 O O . ALA B 1 123 ? 67.854 21.482 11.533 1.00 32.21 312 ALA B O 1
ATOM 2137 N N . LEU B 1 124 ? 65.787 20.621 11.781 1.00 28.69 313 LEU B N 1
ATOM 2138 C CA . LEU B 1 124 ? 65.225 21.826 12.371 1.00 26.47 313 LEU B CA 1
ATOM 2139 C C . LEU B 1 124 ? 65.896 22.141 13.709 1.00 27.76 313 LEU B C 1
ATOM 2140 O O . LEU B 1 124 ? 66.302 23.283 13.963 1.00 22.96 313 LEU B O 1
ATOM 2145 N N . ASP B 1 125 ? 66.021 21.125 14.558 1.00 26.32 314 ASP B N 1
ATOM 2146 C CA . ASP B 1 125 ? 66.684 21.290 15.852 1.00 30.07 314 ASP B CA 1
ATOM 2147 C C . ASP B 1 125 ? 68.098 21.840 15.685 1.00 28.97 314 ASP B C 1
ATOM 2148 O O . ASP B 1 125 ? 68.544 22.676 16.469 1.00 25.63 314 ASP B O 1
ATOM 2153 N N . ARG B 1 126 ? 68.796 21.367 14.657 1.00 25.80 315 ARG B N 1
ATOM 2154 C CA . ARG B 1 126 ? 70.172 21.777 14.412 1.00 24.78 315 ARG B CA 1
ATOM 2155 C C . ARG B 1 126 ? 70.269 23.241 14.003 1.00 26.66 315 ARG B C 1
ATOM 2156 O O . ARG B 1 126 ? 71.135 23.978 14.481 1.00 23.12 315 ARG B O 1
ATOM 2164 N N . VAL B 1 127 ? 69.375 23.656 13.117 1.00 21.65 316 VAL B N 1
ATOM 2165 C CA . VAL B 1 127 ? 69.334 25.043 12.682 1.00 22.12 316 VAL B CA 1
ATOM 2166 C C . VAL B 1 127 ? 69.091 25.966 13.879 1.00 26.45 316 VAL B C 1
ATOM 2167 O O . VAL B 1 127 ? 69.811 26.948 14.074 1.00 20.19 316 VAL B O 1
ATOM 2171 N N . GLU B 1 128 ? 68.091 25.634 14.690 1.00 23.61 317 GLU B N 1
ATOM 2172 C CA . GLU B 1 128 ? 67.781 26.422 15.878 1.00 21.76 317 GLU B CA 1
ATOM 2173 C C . GLU B 1 128 ? 68.957 26.467 16.845 1.00 19.99 317 GLU B C 1
ATOM 2174 O O . GLU B 1 128 ? 69.279 27.523 17.401 1.00 20.84 317 GLU B O 1
ATOM 2180 N N . ALA B 1 129 ? 69.597 25.319 17.041 1.00 23.51 318 ALA B N 1
ATOM 2181 C CA . ALA B 1 129 ? 70.754 25.241 17.922 1.00 28.63 318 ALA B CA 1
ATOM 2182 C C . ALA B 1 129 ? 71.856 26.213 17.482 1.00 25.11 318 ALA B C 1
ATOM 2183 O O . ALA B 1 129 ? 72.409 26.949 18.303 1.00 27.08 318 ALA B O 1
ATOM 2185 N N . ARG B 1 130 ? 72.173 26.219 16.191 1.00 24.56 319 ARG B N 1
ATOM 2186 C CA . ARG B 1 130 ? 73.180 27.143 15.667 1.00 22.54 319 ARG B CA 1
ATOM 2187 C C . ARG B 1 130 ? 72.744 28.600 15.815 1.00 23.92 319 ARG B C 1
ATOM 2188 O O . ARG B 1 130 ? 73.557 29.473 16.124 1.00 21.35 319 ARG B O 1
ATOM 2196 N N . LEU B 1 131 ? 71.461 28.868 15.590 1.00 20.62 320 LEU B N 1
ATOM 2197 C CA . LEU B 1 131 ? 70.956 30.227 15.748 1.00 21.86 320 LEU B CA 1
ATOM 2198 C C . LEU B 1 131 ? 71.042 30.668 17.209 1.00 24.16 320 LEU B C 1
ATOM 2199 O O . LEU B 1 131 ? 71.393 31.812 17.497 1.00 23.82 320 LEU B O 1
ATOM 2204 N N . SER B 1 132 ? 70.729 29.752 18.122 1.00 19.19 321 SER B N 1
ATOM 2205 C CA . SER B 1 132 ? 70.811 30.032 19.556 1.00 21.49 321 SER B CA 1
ATOM 2206 C C . SER B 1 132 ? 72.236 30.351 19.994 1.00 23.16 321 SER B C 1
ATOM 2207 O O . SER B 1 132 ? 72.471 31.311 20.726 1.00 26.03 321 SER B O 1
ATOM 2210 N N . ALA B 1 133 ? 73.186 29.533 19.550 1.00 25.06 322 ALA B N 1
ATOM 2211 C CA . ALA B 1 133 ? 74.587 29.755 19.873 1.00 22.88 322 ALA B CA 1
ATOM 2212 C C . ALA B 1 133 ? 75.041 31.135 19.403 1.00 22.26 322 ALA B C 1
ATOM 2213 O O . ALA B 1 133 ? 75.739 31.841 20.125 1.00 21.27 322 ALA B O 1
ATOM 2215 N N . LEU B 1 134 ? 74.634 31.523 18.196 1.00 19.94 323 LEU B N 1
ATOM 2216 C CA . LEU B 1 134 ? 75.020 32.823 17.657 1.00 21.24 323 LEU B CA 1
ATOM 2217 C C . LEU B 1 134 ? 74.340 33.959 18.415 1.00 19.34 323 LEU B C 1
ATOM 2218 O O . LEU B 1 134 ? 74.941 35.009 18.649 1.00 19.13 323 LEU B O 1
ATOM 2223 N N . SER B 1 135 ? 73.085 33.744 18.802 1.00 14.81 324 SER B N 1
ATOM 2224 C CA . SER B 1 135 ? 72.349 34.739 19.572 1.00 19.25 324 SER B CA 1
ATOM 2225 C C . SER B 1 135 ? 72.959 34.977 20.949 1.00 17.38 324 SER B C 1
ATOM 2226 O O . SER B 1 135 ? 73.007 36.112 21.426 1.00 17.90 324 SER B O 1
ATOM 2229 N N . LYS B 1 136 ? 73.413 33.907 21.591 1.00 17.90 325 LYS B N 1
ATOM 2230 C CA . LYS B 1 136 ? 74.085 34.031 22.886 1.00 20.69 325 LYS B CA 1
ATOM 2231 C C . LYS B 1 136 ? 75.368 34.870 22.783 1.00 21.43 325 LYS B C 1
ATOM 2232 O O . LYS B 1 136 ? 75.647 35.692 23.659 1.00 24.92 325 LYS B O 1
ATOM 2238 N N . LEU B 1 137 ? 76.145 34.666 21.719 1.00 18.25 326 LEU B N 1
ATOM 2239 C CA . LEU B 1 137 ? 77.367 35.453 21.510 1.00 18.32 326 LEU B CA 1
ATOM 2240 C C . LEU B 1 137 ? 77.029 36.923 21.291 1.00 19.95 326 LEU B C 1
ATOM 2241 O O . LEU B 1 137 ? 77.639 37.815 21.891 1.00 22.36 326 LEU B O 1
ATOM 2246 N N . LYS B 1 138 ? 76.050 37.168 20.429 1.00 16.76 327 LYS B N 1
ATOM 2247 C CA . LYS B 1 138 ? 75.606 38.532 20.142 1.00 15.49 327 LYS B CA 1
ATOM 2248 C C . LYS B 1 138 ? 75.108 39.242 21.396 1.00 19.80 327 LYS B C 1
ATOM 2249 O O . LYS B 1 138 ? 75.307 40.448 21.559 1.00 21.95 327 LYS B O 1
ATOM 2255 N N . ASN B 1 139 ? 74.465 38.496 22.287 1.00 24.30 328 ASN B N 1
ATOM 2256 C CA . ASN B 1 139 ? 73.956 39.080 23.523 1.00 19.90 328 ASN B CA 1
ATOM 2257 C C . ASN B 1 139 ? 75.052 39.516 24.497 1.00 25.87 328 ASN B C 1
ATOM 2258 O O . ASN B 1 139 ? 74.777 40.248 25.445 1.00 25.52 328 ASN B O 1
ATOM 2263 N N . LYS B 1 140 ? 76.284 39.072 24.251 1.00 24.34 329 LYS B N 1
ATOM 2264 C CA . LYS B 1 140 ? 77.424 39.409 25.105 1.00 29.06 329 LYS B CA 1
ATOM 2265 C C . LYS B 1 140 ? 78.408 40.345 24.410 1.00 26.98 329 LYS B C 1
ATOM 2266 O O . LYS B 1 140 ? 78.971 41.244 25.035 1.00 22.91 329 LYS B O 1
ATOM 2272 N N . TYR B 1 141 ? 78.611 40.118 23.116 1.00 20.30 330 TYR B N 1
ATOM 2273 C CA . TYR B 1 141 ? 79.680 40.758 22.363 1.00 21.49 330 TYR B CA 1
ATOM 2274 C C . TYR B 1 141 ? 79.177 41.509 21.136 1.00 31.85 330 TYR B C 1
ATOM 2275 O O . TYR B 1 141 ? 79.982 42.049 20.374 1.00 33.33 330 TYR B O 1
ATOM 2284 N N . GLY B 1 142 ? 77.853 41.532 20.957 1.00 26.11 331 GLY B N 1
ATOM 2285 C CA . GLY B 1 142 ? 77.223 41.963 19.711 1.00 32.72 331 GLY B CA 1
ATOM 2286 C C . GLY B 1 142 ? 77.288 43.454 19.466 1.00 32.16 331 GLY B C 1
ATOM 2287 O O . GLY B 1 142 ? 78.229 44.105 19.916 1.00 29.02 331 GLY B O 1
ATOM 2288 N N . PRO B 1 143 ? 76.271 44.022 18.791 1.00 25.73 332 PRO B N 1
ATOM 2289 C CA . PRO B 1 143 ? 74.984 43.461 18.341 1.00 27.93 332 PRO B CA 1
ATOM 2290 C C . PRO B 1 143 ? 74.993 42.569 17.091 1.00 25.14 332 PRO B C 1
ATOM 2291 O O . PRO B 1 143 ? 74.106 41.733 16.960 1.00 26.38 332 PRO B O 1
ATOM 2295 N N . THR B 1 144 ? 75.939 42.748 16.180 1.00 23.70 333 THR B N 1
ATOM 2296 C CA . THR B 1 144 ? 75.987 41.908 14.986 1.00 20.12 333 THR B CA 1
ATOM 2297 C C . THR B 1 144 ? 77.123 40.894 15.103 1.00 21.04 333 THR B C 1
ATOM 2298 O O . THR B 1 144 ? 77.983 41.024 15.965 1.00 21.01 333 THR B O 1
ATOM 2302 N N . LEU B 1 145 ? 77.128 39.890 14.236 1.00 20.40 334 LEU B N 1
ATOM 2303 C CA . LEU B 1 145 ? 78.218 38.926 14.224 1.00 20.85 334 LEU B CA 1
ATOM 2304 C C . LEU B 1 145 ? 79.531 39.604 13.847 1.00 27.04 334 LEU B C 1
ATOM 2305 O O . LEU B 1 145 ? 80.591 39.174 14.284 1.00 25.04 334 LEU B O 1
ATOM 2310 N N . GLU B 1 146 ? 79.462 40.649 13.024 1.00 22.55 335 GLU B N 1
ATOM 2311 C CA . GLU B 1 146 ? 80.647 41.448 12.714 1.00 26.79 335 GLU B CA 1
ATOM 2312 C C . GLU B 1 146 ? 81.241 42.035 13.996 1.00 27.80 335 GLU B C 1
ATOM 2313 O O . GLU B 1 146 ? 82.463 42.093 14.160 1.00 22.02 335 GLU B O 1
ATOM 2319 N N . ASP B 1 147 ? 80.370 42.485 14.895 1.00 24.59 336 ASP B N 1
ATOM 2320 C CA . ASP B 1 147 ? 80.807 43.076 16.161 1.00 21.85 336 ASP B CA 1
ATOM 2321 C C . ASP B 1 147 ? 81.394 42.014 17.078 1.00 23.54 336 ASP B C 1
ATOM 2322 O O . ASP B 1 147 ? 82.319 42.283 17.841 1.00 25.26 336 ASP B O 1
ATOM 2327 N N . VAL B 1 148 ? 80.854 40.802 17.000 1.00 19.29 337 VAL B N 1
ATOM 2328 C CA . VAL B 1 148 ? 81.372 39.691 17.791 1.00 16.00 337 VAL B CA 1
ATOM 2329 C C . VAL B 1 148 ? 82.789 39.302 17.367 1.00 20.28 337 VAL B C 1
ATOM 2330 O O . VAL B 1 148 ? 83.650 39.036 18.206 1.00 25.51 337 VAL B O 1
ATOM 2334 N N . VAL B 1 149 ? 83.028 39.264 16.063 1.00 21.90 338 VAL B N 1
ATOM 2335 C CA . VAL B 1 149 ? 84.353 38.939 15.550 1.00 24.14 338 VAL B CA 1
ATOM 2336 C C . VAL B 1 149 ? 85.359 40.025 15.936 1.00 30.71 338 VAL B C 1
ATOM 2337 O O . VAL B 1 149 ? 86.508 39.731 16.287 1.00 30.32 338 VAL B O 1
ATOM 2341 N N . GLU B 1 150 ? 84.921 41.279 15.875 1.00 25.78 339 GLU B N 1
ATOM 2342 C CA . GLU B 1 150 ? 85.783 42.406 16.225 1.00 26.70 339 GLU B CA 1
ATOM 2343 C C . GLU B 1 150 ? 86.071 42.430 17.728 1.00 27.99 339 GLU B C 1
ATOM 2344 O O . GLU B 1 150 ? 87.210 42.680 18.147 1.00 24.69 339 GLU B O 1
ATOM 2350 N N . PHE B 1 151 ? 85.051 42.151 18.539 1.00 24.27 340 PHE B N 1
ATOM 2351 C CA . PHE B 1 151 ? 85.240 42.064 19.984 1.00 26.46 340 PHE B CA 1
ATOM 2352 C C . PHE B 1 151 ? 86.350 41.075 20.318 1.00 25.94 340 PHE B C 1
ATOM 2353 O O . PHE B 1 151 ? 87.249 41.377 21.098 1.00 26.34 340 PHE B O 1
ATOM 2361 N N . GLY B 1 152 ? 86.273 39.888 19.725 1.00 19.58 341 GLY B N 1
ATOM 2362 C CA . GLY B 1 152 ? 87.248 38.841 19.971 1.00 21.24 341 GLY B CA 1
ATOM 2363 C C . GLY B 1 152 ? 88.648 39.191 19.501 1.00 24.60 341 GLY B C 1
ATOM 2364 O O . GLY B 1 152 ? 89.629 38.839 20.160 1.00 22.90 341 GLY B O 1
ATOM 2365 N N . ALA B 1 153 ? 88.749 39.878 18.365 1.00 25.48 342 ALA B N 1
ATOM 2366 C CA . ALA B 1 153 ? 90.050 40.294 17.833 1.00 29.64 342 ALA B CA 1
ATOM 2367 C C . ALA B 1 153 ? 90.740 41.304 18.746 1.00 31.91 342 ALA B C 1
ATOM 2368 O O . ALA B 1 153 ? 91.956 41.248 18.947 1.00 34.72 342 ALA B O 1
ATOM 2370 N N . GLN B 1 154 ? 89.958 42.228 19.292 1.00 29.07 343 GLN B N 1
ATOM 2371 C CA . GLN B 1 154 ? 90.466 43.199 20.253 1.00 32.17 343 GLN B CA 1
ATOM 2372 C C . GLN B 1 154 ? 90.812 42.537 21.590 1.00 32.67 343 GLN B C 1
ATOM 2373 O O . GLN B 1 154 ? 91.751 42.943 22.274 1.00 28.67 343 GLN B O 1
ATOM 2379 N N . ALA B 1 155 ? 90.055 41.512 21.962 1.00 25.01 344 ALA B N 1
ATOM 2380 C CA . ALA B 1 155 ? 90.338 40.784 23.196 1.00 23.71 344 ALA B CA 1
ATOM 2381 C C . ALA B 1 155 ? 91.687 40.081 23.112 1.00 21.58 344 ALA B C 1
ATOM 2382 O O . ALA B 1 155 ? 92.463 40.073 24.075 1.00 26.03 344 ALA B O 1
ATOM 2384 N N . ALA B 1 156 ? 91.956 39.483 21.955 1.00 25.18 345 ALA B N 1
ATOM 2385 C CA . ALA B 1 156 ? 93.169 38.700 21.748 1.00 29.97 345 ALA B CA 1
ATOM 2386 C C . ALA B 1 156 ? 94.413 39.583 21.760 1.00 29.46 345 ALA B C 1
ATOM 2387 O O . ALA B 1 156 ? 95.485 39.171 22.217 1.00 27.48 345 ALA B O 1
ATOM 2389 N N . GLU B 1 157 ? 94.265 40.798 21.244 1.00 29.78 346 GLU B N 1
ATOM 2390 C CA . GLU B 1 157 ? 95.378 41.723 21.150 1.00 37.65 346 GLU B CA 1
ATOM 2391 C C . GLU B 1 157 ? 95.692 42.289 22.526 1.00 40.36 346 GLU B C 1
ATOM 2392 O O . GLU B 1 157 ? 96.856 42.447 22.898 1.00 39.74 346 GLU B O 1
ATOM 2398 N N . GLU B 1 158 ? 94.643 42.586 23.284 1.00 37.79 347 GLU B N 1
ATOM 2399 C CA . GLU B 1 158 ? 94.808 43.094 24.640 1.00 39.68 347 GLU B CA 1
ATOM 2400 C C . GLU B 1 158 ? 95.443 42.026 25.527 1.00 33.61 347 GLU B C 1
ATOM 2401 O O . GLU B 1 158 ? 96.296 42.325 26.361 1.00 30.89 347 GLU B O 1
ATOM 2407 N N . LEU B 1 159 ? 95.026 40.778 25.326 1.00 30.10 348 LEU B N 1
ATOM 2408 C CA . LEU B 1 159 ? 95.527 39.653 26.106 1.00 27.31 348 LEU B CA 1
ATOM 2409 C C . LEU B 1 159 ? 97.019 39.420 25.867 1.00 29.70 348 LEU B C 1
ATOM 2410 O O . LEU B 1 159 ? 97.781 39.231 26.810 1.00 29.82 348 LEU B O 1
ATOM 2415 N N . ALA B 1 160 ? 97.430 39.433 24.604 1.00 26.34 349 ALA B N 1
ATOM 2416 C CA . ALA B 1 160 ? 98.832 39.242 24.262 1.00 32.81 349 ALA B CA 1
ATOM 2417 C C . ALA B 1 160 ? 99.689 40.322 24.915 1.00 35.67 349 ALA B C 1
ATOM 2418 O O . ALA B 1 160 ? 100.818 40.062 25.334 1.00 37.19 349 ALA B O 1
ATOM 2420 N N . GLY B 1 161 ? 99.141 41.531 25.011 1.00 34.74 350 GLY B N 1
ATOM 2421 C CA . GLY B 1 161 ? 99.864 42.653 25.584 1.00 36.71 350 GLY B CA 1
ATOM 2422 C C . GLY B 1 161 ? 100.066 42.512 27.080 1.00 35.18 350 GLY B C 1
ATOM 2423 O O . GLY B 1 161 ? 101.143 42.805 27.600 1.00 33.58 350 GLY B O 1
ATOM 2424 N N . LEU B 1 162 ? 99.026 42.065 27.775 1.00 29.82 351 LEU B N 1
ATOM 2425 C CA . LEU B 1 162 ? 99.107 41.863 29.216 1.00 31.54 351 LEU B CA 1
ATOM 2426 C C . LEU B 1 162 ? 100.034 40.693 29.538 1.00 32.06 351 LEU B C 1
ATOM 2427 O O . LEU B 1 162 ? 100.754 40.710 30.538 1.00 34.50 351 LEU B O 1
ATOM 2432 N N . GLU B 1 163 ? 100.015 39.675 28.685 1.00 30.97 352 GLU B N 1
ATOM 2433 C CA . GLU B 1 163 ? 100.935 38.560 28.835 1.00 35.67 352 GLU B CA 1
ATOM 2434 C C . GLU B 1 163 ? 102.373 39.041 28.714 1.00 37.90 352 GLU B C 1
ATOM 2435 O O . GLU B 1 163 ? 103.235 38.656 29.511 1.00 36.15 352 GLU B O 1
ATOM 2441 N N . GLU B 1 164 ? 102.636 39.891 27.725 1.00 39.09 353 GLU B N 1
ATOM 2442 C CA . GLU B 1 164 ? 103.984 40.441 27.557 1.00 46.72 353 GLU B CA 1
ATOM 2443 C C . GLU B 1 164 ? 104.411 41.259 28.773 1.00 41.90 353 GLU B C 1
ATOM 2444 O O . GLU B 1 164 ? 105.577 41.233 29.172 1.00 48.74 353 GLU B O 1
ATOM 2450 N N . ASP B 1 165 ? 103.463 41.989 29.354 1.00 41.90 354 ASP B N 1
ATOM 2451 C CA . ASP B 1 165 ? 103.726 42.800 30.543 1.00 42.19 354 ASP B CA 1
ATOM 2452 C C . ASP B 1 165 ? 104.184 41.942 31.716 1.00 40.48 354 ASP B C 1
ATOM 2453 O O . ASP B 1 165 ? 105.121 42.298 32.425 1.00 43.81 354 ASP B O 1
ATOM 2458 N N . GLU B 1 166 ? 103.509 40.818 31.929 1.00 42.62 355 GLU B N 1
ATOM 2459 C CA . GLU B 1 166 ? 103.875 39.921 33.018 1.00 47.05 355 GLU B CA 1
ATOM 2460 C C . GLU B 1 166 ? 105.217 39.255 32.745 1.00 42.17 355 GLU B C 1
ATOM 2461 O O . GLU B 1 166 ? 106.020 39.053 33.657 1.00 43.85 355 GLU B O 1
ATOM 2467 N N . ARG B 1 167 ? 105.448 38.919 31.480 1.00 37.53 356 ARG B N 1
ATOM 2468 C CA . ARG B 1 167 ? 106.723 38.367 31.045 1.00 51.14 356 ARG B CA 1
ATOM 2469 C C . ARG B 1 167 ? 107.850 39.346 31.366 1.00 58.55 356 ARG B C 1
ATOM 2470 O O . ARG B 1 167 ? 108.920 38.954 31.850 1.00 60.66 356 ARG B O 1
ATOM 2478 N N . ASP B 1 168 ? 107.597 40.625 31.104 1.00 58.08 357 ASP B N 1
ATOM 2479 C CA . ASP B 1 168 ? 108.581 41.674 31.342 1.00 63.79 357 ASP B CA 1
ATOM 2480 C C . ASP B 1 168 ? 108.782 41.947 32.830 1.00 67.29 357 ASP B C 1
ATOM 2481 O O . ASP B 1 168 ? 109.911 42.120 33.288 1.00 74.68 357 ASP B O 1
ATOM 2486 N N . ALA B 1 169 ? 107.685 41.982 33.580 1.00 66.48 358 ALA B N 1
ATOM 2487 C CA . ALA B 1 169 ? 107.738 42.281 35.008 1.00 71.71 358 ALA B CA 1
ATOM 2488 C C . ALA B 1 169 ? 108.592 41.277 35.780 1.00 80.82 358 ALA B C 1
ATOM 2489 O O . ALA B 1 169 ? 109.026 41.551 36.899 1.00 81.90 358 ALA B O 1
ATOM 2491 N N . GLY B 1 170 ? 108.828 40.115 35.180 1.00 48.95 359 GLY B N 1
ATOM 2492 C CA . GLY B 1 170 ? 109.637 39.085 35.805 1.00 57.99 359 GLY B CA 1
ATOM 2493 C C . GLY B 1 170 ? 110.973 38.898 35.110 1.00 62.19 359 GLY B C 1
ATOM 2494 O O . GLY B 1 170 ? 111.739 37.995 35.452 1.00 60.65 359 GLY B O 1
ATOM 2495 N N . SER B 1 171 ? 111.244 39.761 34.133 1.00 64.78 360 SER B N 1
ATOM 2496 C CA . SER B 1 171 ? 112.472 39.706 33.344 1.00 67.16 360 SER B CA 1
ATOM 2497 C C . SER B 1 171 ? 112.553 38.442 32.491 1.00 70.76 360 SER B C 1
ATOM 2498 O O . SER B 1 171 ? 112.857 38.506 31.299 1.00 71.91 360 SER B O 1
ATOM 2501 N N . PRO C 1 4 ? -31.299 -23.075 30.943 1.00 61.08 -2 PRO C N 1
ATOM 2502 C CA . PRO C 1 4 ? -32.465 -22.312 31.403 1.00 62.60 -2 PRO C CA 1
ATOM 2503 C C . PRO C 1 4 ? -33.664 -23.204 31.734 1.00 63.82 -2 PRO C C 1
ATOM 2504 O O . PRO C 1 4 ? -34.802 -22.753 31.614 1.00 66.65 -2 PRO C O 1
ATOM 2506 N N . PHE C 1 5 ? -33.408 -24.442 32.151 1.00 63.03 -1 PHE C N 1
ATOM 2507 C CA . PHE C 1 5 ? -34.480 -25.391 32.453 1.00 60.46 -1 PHE C CA 1
ATOM 2508 C C . PHE C 1 5 ? -35.419 -24.869 33.542 1.00 53.74 -1 PHE C C 1
ATOM 2509 O O . PHE C 1 5 ? -36.592 -24.602 33.279 1.00 58.29 -1 PHE C O 1
ATOM 2511 N N . THR C 1 6 ? -34.903 -24.729 34.761 1.00 59.48 0 THR C N 1
ATOM 2512 C CA . THR C 1 6 ? -35.697 -24.188 35.861 1.00 43.50 0 THR C CA 1
ATOM 2513 C C . THR C 1 6 ? -35.943 -22.696 35.663 1.00 34.10 0 THR C C 1
ATOM 2514 O O . THR C 1 6 ? -35.244 -22.044 34.887 1.00 35.48 0 THR C O 1
ATOM 2518 N N . GLN C 1 7 ? -36.944 -22.166 36.360 1.00 29.52 196 GLN C N 1
ATOM 2519 C CA . GLN C 1 7 ? -37.250 -20.742 36.303 1.00 34.55 196 GLN C CA 1
ATOM 2520 C C . GLN C 1 7 ? -36.056 -19.912 36.759 1.00 31.14 196 GLN C C 1
ATOM 2521 O O . GLN C 1 7 ? -35.726 -18.886 36.158 1.00 26.89 196 GLN C O 1
ATOM 2527 N N . ARG C 1 8 ? -35.410 -20.352 37.833 1.00 28.28 197 ARG C N 1
ATOM 2528 C CA . ARG C 1 8 ? -34.236 -19.644 38.323 1.00 33.54 197 ARG C CA 1
ATOM 2529 C C . ARG C 1 8 ? -33.138 -19.599 37.263 1.00 33.36 197 ARG C C 1
ATOM 2530 O O . ARG C 1 8 ? -32.516 -18.557 37.052 1.00 33.42 197 ARG C O 1
ATOM 2538 N N . GLU C 1 9 ? -32.912 -20.723 36.591 1.00 27.69 198 GLU C N 1
ATOM 2539 C CA . GLU C 1 9 ? -31.898 -20.791 35.539 1.00 31.38 198 GLU C CA 1
ATOM 2540 C C . GLU C 1 9 ? -32.242 -19.863 34.383 1.00 27.90 198 GLU C C 1
ATOM 2541 O O . GLU C 1 9 ? -31.365 -19.195 33.822 1.00 24.36 198 GLU C O 1
ATOM 2547 N N . ARG C 1 10 ? -33.525 -19.828 34.036 1.00 26.15 199 ARG C N 1
ATOM 2548 C CA . ARG C 1 10 ? -34.005 -18.974 32.956 1.00 29.64 199 ARG C CA 1
ATOM 2549 C C . ARG C 1 10 ? -33.826 -17.501 33.293 1.00 27.53 199 ARG C C 1
ATOM 2550 O O . ARG C 1 10 ? -33.367 -16.719 32.458 1.00 27.37 199 ARG C O 1
ATOM 2558 N N . ALA C 1 11 ? -34.193 -17.120 34.514 1.00 25.02 200 ALA C N 1
ATOM 2559 C CA . ALA C 1 11 ? -33.983 -15.749 34.957 1.00 24.62 200 ALA C CA 1
ATOM 2560 C C . ALA C 1 11 ? -32.515 -15.343 34.805 1.00 24.03 200 ALA C C 1
ATOM 2561 O O . ALA C 1 11 ? -32.213 -14.237 34.342 1.00 24.27 200 ALA C O 1
ATOM 2563 N N . ARG C 1 12 ? -31.606 -16.240 35.188 1.00 26.05 201 ARG C N 1
ATOM 2564 C CA . ARG C 1 12 ? -30.171 -15.959 35.120 1.00 25.07 201 ARG C CA 1
ATOM 2565 C C . ARG C 1 12 ? -29.690 -15.891 33.675 1.00 27.10 201 ARG C C 1
ATOM 2566 O O . ARG C 1 12 ? -28.853 -15.057 33.324 1.00 30.64 201 ARG C O 1
ATOM 2574 N N . GLN C 1 13 ? -30.214 -16.780 32.841 1.00 21.86 202 GLN C N 1
ATOM 2575 C CA . GLN C 1 13 ? -29.863 -16.787 31.430 1.00 22.68 202 GLN C CA 1
ATOM 2576 C C . GLN C 1 13 ? -30.319 -15.484 30.767 1.00 25.57 202 GLN C C 1
ATOM 2577 O O . GLN C 1 13 ? -29.616 -14.935 29.927 1.00 22.58 202 GLN C O 1
ATOM 2583 N N . ILE C 1 14 ? -31.485 -14.980 31.169 1.00 22.95 203 ILE C N 1
ATOM 2584 C CA . ILE C 1 14 ? -31.996 -13.720 30.632 1.00 23.96 203 ILE C CA 1
ATOM 2585 C C . ILE C 1 14 ? -31.040 -12.562 30.909 1.00 23.50 203 ILE C C 1
ATOM 2586 O O . ILE C 1 14 ? -30.745 -11.771 30.009 1.00 24.74 203 ILE C O 1
ATOM 2591 N N . ASP C 1 15 ? -30.543 -12.471 32.142 1.00 19.23 204 ASP C N 1
ATOM 2592 C CA . ASP C 1 15 ? -29.563 -11.439 32.494 1.00 21.61 204 ASP C CA 1
ATOM 2593 C C . ASP C 1 15 ? -28.265 -11.575 31.704 1.00 26.63 204 ASP C C 1
ATOM 2594 O O . ASP C 1 15 ? -27.666 -10.577 31.287 1.00 24.21 204 ASP C O 1
ATOM 2599 N N . LEU C 1 16 ? -27.817 -12.815 31.535 1.00 26.84 205 LEU C N 1
ATOM 2600 C CA . LEU C 1 16 ? -26.572 -13.103 30.824 1.00 26.22 205 LEU C CA 1
ATOM 2601 C C . LEU C 1 16 ? -26.636 -12.613 29.379 1.00 27.12 205 LEU C C 1
ATOM 2602 O O . LEU C 1 16 ? -25.769 -11.868 28.915 1.00 27.00 205 LEU C O 1
ATOM 2607 N N . LEU C 1 17 ? -27.669 -13.054 28.674 1.00 21.65 206 LEU C N 1
ATOM 2608 C CA . LEU C 1 17 ? -27.911 -12.646 27.294 1.00 20.89 206 LEU C CA 1
ATOM 2609 C C . LEU C 1 17 ? -28.082 -11.131 27.178 1.00 22.15 206 LEU C C 1
ATOM 2610 O O . LEU C 1 17 ? -27.479 -10.494 26.312 1.00 20.40 206 LEU C O 1
ATOM 2615 N N . ALA C 1 18 ? -28.879 -10.544 28.065 1.00 19.35 207 ALA C N 1
ATOM 2616 C CA . ALA C 1 18 ? -29.076 -9.096 28.029 1.00 23.72 207 ALA C CA 1
ATOM 2617 C C . ALA C 1 18 ? -27.740 -8.345 28.131 1.00 26.24 207 ALA C C 1
ATOM 2618 O O . ALA C 1 18 ? -27.497 -7.378 27.407 1.00 25.47 207 ALA C O 1
ATOM 2620 N N . PHE C 1 19 ? -26.879 -8.809 29.029 1.00 23.55 208 PHE C N 1
ATOM 2621 C CA . PHE C 1 19 ? -25.579 -8.189 29.264 1.00 27.82 208 PHE C CA 1
ATOM 2622 C C . PHE C 1 19 ? -24.714 -8.220 28.007 1.00 24.55 208 PHE C C 1
ATOM 2623 O O . PHE C 1 19 ? -24.068 -7.230 27.648 1.00 24.13 208 PHE C O 1
ATOM 2631 N N . GLN C 1 20 ? -24.695 -9.374 27.350 1.00 21.23 209 GLN C N 1
ATOM 2632 C CA . GLN C 1 20 ? -23.878 -9.564 26.161 1.00 24.31 209 GLN C CA 1
ATOM 2633 C C . GLN C 1 20 ? -24.361 -8.697 24.999 1.00 23.68 209 GLN C C 1
ATOM 2634 O O . GLN C 1 20 ? -23.559 -8.058 24.317 1.00 19.90 209 GLN C O 1
ATOM 2640 N N . VAL C 1 21 ? -25.672 -8.664 24.786 1.00 18.45 210 VAL C N 1
ATOM 2641 C CA . VAL C 1 21 ? -26.240 -7.858 23.708 1.00 24.83 210 VAL C CA 1
ATOM 2642 C C . VAL C 1 21 ? -25.904 -6.384 23.915 1.00 25.63 210 VAL C C 1
ATOM 2643 O O . VAL C 1 21 ? -25.506 -5.685 22.977 1.00 24.45 210 VAL C O 1
ATOM 2647 N N . GLN C 1 22 ? -26.057 -5.928 25.156 1.00 25.03 211 GLN C N 1
ATOM 2648 C CA . GLN C 1 22 ? -25.744 -4.554 25.536 1.00 22.90 211 GLN C CA 1
ATOM 2649 C C . GLN C 1 22 ? -24.277 -4.221 25.271 1.00 20.45 211 GLN C C 1
ATOM 2650 O O . GLN C 1 22 ? -23.971 -3.228 24.619 1.00 22.74 211 GLN C O 1
ATOM 2656 N N . GLU C 1 23 ? -23.374 -5.051 25.786 1.00 22.10 212 GLU C N 1
ATOM 2657 C CA . GLU C 1 23 ? -21.939 -4.850 25.571 1.00 23.73 212 GLU C CA 1
ATOM 2658 C C . GLU C 1 23 ? -21.586 -4.694 24.089 1.00 24.41 212 GLU C C 1
ATOM 2659 O O . GLU C 1 23 ? -20.863 -3.769 23.707 1.00 23.57 212 GLU C O 1
ATOM 2665 N N . ILE C 1 24 ? -22.086 -5.608 23.260 1.00 17.06 213 ILE C N 1
ATOM 2666 C CA . ILE C 1 24 ? -21.815 -5.570 21.824 1.00 20.42 213 ILE C CA 1
ATOM 2667 C C . ILE C 1 24 ? -22.459 -4.336 21.193 1.00 24.42 213 ILE C C 1
ATOM 2668 O O . ILE C 1 24 ? -21.848 -3.658 20.367 1.00 20.88 213 ILE C O 1
ATOM 2673 N N A SER C 1 25 ? -23.688 -4.038 21.604 0.44 21.88 214 SER C N 1
ATOM 2674 N N B SER C 1 25 ? -23.696 -4.056 21.593 0.56 21.76 214 SER C N 1
ATOM 2675 C CA A SER C 1 25 ? -24.429 -2.906 21.058 0.44 22.29 214 SER C CA 1
ATOM 2676 C CA B SER C 1 25 ? -24.434 -2.908 21.085 0.56 22.24 214 SER C CA 1
ATOM 2677 C C A SER C 1 25 ? -23.830 -1.549 21.436 0.44 22.52 214 SER C C 1
ATOM 2678 C C B SER C 1 25 ? -23.736 -1.589 21.394 0.56 22.47 214 SER C C 1
ATOM 2679 O O A SER C 1 25 ? -23.949 -0.587 20.681 0.44 24.58 214 SER C O 1
ATOM 2680 O O B SER C 1 25 ? -23.697 -0.692 20.555 0.56 24.60 214 SER C O 1
ATOM 2685 N N . GLU C 1 26 ? -23.195 -1.470 22.603 1.00 20.57 215 GLU C N 1
ATOM 2686 C CA . GLU C 1 26 ? -22.520 -0.240 23.015 1.00 26.10 215 GLU C CA 1
ATOM 2687 C C . GLU C 1 26 ? -21.278 0.062 22.165 1.00 27.80 215 GLU C C 1
ATOM 2688 O O . GLU C 1 26 ? -21.021 1.210 21.814 1.00 27.85 215 GLU C O 1
ATOM 2694 N N . VAL C 1 27 ? -20.510 -0.970 21.835 1.00 21.53 216 VAL C N 1
ATOM 2695 C CA . VAL C 1 27 ? -19.301 -0.780 21.031 1.00 20.75 216 VAL C CA 1
ATOM 2696 C C . VAL C 1 27 ? -19.660 -0.575 19.562 1.00 24.91 216 VAL C C 1
ATOM 2697 O O . VAL C 1 27 ? -18.995 0.178 18.837 1.00 24.53 216 VAL C O 1
ATOM 2701 N N . SER C 1 28 ? -20.718 -1.256 19.134 1.00 18.25 217 SER C N 1
ATOM 2702 C CA . SER C 1 28 ? -21.223 -1.146 17.770 1.00 22.83 217 SER C CA 1
ATOM 2703 C C . SER C 1 28 ? -20.185 -1.509 16.698 1.00 23.80 217 SER C C 1
ATOM 2704 O O . SER C 1 28 ? -19.897 -0.706 15.809 1.00 27.39 217 SER C O 1
ATOM 2707 N N . PRO C 1 29 ? -19.646 -2.739 16.759 1.00 24.38 218 PRO C N 1
ATOM 2708 C CA . PRO C 1 29 ? -18.632 -3.154 15.782 1.00 25.02 218 PRO C CA 1
ATOM 2709 C C . PRO C 1 29 ? -19.163 -3.074 14.352 1.00 25.99 218 PRO C C 1
ATOM 2710 O O . PRO C 1 29 ? -20.292 -3.477 14.080 1.00 21.05 218 PRO C O 1
ATOM 2714 N N . ASP C 1 30 ? -18.350 -2.544 13.448 1.00 21.85 219 ASP C N 1
ATOM 2715 C CA . ASP C 1 30 ? -18.722 -2.462 12.042 1.00 20.53 219 ASP C CA 1
ATOM 2716 C C . ASP C 1 30 ? -17.724 -3.281 11.235 1.00 27.40 219 ASP C C 1
ATOM 2717 O O . ASP C 1 30 ? -16.630 -2.803 10.926 1.00 24.03 219 ASP C O 1
ATOM 2722 N N . PRO C 1 31 ? -18.090 -4.530 10.906 1.00 26.08 220 PRO C N 1
ATOM 2723 C CA . PRO C 1 31 ? -17.175 -5.419 10.187 1.00 27.55 220 PRO C CA 1
ATOM 2724 C C . PRO C 1 31 ? -16.544 -4.701 9.002 1.00 27.76 220 PRO C C 1
ATOM 2725 O O . PRO C 1 31 ? -17.250 -4.110 8.182 1.00 28.11 220 PRO C O 1
ATOM 2729 N N . GLY C 1 32 ? -15.220 -4.734 8.932 1.00 28.39 221 GLY C N 1
ATOM 2730 C CA . GLY C 1 32 ? -14.510 -4.057 7.870 1.00 24.41 221 GLY C CA 1
ATOM 2731 C C . GLY C 1 32 ? -13.860 -2.755 8.301 1.00 32.18 221 GLY C C 1
ATOM 2732 O O . GLY C 1 32 ? -13.015 -2.218 7.578 1.00 29.79 221 GLY C O 1
ATOM 2733 N N . GLU C 1 33 ? -14.242 -2.245 9.471 1.00 29.75 222 GLU C N 1
ATOM 2734 C CA . GLU C 1 33 ? -13.703 -0.973 9.948 1.00 27.20 222 GLU C CA 1
ATOM 2735 C C . GLU C 1 33 ? -12.228 -1.078 10.354 1.00 24.68 222 GLU C C 1
ATOM 2736 O O . GLU C 1 33 ? -11.523 -0.071 10.404 1.00 24.73 222 GLU C O 1
ATOM 2742 N N . GLU C 1 34 ? -11.772 -2.293 10.652 1.00 22.29 223 GLU C N 1
ATOM 2743 C CA . GLU C 1 34 ? -10.398 -2.513 11.105 1.00 25.13 223 GLU C CA 1
ATOM 2744 C C . GLU C 1 34 ? -9.359 -2.222 10.022 1.00 27.44 223 GLU C C 1
ATOM 2745 O O . GLU C 1 34 ? -8.211 -1.902 10.329 1.00 24.77 223 GLU C O 1
ATOM 2751 N N . GLU C 1 35 ? -9.752 -2.363 8.759 1.00 28.35 224 GLU C N 1
ATOM 2752 C CA . GLU C 1 35 ? -8.842 -2.070 7.654 1.00 28.33 224 GLU C CA 1
ATOM 2753 C C . GLU C 1 35 ? -8.427 -0.606 7.693 1.00 23.89 224 GLU C C 1
ATOM 2754 O O . GLU C 1 35 ? -7.241 -0.283 7.583 1.00 23.28 224 GLU C O 1
ATOM 2760 N N . GLY C 1 36 ? -9.414 0.274 7.843 1.00 22.98 225 GLY C N 1
ATOM 2761 C CA . GLY C 1 36 ? -9.163 1.698 7.984 1.00 22.70 225 GLY C CA 1
ATOM 2762 C C . GLY C 1 36 ? -8.401 2.040 9.256 1.00 21.85 225 GLY C C 1
ATOM 2763 O O . GLY C 1 36 ? -7.475 2.856 9.237 1.00 21.38 225 GLY C O 1
ATOM 2764 N N . LEU C 1 37 ? -8.781 1.419 10.367 1.00 19.39 226 LEU C N 1
ATOM 2765 C CA . LEU C 1 37 ? -8.079 1.659 11.634 1.00 16.55 226 LEU C CA 1
ATOM 2766 C C . LEU C 1 37 ? -6.598 1.272 11.557 1.00 18.46 226 LEU C C 1
ATOM 2767 O O . LEU C 1 37 ? -5.733 1.987 12.063 1.00 17.36 226 LEU C O 1
ATOM 2772 N N . ASN C 1 38 ? -6.308 0.146 10.914 1.00 18.38 227 ASN C N 1
ATOM 2773 C CA . ASN C 1 38 ? -4.944 -0.363 10.860 1.00 21.30 227 ASN C CA 1
ATOM 2774 C C . ASN C 1 38 ? -4.067 0.475 9.940 1.00 22.49 227 ASN C C 1
ATOM 2775 O O . ASN C 1 38 ? -2.917 0.759 10.250 1.00 23.18 227 ASN C O 1
ATOM 2780 N N . THR C 1 39 ? -4.625 0.885 8.811 1.00 21.68 228 THR C N 1
ATOM 2781 C CA . THR C 1 39 ? -3.916 1.783 7.922 1.00 24.00 228 THR C CA 1
ATOM 2782 C C . THR C 1 39 ? -3.597 3.091 8.646 1.00 23.39 228 THR C C 1
ATOM 2783 O O . THR C 1 39 ? -2.477 3.597 8.576 1.00 19.04 228 THR C O 1
ATOM 2787 N N . GLU C 1 40 ? -4.572 3.621 9.372 1.00 21.07 229 GLU C N 1
ATOM 2788 C CA . GLU C 1 40 ? -4.362 4.855 10.127 1.00 22.45 229 GLU C CA 1
ATOM 2789 C C . GLU C 1 40 ? -3.350 4.678 11.273 1.00 22.58 229 GLU C C 1
ATOM 2790 O O . GLU C 1 40 ? -2.560 5.584 11.574 1.00 20.63 229 GLU C O 1
ATOM 2796 N N . LEU C 1 41 ? -3.380 3.514 11.910 1.00 18.29 230 LEU C N 1
ATOM 2797 C CA . LEU C 1 41 ? -2.430 3.196 12.969 1.00 16.83 230 LEU C CA 1
ATOM 2798 C C . LEU C 1 41 ? -0.996 3.230 12.437 1.00 20.98 230 LEU C C 1
ATOM 2799 O O . LEU C 1 41 ? -0.111 3.830 13.049 1.00 17.44 230 LEU C O 1
ATOM 2804 N N A SER C 1 42 ? -0.773 2.581 11.298 0.61 19.94 231 SER C N 1
ATOM 2805 N N B SER C 1 42 ? -0.778 2.590 11.292 0.39 20.16 231 SER C N 1
ATOM 2806 C CA A SER C 1 42 ? 0.553 2.555 10.683 0.61 21.28 231 SER C CA 1
ATOM 2807 C CA B SER C 1 42 ? 0.548 2.548 10.678 0.39 21.23 231 SER C CA 1
ATOM 2808 C C A SER C 1 42 ? 1.001 3.951 10.267 0.61 20.99 231 SER C C 1
ATOM 2809 C C B SER C 1 42 ? 1.007 3.935 10.237 0.39 21.02 231 SER C C 1
ATOM 2810 O O A SER C 1 42 ? 2.160 4.325 10.461 0.61 21.74 231 SER C O 1
ATOM 2811 O O B SER C 1 42 ? 2.177 4.288 10.389 0.39 21.44 231 SER C O 1
ATOM 2816 N N . ARG C 1 43 ? 0.081 4.718 9.690 1.00 20.30 232 ARG C N 1
ATOM 2817 C CA . ARG C 1 43 ? 0.394 6.067 9.244 1.00 22.32 232 ARG C CA 1
ATOM 2818 C C . ARG C 1 43 ? 0.887 6.899 10.420 1.00 20.82 232 ARG C C 1
ATOM 2819 O O . ARG C 1 43 ? 1.972 7.484 10.367 1.00 17.52 232 ARG C O 1
ATOM 2827 N N . LEU C 1 44 ? 0.090 6.932 11.483 1.00 17.69 233 LEU C N 1
ATOM 2828 C CA . LEU C 1 44 ? 0.411 7.722 12.676 1.00 19.31 233 LEU C CA 1
ATOM 2829 C C . LEU C 1 44 ? 1.675 7.233 13.383 1.00 22.61 233 LEU C C 1
ATOM 2830 O O . LEU C 1 44 ? 2.514 8.035 13.818 1.00 20.90 233 LEU C O 1
ATOM 2835 N N . SER C 1 45 ? 1.806 5.919 13.511 1.00 20.90 234 SER C N 1
ATOM 2836 C CA . SER C 1 45 ? 2.980 5.348 14.164 1.00 21.45 234 SER C CA 1
ATOM 2837 C C . SER C 1 45 ? 4.247 5.735 13.413 1.00 21.33 234 SER C C 1
ATOM 2838 O O . SER C 1 45 ? 5.232 6.149 14.026 1.00 22.70 234 SER C O 1
ATOM 2841 N N . ASN C 1 46 ? 4.221 5.610 12.087 1.00 21.33 235 ASN C N 1
ATOM 2842 C CA . ASN C 1 46 ? 5.391 5.968 11.290 1.00 24.28 235 ASN C CA 1
ATOM 2843 C C . ASN C 1 46 ? 5.704 7.465 11.346 1.00 25.82 235 ASN C C 1
ATOM 2844 O O . ASN C 1 46 ? 6.865 7.855 11.338 1.00 25.58 235 ASN C O 1
ATOM 2849 N N . LEU C 1 47 ? 4.674 8.305 11.406 1.00 20.31 236 LEU C N 1
ATOM 2850 C CA . LEU C 1 47 ? 4.895 9.741 11.578 1.00 17.36 236 LEU C CA 1
ATOM 2851 C C . LEU C 1 47 ? 5.709 10.022 12.842 1.00 20.39 236 LEU C C 1
ATOM 2852 O O . LEU C 1 47 ? 6.607 10.875 12.842 1.00 21.14 236 LEU C O 1
ATOM 2857 N N . HIS C 1 48 ? 5.388 9.318 13.923 1.00 21.55 237 HIS C N 1
ATOM 2858 C CA . HIS C 1 48 ? 6.177 9.433 15.148 1.00 25.82 237 HIS C CA 1
ATOM 2859 C C . HIS C 1 48 ? 7.621 8.988 14.907 1.00 24.20 237 HIS C C 1
ATOM 2860 O O . HIS C 1 48 ? 8.570 9.662 15.320 1.00 23.54 237 HIS C O 1
ATOM 2867 N N . THR C 1 49 ? 7.780 7.851 14.237 1.00 22.16 238 THR C N 1
ATOM 2868 C CA . THR C 1 49 ? 9.109 7.312 13.931 1.00 21.23 238 THR C CA 1
ATOM 2869 C C . THR C 1 49 ? 9.934 8.276 13.075 1.00 23.04 238 THR C C 1
ATOM 2870 O O . THR C 1 49 ? 11.125 8.485 13.316 1.00 20.31 238 THR C O 1
ATOM 2874 N N . ILE C 1 50 ? 9.299 8.848 12.059 1.00 17.79 239 ILE C N 1
ATOM 2875 C CA . ILE C 1 50 ? 9.952 9.815 11.190 1.00 19.31 239 ILE C CA 1
ATOM 2876 C C . ILE C 1 50 ? 10.458 11.034 11.971 1.00 24.72 239 ILE C C 1
ATOM 2877 O O . ILE C 1 50 ? 11.613 11.443 11.825 1.00 20.51 239 ILE C O 1
ATOM 2882 N N . ALA C 1 51 ? 9.590 11.603 12.801 1.00 21.88 240 ALA C N 1
ATOM 2883 C CA . ALA C 1 51 ? 9.927 12.786 13.587 1.00 25.19 240 ALA C CA 1
ATOM 2884 C C . ALA C 1 51 ? 11.078 12.529 14.559 1.00 24.82 240 ALA C C 1
ATOM 2885 O O . ALA C 1 51 ? 11.985 13.359 14.696 1.00 20.96 240 ALA C O 1
ATOM 2887 N N . GLN C 1 52 ? 11.052 11.382 15.232 1.00 22.65 241 GLN C N 1
ATOM 2888 C CA . GLN C 1 52 ? 12.122 11.047 16.174 1.00 23.61 241 GLN C CA 1
ATOM 2889 C C . GLN C 1 52 ? 13.464 10.820 15.474 1.00 24.36 241 GLN C C 1
ATOM 2890 O O . GLN C 1 52 ? 14.523 11.125 16.028 1.00 25.66 241 GLN C O 1
ATOM 2896 N N . ALA C 1 53 ? 13.414 10.287 14.258 1.00 21.98 242 ALA C N 1
ATOM 2897 C CA . ALA C 1 53 ? 14.619 10.065 13.466 1.00 20.29 242 ALA C CA 1
ATOM 2898 C C . ALA C 1 53 ? 15.265 11.396 13.087 1.00 23.85 242 ALA C C 1
ATOM 2899 O O . ALA C 1 53 ? 16.476 11.569 13.218 1.00 26.14 242 ALA C O 1
ATOM 2901 N N . ALA C 1 54 ? 14.447 12.338 12.630 1.00 22.79 243 ALA C N 1
ATOM 2902 C CA . ALA C 1 54 ? 14.944 13.655 12.254 1.00 24.98 243 ALA C CA 1
ATOM 2903 C C . ALA C 1 54 ? 15.504 14.392 13.470 1.00 28.55 243 ALA C C 1
ATOM 2904 O O . ALA C 1 54 ? 16.513 15.083 13.369 1.00 25.90 243 ALA C O 1
ATOM 2906 N N . ALA C 1 55 ? 14.854 14.224 14.619 1.00 25.77 244 ALA C N 1
ATOM 2907 C CA . ALA C 1 55 ? 15.300 14.859 15.857 1.00 29.87 244 ALA C CA 1
ATOM 2908 C C . ALA C 1 55 ? 16.649 14.303 16.297 1.00 28.18 244 ALA C C 1
ATOM 2909 O O . ALA C 1 55 ? 17.540 15.049 16.716 1.00 29.48 244 ALA C O 1
ATOM 2911 N N . GLY C 1 56 ? 16.793 12.985 16.199 1.00 20.83 245 GLY C N 1
ATOM 2912 C CA . GLY C 1 56 ? 18.036 12.327 16.543 1.00 20.84 245 GLY C CA 1
ATOM 2913 C C . GLY C 1 56 ? 19.162 12.764 15.625 1.00 24.18 245 GLY C C 1
ATOM 2914 O O . GLY C 1 56 ? 20.293 12.953 16.067 1.00 27.55 245 GLY C O 1
ATOM 2915 N N . GLY C 1 57 ? 18.850 12.930 14.343 1.00 24.16 246 GLY C N 1
ATOM 2916 C CA . GLY C 1 57 ? 19.838 13.373 13.374 1.00 20.47 246 GLY C CA 1
ATOM 2917 C C . GLY C 1 57 ? 20.295 14.786 13.684 1.00 26.94 246 GLY C C 1
ATOM 2918 O O . GLY C 1 57 ? 21.487 15.092 13.618 1.00 26.19 246 GLY C O 1
ATOM 2919 N N . VAL C 1 58 ? 19.340 15.648 14.032 1.00 22.68 247 VAL C N 1
ATOM 2920 C CA . VAL C 1 58 ? 19.638 17.040 14.361 1.00 23.70 247 VAL C CA 1
ATOM 2921 C C . VAL C 1 58 ? 20.560 17.156 15.576 1.00 27.70 247 VAL C C 1
ATOM 2922 O O . VAL C 1 58 ? 21.519 17.933 15.570 1.00 26.14 247 VAL C O 1
ATOM 2926 N N . GLU C 1 59 ? 20.270 16.381 16.616 1.00 29.94 248 GLU C N 1
ATOM 2927 C CA . GLU C 1 59 ? 21.125 16.351 17.799 1.00 33.66 248 GLU C CA 1
ATOM 2928 C C . GLU C 1 59 ? 22.565 15.966 17.464 1.00 32.69 248 GLU C C 1
ATOM 2929 O O . GLU C 1 59 ? 23.514 16.600 17.931 1.00 30.20 248 GLU C O 1
ATOM 2935 N N . LEU C 1 60 ? 22.724 14.926 16.655 1.00 26.45 249 LEU C N 1
ATOM 2936 C CA . LEU C 1 60 ? 24.050 14.388 16.370 1.00 25.19 249 LEU C CA 1
ATOM 2937 C C . LEU C 1 60 ? 24.847 15.250 15.394 1.00 25.89 249 LEU C C 1
ATOM 2938 O O . LEU C 1 60 ? 26.081 15.262 15.427 1.00 30.34 249 LEU C O 1
ATOM 2943 N N . LEU C 1 61 ? 24.142 15.982 14.537 1.00 21.37 250 LEU C N 1
ATOM 2944 C CA . LEU C 1 61 ? 24.796 16.744 13.482 1.00 22.37 250 LEU C CA 1
ATOM 2945 C C . LEU C 1 61 ? 25.139 18.170 13.897 1.00 25.20 250 LEU C C 1
ATOM 2946 O O . LEU C 1 61 ? 26.141 18.714 13.446 1.00 23.57 250 LEU C O 1
ATOM 2951 N N . SER C 1 62 ? 24.305 18.780 14.735 1.00 24.77 251 SER C N 1
ATOM 2952 C CA . SER C 1 62 ? 24.509 20.186 15.063 1.00 35.25 251 SER C CA 1
ATOM 2953 C C . SER C 1 62 ? 24.155 20.603 16.491 1.00 37.59 251 SER C C 1
ATOM 2954 O O . SER C 1 62 ? 24.865 21.412 17.082 1.00 35.96 251 SER C O 1
ATOM 2957 N N . ASP C 1 63 ? 23.074 20.061 17.052 1.00 35.45 252 ASP C N 1
ATOM 2958 C CA . ASP C 1 63 ? 22.553 20.586 18.320 1.00 37.78 252 ASP C CA 1
ATOM 2959 C C . ASP C 1 63 ? 23.119 19.963 19.604 1.00 39.66 252 ASP C C 1
ATOM 2960 O O . ASP C 1 63 ? 23.109 20.601 20.657 1.00 39.70 252 ASP C O 1
ATOM 2965 N N . GLY C 1 64 ? 23.603 18.729 19.525 1.00 33.85 253 GLY C N 1
ATOM 2966 C CA . GLY C 1 64 ? 24.188 18.087 20.688 1.00 36.08 253 GLY C CA 1
ATOM 2967 C C . GLY C 1 64 ? 25.386 18.871 21.196 1.00 42.25 253 GLY C C 1
ATOM 2968 O O . GLY C 1 64 ? 25.953 19.685 20.468 1.00 43.55 253 GLY C O 1
ATOM 2969 N N . ASP C 1 65 ? 25.769 18.645 22.448 1.00 45.27 254 ASP C N 1
ATOM 2970 C CA . ASP C 1 65 ? 26.971 19.276 22.977 1.00 53.76 254 ASP C CA 1
ATOM 2971 C C . ASP C 1 65 ? 28.170 18.788 22.172 1.00 52.54 254 ASP C C 1
ATOM 2972 O O . ASP C 1 65 ? 29.062 19.563 21.822 1.00 51.17 254 ASP C O 1
ATOM 2977 N N . LEU C 1 66 ? 28.174 17.493 21.878 1.00 50.85 255 LEU C N 1
ATOM 2978 C CA . LEU C 1 66 ? 29.133 16.907 20.953 1.00 49.70 255 LEU C CA 1
ATOM 2979 C C . LEU C 1 66 ? 28.442 16.672 19.613 1.00 38.53 255 LEU C C 1
ATOM 2980 O O . LEU C 1 66 ? 27.587 15.798 19.501 1.00 38.70 255 LEU C O 1
ATOM 2985 N N . ASN C 1 67 ? 28.798 17.449 18.597 1.00 35.21 256 ASN C N 1
ATOM 2986 C CA . ASN C 1 67 ? 28.141 17.307 17.296 1.00 32.18 256 ASN C CA 1
ATOM 2987 C C . ASN C 1 67 ? 29.088 17.333 16.101 1.00 30.18 256 ASN C C 1
ATOM 2988 O O . ASN C 1 67 ? 30.191 17.880 16.178 1.00 25.80 256 ASN C O 1
ATOM 2993 N N . ALA C 1 68 ? 28.635 16.753 14.989 1.00 27.28 257 ALA C N 1
ATOM 2994 C CA . ALA C 1 68 ? 29.473 16.595 13.804 1.00 24.09 257 ALA C CA 1
ATOM 2995 C C . ALA C 1 68 ? 29.952 17.925 13.231 1.00 24.88 257 ALA C C 1
ATOM 2996 O O . ALA C 1 68 ? 31.130 18.082 12.915 1.00 26.02 257 ALA C O 1
ATOM 2998 N N . ALA C 1 69 ? 29.038 18.878 13.086 1.00 19.48 258 ALA C N 1
ATOM 2999 C CA . ALA C 1 69 ? 29.392 20.175 12.523 1.00 18.52 258 ALA C CA 1
ATOM 3000 C C . ALA C 1 69 ? 30.485 20.854 13.347 1.00 24.76 258 ALA C C 1
ATOM 3001 O O . ALA C 1 69 ? 31.394 21.477 12.792 1.00 25.74 258 ALA C O 1
ATOM 3003 N N . GLY C 1 70 ? 30.390 20.731 14.670 1.00 24.37 259 GLY C N 1
ATOM 3004 C CA . GLY C 1 70 ? 31.378 21.301 15.572 1.00 21.79 259 GLY C CA 1
ATOM 3005 C C . GLY C 1 70 ? 32.762 20.702 15.361 1.00 26.81 259 GLY C C 1
ATOM 3006 O O . GLY C 1 70 ? 33.757 21.420 15.253 1.00 20.20 259 GLY C O 1
ATOM 3007 N N . LEU C 1 71 ? 32.828 19.378 15.303 1.00 22.31 260 LEU C N 1
ATOM 3008 C CA . LEU C 1 71 ? 34.093 18.695 15.066 1.00 19.66 260 LEU C CA 1
ATOM 3009 C C . LEU C 1 71 ? 34.684 19.033 13.702 1.00 23.22 260 LEU C C 1
ATOM 3010 O O . LEU C 1 71 ? 35.896 19.228 13.573 1.00 22.18 260 LEU C O 1
ATOM 3015 N N . ILE C 1 72 ? 33.837 19.085 12.678 1.00 23.38 261 ILE C N 1
ATOM 3016 C CA . ILE C 1 72 ? 34.325 19.441 11.352 1.00 22.56 261 ILE C CA 1
ATOM 3017 C C . ILE C 1 72 ? 34.860 20.875 11.334 1.00 19.69 261 ILE C C 1
ATOM 3018 O O . ILE C 1 72 ? 35.894 21.145 10.729 1.00 19.95 261 ILE C O 1
ATOM 3023 N N . GLY C 1 73 ? 34.153 21.780 12.005 1.00 20.71 262 GLY C N 1
ATOM 3024 C CA . GLY C 1 73 ? 34.600 23.156 12.153 1.00 22.53 262 GLY C CA 1
ATOM 3025 C C . GLY C 1 73 ? 35.975 23.229 12.795 1.00 28.38 262 GLY C C 1
ATOM 3026 O O . GLY C 1 73 ? 36.838 23.989 12.354 1.00 25.59 262 GLY C O 1
ATOM 3027 N N . GLU C 1 74 ? 36.185 22.429 13.837 1.00 25.19 263 GLU C N 1
ATOM 3028 C CA . GLU C 1 74 ? 37.488 22.369 14.502 1.00 23.26 263 GLU C CA 1
ATOM 3029 C C . GLU C 1 74 ? 38.585 21.846 13.576 1.00 21.07 263 GLU C C 1
ATOM 3030 O O . GLU C 1 74 ? 39.723 22.303 13.641 1.00 20.35 263 GLU C O 1
ATOM 3036 N N . ALA C 1 75 ? 38.253 20.881 12.723 1.00 18.74 264 ALA C N 1
ATOM 3037 C CA . ALA C 1 75 ? 39.233 20.358 11.772 1.00 16.10 264 ALA C CA 1
ATOM 3038 C C . ALA C 1 75 ? 39.571 21.397 10.691 1.00 17.36 264 ALA C C 1
ATOM 3039 O O . ALA C 1 75 ? 40.725 21.533 10.275 1.00 16.74 264 ALA C O 1
ATOM 3041 N N . VAL C 1 76 ? 38.562 22.130 10.237 1.00 15.08 265 VAL C N 1
ATOM 3042 C CA . VAL C 1 76 ? 38.786 23.187 9.258 1.00 14.30 265 VAL C CA 1
ATOM 3043 C C . VAL C 1 76 ? 39.779 24.206 9.809 1.00 19.32 265 VAL C C 1
ATOM 3044 O O . VAL C 1 76 ? 40.701 24.626 9.111 1.00 17.19 265 VAL C O 1
ATOM 3048 N N . ARG C 1 77 ? 39.603 24.578 11.073 1.00 15.58 266 ARG C N 1
ATOM 3049 C CA . ARG C 1 77 ? 40.476 25.558 11.698 1.00 17.93 266 ARG C CA 1
ATOM 3050 C C . ARG C 1 77 ? 41.882 24.997 11.905 1.00 22.03 266 ARG C C 1
ATOM 3051 O O . ARG C 1 77 ? 42.867 25.699 11.716 1.00 20.72 266 ARG C O 1
ATOM 3059 N N . ALA C 1 78 ? 41.973 23.720 12.260 1.00 23.09 267 ALA C N 1
ATOM 3060 C CA . ALA C 1 78 ? 43.273 23.094 12.461 1.00 20.03 267 ALA C CA 1
ATOM 3061 C C . ALA C 1 78 ? 44.070 22.981 11.158 1.00 19.25 267 ALA C C 1
ATOM 3062 O O . ALA C 1 78 ? 45.286 22.813 11.184 1.00 21.73 267 ALA C O 1
ATOM 3064 N N . LEU C 1 79 ? 43.387 23.058 10.021 1.00 18.92 268 LEU C N 1
ATOM 3065 C CA . LEU C 1 79 ? 44.061 22.946 8.729 1.00 20.49 268 LEU C CA 1
ATOM 3066 C C . LEU C 1 79 ? 44.580 24.293 8.245 1.00 21.46 268 LEU C C 1
ATOM 3067 O O . LEU C 1 79 ? 45.446 24.353 7.373 1.00 22.87 268 LEU C O 1
ATOM 3072 N N . ASN C 1 80 ? 44.055 25.370 8.817 1.00 13.81 269 ASN C N 1
ATOM 3073 C CA . ASN C 1 80 ? 44.297 26.701 8.271 1.00 14.85 269 ASN C CA 1
ATOM 3074 C C . ASN C 1 80 ? 45.781 27.093 8.145 1.00 20.78 269 ASN C C 1
ATOM 3075 O O . ASN C 1 80 ? 46.197 27.686 7.134 1.00 19.03 269 ASN C O 1
ATOM 3080 N N . ALA C 1 81 ? 46.566 26.771 9.168 1.00 22.70 270 ALA C N 1
ATOM 3081 C CA . ALA C 1 81 ? 47.998 27.083 9.166 1.00 22.39 270 ALA C CA 1
ATOM 3082 C C . ALA C 1 81 ? 48.749 26.289 8.096 1.00 17.54 270 ALA C C 1
ATOM 3083 O O . ALA C 1 81 ? 49.661 26.808 7.450 1.00 17.42 270 ALA C O 1
ATOM 3085 N N . GLY C 1 82 ? 48.354 25.034 7.893 1.00 21.35 271 GLY C N 1
ATOM 3086 C CA . GLY C 1 82 ? 48.969 24.217 6.863 1.00 18.94 271 GLY C CA 1
ATOM 3087 C C . GLY C 1 82 ? 48.598 24.675 5.463 1.00 21.43 271 GLY C C 1
ATOM 3088 O O . GLY C 1 82 ? 49.419 24.618 4.535 1.00 15.73 271 GLY C O 1
ATOM 3089 N N . ALA C 1 83 ? 47.353 25.123 5.312 1.00 16.11 272 ALA C N 1
ATOM 3090 C CA . ALA C 1 83 ? 46.831 25.587 4.033 1.00 16.04 272 ALA C CA 1
ATOM 3091 C C . ALA C 1 83 ? 47.557 26.841 3.566 1.00 18.18 272 ALA C C 1
ATOM 3092 O O . ALA C 1 83 ? 47.670 27.090 2.372 1.00 17.43 272 ALA C O 1
ATOM 3094 N N . LYS C 1 84 ? 48.038 27.636 4.515 1.00 16.29 273 LYS C N 1
ATOM 3095 C CA . LYS C 1 84 ? 48.792 28.833 4.187 1.00 17.14 273 LYS C CA 1
ATOM 3096 C C . LYS C 1 84 ? 50.008 28.477 3.319 1.00 20.94 273 LYS C C 1
ATOM 3097 O O . LYS C 1 84 ? 50.321 29.172 2.359 1.00 24.60 273 LYS C O 1
ATOM 3103 N N . TYR C 1 85 ? 50.670 27.373 3.640 1.00 14.35 274 TYR C N 1
ATOM 3104 C CA . TYR C 1 85 ? 51.924 27.037 2.972 1.00 13.45 274 TYR C CA 1
ATOM 3105 C C . TYR C 1 85 ? 51.828 25.926 1.929 1.00 18.19 274 TYR C C 1
ATOM 3106 O O . TYR C 1 85 ? 52.774 25.707 1.175 1.00 22.28 274 TYR C O 1
ATOM 3115 N N . ASP C 1 86 ? 50.704 25.217 1.886 1.00 19.31 275 ASP C N 1
ATOM 3116 C CA . ASP C 1 86 ? 50.596 24.037 1.029 1.00 19.37 275 ASP C CA 1
ATOM 3117 C C . ASP C 1 86 ? 49.294 23.966 0.235 1.00 23.81 275 ASP C C 1
ATOM 3118 O O . ASP C 1 86 ? 48.202 24.007 0.804 1.00 21.43 275 ASP C O 1
ATOM 3123 N N . GLU C 1 87 ? 49.421 23.839 -1.084 1.00 22.66 276 GLU C N 1
ATOM 3124 C CA . GLU C 1 87 ? 48.262 23.841 -1.971 1.00 23.21 276 GLU C CA 1
ATOM 3125 C C . GLU C 1 87 ? 47.349 22.640 -1.748 1.00 22.84 276 GLU C C 1
ATOM 3126 O O . GLU C 1 87 ? 46.127 22.755 -1.815 1.00 22.52 276 GLU C O 1
ATOM 3132 N N . THR C 1 88 ? 47.943 21.480 -1.501 1.00 24.18 277 THR C N 1
ATOM 3133 C CA . THR C 1 88 ? 47.155 20.279 -1.271 1.00 22.71 277 THR C CA 1
ATOM 3134 C C . THR C 1 88 ? 46.300 20.435 -0.018 1.00 15.83 277 THR C C 1
ATOM 3135 O O . THR C 1 88 ? 45.102 20.137 -0.030 1.00 15.88 277 THR C O 1
ATOM 3139 N N . VAL C 1 89 ? 46.914 20.900 1.068 1.00 18.32 278 VAL C N 1
ATOM 3140 C CA . VAL C 1 89 ? 46.174 21.099 2.313 1.00 18.73 278 VAL C CA 1
ATOM 3141 C C . VAL C 1 89 ? 45.076 22.149 2.136 1.00 19.29 278 VAL C C 1
ATOM 3142 O O . VAL C 1 89 ? 43.954 21.966 2.619 1.00 19.84 278 VAL C O 1
ATOM 3146 N N . MET C 1 90 ? 45.379 23.231 1.420 1.00 15.72 279 MET C N 1
ATOM 3147 C CA . MET C 1 90 ? 44.349 24.237 1.152 1.00 13.83 279 MET C CA 1
ATOM 3148 C C . MET C 1 90 ? 43.171 23.626 0.381 1.00 23.38 279 MET C C 1
ATOM 3149 O O . MET C 1 90 ? 42.008 23.898 0.688 1.00 21.65 279 MET C O 1
ATOM 3154 N N . GLN C 1 91 ? 43.473 22.804 -0.623 1.00 20.37 280 GLN C N 1
ATOM 3155 C CA . GLN C 1 91 ? 42.419 22.159 -1.413 1.00 23.76 280 GLN C CA 1
ATOM 3156 C C . GLN C 1 91 ? 41.525 21.263 -0.554 1.00 19.63 280 GLN C C 1
ATOM 3157 O O . GLN C 1 91 ? 40.293 21.302 -0.657 1.00 16.87 280 GLN C O 1
ATOM 3163 N N . LEU C 1 92 ? 42.154 20.453 0.290 1.00 18.19 281 LEU C N 1
ATOM 3164 C CA . LEU C 1 92 ? 41.437 19.584 1.216 1.00 21.57 281 LEU C CA 1
ATOM 3165 C C . LEU C 1 92 ? 40.608 20.377 2.232 1.00 22.78 281 LEU C C 1
ATOM 3166 O O . LEU C 1 92 ? 39.477 20.004 2.553 1.00 19.40 281 LEU C O 1
ATOM 3171 N N . GLN C 1 93 ? 41.167 21.476 2.730 1.00 20.82 282 GLN C N 1
ATOM 3172 C CA . GLN C 1 93 ? 40.442 22.344 3.658 1.00 17.65 282 GLN C CA 1
ATOM 3173 C C . GLN C 1 93 ? 39.180 22.892 2.995 1.00 20.56 282 GLN C C 1
ATOM 3174 O O . GLN C 1 93 ? 38.116 22.959 3.613 1.00 20.63 282 GLN C O 1
ATOM 3180 N N . ASN C 1 94 ? 39.286 23.281 1.732 1.00 19.60 283 ASN C N 1
ATOM 3181 C CA . ASN C 1 94 ? 38.112 23.801 1.046 1.00 24.78 283 ASN C CA 1
ATOM 3182 C C . ASN C 1 94 ? 37.053 22.725 0.776 1.00 26.12 283 ASN C C 1
ATOM 3183 O O . ASN C 1 94 ? 35.851 22.984 0.884 1.00 22.81 283 ASN C O 1
ATOM 3188 N N . GLU C 1 95 ? 37.499 21.514 0.457 1.00 20.24 284 GLU C N 1
ATOM 3189 C CA . GLU C 1 95 ? 36.577 20.384 0.334 1.00 21.26 284 GLU C CA 1
ATOM 3190 C C . GLU C 1 95 ? 35.893 20.087 1.669 1.00 22.24 284 GLU C C 1
ATOM 3191 O O . GLU C 1 95 ? 34.717 19.728 1.709 1.00 18.91 284 GLU C O 1
ATOM 3197 N N . LEU C 1 96 ? 36.627 20.256 2.766 1.00 23.92 285 LEU C N 1
ATOM 3198 C CA . LEU C 1 96 ? 36.062 20.046 4.094 1.00 18.28 285 LEU C CA 1
ATOM 3199 C C . LEU C 1 96 ? 35.015 21.116 4.417 1.00 23.86 285 LEU C C 1
ATOM 3200 O O . LEU C 1 96 ? 33.961 20.821 4.991 1.00 21.90 285 LEU C O 1
ATOM 3205 N N . ARG C 1 97 ? 35.308 22.361 4.049 1.00 15.50 286 ARG C N 1
ATOM 3206 C CA . ARG C 1 97 ? 34.338 23.442 4.196 1.00 18.72 286 ARG C CA 1
ATOM 3207 C C . ARG C 1 97 ? 33.034 23.115 3.463 1.00 22.71 286 ARG C C 1
ATOM 3208 O O . ARG C 1 97 ? 31.936 23.357 3.979 1.00 22.74 286 ARG C O 1
ATOM 3216 N N . ALA C 1 98 ? 33.152 22.547 2.269 1.00 21.97 287 ALA C N 1
ATOM 3217 C CA . ALA C 1 98 ? 31.970 22.181 1.493 1.00 22.95 287 ALA C CA 1
ATOM 3218 C C . ALA C 1 98 ? 31.171 21.063 2.165 1.00 22.96 287 ALA C C 1
ATOM 3219 O O . ALA C 1 98 ? 29.934 21.069 2.142 1.00 24.87 287 ALA C O 1
ATOM 3221 N N . ALA C 1 99 ? 31.876 20.103 2.759 1.00 16.42 288 ALA C N 1
ATOM 3222 C CA . ALA C 1 99 ? 31.228 19.027 3.501 1.00 18.63 288 ALA C CA 1
ATOM 3223 C C . ALA C 1 99 ? 30.500 19.558 4.736 1.00 18.83 288 ALA C C 1
ATOM 3224 O O . ALA C 1 99 ? 29.429 19.060 5.105 1.00 17.78 288 ALA C O 1
ATOM 3226 N N . LEU C 1 100 ? 31.083 20.566 5.372 1.00 19.05 289 LEU C N 1
ATOM 3227 C CA . LEU C 1 100 ? 30.477 21.182 6.549 1.00 20.75 289 LEU C CA 1
ATOM 3228 C C . LEU C 1 100 ? 29.176 21.878 6.159 1.00 19.92 289 LEU C C 1
ATOM 3229 O O . LEU C 1 100 ? 28.147 21.728 6.826 1.00 20.16 289 LEU C O 1
ATOM 3234 N N . GLU C 1 101 ? 29.225 22.623 5.061 1.00 21.83 290 GLU C N 1
ATOM 3235 C CA . GLU C 1 101 ? 28.038 23.272 4.523 1.00 21.57 290 GLU C CA 1
ATOM 3236 C C . GLU C 1 101 ? 26.939 22.260 4.233 1.00 20.33 290 GLU C C 1
ATOM 3237 O O . GLU C 1 101 ? 25.764 22.527 4.478 1.00 19.50 290 GLU C O 1
ATOM 3243 N N A SER C 1 102 ? 27.321 21.101 3.706 0.38 21.98 291 SER C N 1
ATOM 3244 N N B SER C 1 102 ? 27.319 21.096 3.718 0.62 22.03 291 SER C N 1
ATOM 3245 C CA A SER C 1 102 ? 26.350 20.060 3.380 0.38 22.66 291 SER C CA 1
ATOM 3246 C CA B SER C 1 102 ? 26.335 20.072 3.382 0.62 22.37 291 SER C CA 1
ATOM 3247 C C A SER C 1 102 ? 25.712 19.511 4.651 0.38 23.15 291 SER C C 1
ATOM 3248 C C B SER C 1 102 ? 25.709 19.490 4.646 0.62 23.61 291 SER C C 1
ATOM 3249 O O A SER C 1 102 ? 24.491 19.370 4.738 0.38 22.35 291 SER C O 1
ATOM 3250 O O B SER C 1 102 ? 24.493 19.306 4.723 0.62 21.95 291 SER C O 1
ATOM 3255 N N . VAL C 1 103 ? 26.552 19.209 5.636 1.00 20.21 292 VAL C N 1
ATOM 3256 C CA . VAL C 1 103 ? 26.094 18.713 6.925 1.00 23.60 292 VAL C CA 1
ATOM 3257 C C . VAL C 1 103 ? 25.146 19.702 7.608 1.00 23.72 292 VAL C C 1
ATOM 3258 O O . VAL C 1 103 ? 24.129 19.306 8.178 1.00 18.01 292 VAL C O 1
ATOM 3262 N N A GLN C 1 104 ? 25.484 20.986 7.535 0.57 21.31 293 GLN C N 1
ATOM 3263 N N B GLN C 1 104 ? 25.468 20.990 7.551 0.43 21.54 293 GLN C N 1
ATOM 3264 C CA A GLN C 1 104 ? 24.661 22.031 8.133 0.57 23.12 293 GLN C CA 1
ATOM 3265 C CA B GLN C 1 104 ? 24.608 21.990 8.178 0.43 23.10 293 GLN C CA 1
ATOM 3266 C C A GLN C 1 104 ? 23.314 22.161 7.424 0.57 24.19 293 GLN C C 1
ATOM 3267 C C B GLN C 1 104 ? 23.293 22.187 7.422 0.43 24.24 293 GLN C C 1
ATOM 3268 O O A GLN C 1 104 ? 22.281 22.361 8.063 0.57 27.03 293 GLN C O 1
ATOM 3269 O O B GLN C 1 104 ? 22.258 22.458 8.030 0.43 26.86 293 GLN C O 1
ATOM 3280 N N . ALA C 1 105 ? 23.330 22.049 6.100 1.00 21.04 294 ALA C N 1
ATOM 3281 C CA . ALA C 1 105 ? 22.110 22.157 5.309 1.00 26.34 294 ALA C CA 1
ATOM 3282 C C . ALA C 1 105 ? 21.199 20.965 5.593 1.00 24.75 294 ALA C C 1
ATOM 3283 O O . ALA C 1 105 ? 19.979 21.105 5.707 1.00 20.64 294 ALA C O 1
ATOM 3285 N N . ILE C 1 106 ? 21.802 19.792 5.728 1.00 18.95 295 ILE C N 1
ATOM 3286 C CA . ILE C 1 106 ? 21.048 18.583 6.040 1.00 19.88 295 ILE C CA 1
ATOM 3287 C C . ILE C 1 106 ? 20.370 18.657 7.413 1.00 20.72 295 ILE C C 1
ATOM 3288 O O . ILE C 1 106 ? 19.214 18.255 7.569 1.00 22.44 295 ILE C O 1
ATOM 3293 N N . ALA C 1 107 ? 21.086 19.189 8.395 1.00 22.14 296 ALA C N 1
ATOM 3294 C CA . ALA C 1 107 ? 20.538 19.358 9.736 1.00 21.55 296 ALA C CA 1
ATOM 3295 C C . ALA C 1 107 ? 19.359 20.327 9.727 1.00 25.54 296 ALA C C 1
ATOM 3296 O O . ALA C 1 107 ? 18.327 20.063 10.338 1.00 23.28 296 ALA C O 1
ATOM 3298 N N . GLY C 1 108 ? 19.515 21.450 9.032 1.00 21.16 297 GLY C N 1
ATOM 3299 C CA . GLY C 1 108 ? 18.430 22.407 8.887 1.00 22.63 297 GLY C CA 1
ATOM 3300 C C . GLY C 1 108 ? 17.175 21.798 8.285 1.00 25.32 297 GLY C C 1
ATOM 3301 O O . GLY C 1 108 ? 16.065 22.078 8.737 1.00 26.06 297 GLY C O 1
ATOM 3302 N N . GLU C 1 109 ? 17.341 20.966 7.262 1.00 23.97 298 GLU C N 1
ATOM 3303 C CA . GLU C 1 109 ? 16.197 20.325 6.617 1.00 23.96 298 GLU C CA 1
ATOM 3304 C C . GLU C 1 109 ? 15.615 19.202 7.474 1.00 25.08 298 GLU C C 1
ATOM 3305 O O . GLU C 1 109 ? 14.409 18.956 7.448 1.00 28.36 298 GLU C O 1
ATOM 3311 N N . LEU C 1 110 ? 16.462 18.522 8.240 1.00 21.12 299 LEU C N 1
ATOM 3312 C CA . LEU C 1 110 ? 15.942 17.563 9.204 1.00 23.73 299 LEU C CA 1
ATOM 3313 C C . LEU C 1 110 ? 15.124 18.303 10.255 1.00 25.94 299 LEU C C 1
ATOM 3314 O O . LEU C 1 110 ? 14.082 17.822 10.686 1.00 22.79 299 LEU C O 1
ATOM 3319 N N . ARG C 1 111 ? 15.590 19.482 10.654 1.00 24.46 300 ARG C N 1
ATOM 3320 C CA . ARG C 1 111 ? 14.845 20.295 11.614 1.00 29.85 300 ARG C CA 1
ATOM 3321 C C . ARG C 1 111 ? 13.458 20.664 11.074 1.00 29.44 300 ARG C C 1
ATOM 3322 O O . ARG C 1 111 ? 12.465 20.623 11.805 1.00 33.27 300 ARG C O 1
ATOM 3330 N N . ASP C 1 112 ? 13.389 21.012 9.791 1.00 30.40 301 ASP C N 1
ATOM 3331 C CA . ASP C 1 112 ? 12.112 21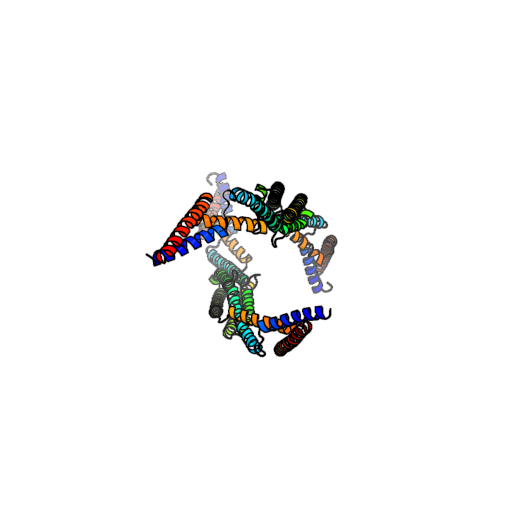.328 9.155 1.00 28.27 301 ASP C CA 1
ATOM 3332 C C . ASP C 1 112 ? 11.163 20.131 9.167 1.00 30.30 301 ASP C C 1
ATOM 3333 O O . ASP C 1 112 ? 9.947 20.289 9.319 1.00 30.34 301 ASP C O 1
ATOM 3338 N N . VAL C 1 113 ? 11.722 18.937 8.991 1.00 21.99 302 VAL C N 1
ATOM 3339 C CA . VAL C 1 113 ? 10.937 17.705 9.029 1.00 26.90 302 VAL C CA 1
ATOM 3340 C C . VAL C 1 113 ? 10.323 17.526 10.413 1.00 33.86 302 VAL C C 1
ATOM 3341 O O . VAL C 1 113 ? 9.116 17.322 10.547 1.00 32.54 302 VAL C O 1
ATOM 3345 N N . ALA C 1 114 ? 11.161 17.613 11.441 1.00 35.47 303 ALA C N 1
ATOM 3346 C CA . ALA C 1 114 ? 10.695 17.454 12.816 1.00 33.53 303 ALA C CA 1
ATOM 3347 C C . ALA C 1 114 ? 9.716 18.561 13.200 1.00 36.55 303 ALA C C 1
ATOM 3348 O O . ALA C 1 114 ? 8.696 18.304 13.840 1.00 37.05 303 ALA C O 1
ATOM 3350 N N . GLU C 1 115 ? 10.028 19.793 12.805 1.00 42.45 304 GLU C N 1
ATOM 3351 C CA . GLU C 1 115 ? 9.175 20.932 13.126 1.00 43.33 304 GLU C CA 1
ATOM 3352 C C . GLU C 1 115 ? 7.824 20.864 12.422 1.00 44.91 304 GLU C C 1
ATOM 3353 O O . GLU C 1 115 ? 6.801 21.216 13.006 1.00 48.50 304 GLU C O 1
ATOM 3359 N N . GLY C 1 116 ? 7.820 20.399 11.176 1.00 39.39 305 GLY C N 1
ATOM 3360 C CA . GLY C 1 116 ? 6.602 20.370 10.384 1.00 42.57 305 GLY C CA 1
ATOM 3361 C C . GLY C 1 116 ? 5.804 19.082 10.494 1.00 39.61 305 GLY C C 1
ATOM 3362 O O . GLY C 1 116 ? 4.811 18.897 9.792 1.00 38.65 305 GLY C O 1
ATOM 3363 N N . SER C 1 117 ? 6.234 18.194 11.384 1.00 37.52 306 SER C N 1
ATOM 3364 C CA . SER C 1 117 ? 5.636 16.871 11.510 1.00 31.86 306 SER C CA 1
ATOM 3365 C C . SER C 1 117 ? 4.146 16.912 11.852 1.00 33.84 306 SER C C 1
ATOM 3366 O O . SER C 1 117 ? 3.714 17.694 12.703 1.00 29.20 306 SER C O 1
ATOM 3369 N N . ALA C 1 118 ? 3.368 16.059 11.190 1.00 33.66 307 ALA C N 1
ATOM 3370 C CA . ALA C 1 118 ? 1.942 15.942 11.488 1.00 36.26 307 ALA C CA 1
ATOM 3371 C C . ALA C 1 118 ? 1.672 14.832 12.498 1.00 32.86 307 ALA C C 1
ATOM 3372 O O . ALA C 1 118 ? 0.533 14.396 12.653 1.00 33.12 307 ALA C O 1
ATOM 3374 N N . ALA C 1 119 ? 2.718 14.362 13.173 1.00 31.50 308 ALA C N 1
ATOM 3375 C CA . ALA C 1 119 ? 2.544 13.340 14.203 1.00 30.56 308 ALA C CA 1
ATOM 3376 C C . ALA C 1 119 ? 1.517 13.819 15.232 1.00 31.86 308 ALA C C 1
ATOM 3377 O O . ALA C 1 119 ? 1.490 14.996 15.586 1.00 30.50 308 ALA C O 1
ATOM 3379 N N . ASP C 1 120 ? 0.670 12.908 15.700 1.00 26.14 309 ASP C N 1
ATOM 3380 C CA . ASP C 1 120 ? -0.448 13.284 16.557 1.00 25.23 309 ASP C CA 1
ATOM 3381 C C . ASP C 1 120 ? -0.712 12.167 17.553 1.00 26.60 309 ASP C C 1
ATOM 3382 O O . ASP C 1 120 ? -1.396 11.191 17.234 1.00 25.81 309 ASP C O 1
ATOM 3387 N N . PRO C 1 121 ? -0.155 12.306 18.764 1.00 28.70 310 PRO C N 1
ATOM 3388 C CA . PRO C 1 121 ? -0.204 11.289 19.818 1.00 29.48 310 PRO C CA 1
ATOM 3389 C C . PRO C 1 121 ? -1.634 11.003 20.261 1.00 31.55 310 PRO C C 1
ATOM 3390 O O . PRO C 1 121 ? -1.983 9.850 20.500 1.00 36.13 310 PRO C O 1
ATOM 3394 N N . GLU C 1 122 ? -2.440 12.054 20.371 1.00 31.24 311 GLU C N 1
ATOM 3395 C CA . GLU C 1 122 ? -3.832 11.932 20.785 1.00 28.71 311 GLU C CA 1
ATOM 3396 C C . GLU C 1 122 ? -4.619 11.082 19.789 1.00 30.97 311 GLU C C 1
ATOM 3397 O O . GLU C 1 122 ? -5.322 10.147 20.174 1.00 30.36 311 GLU C O 1
ATOM 3403 N N . ALA C 1 123 ? -4.492 11.415 18.507 1.00 26.87 312 ALA C N 1
ATOM 3404 C CA . ALA C 1 123 ? -5.177 10.673 17.453 1.00 28.38 312 ALA C CA 1
ATOM 3405 C C . ALA C 1 123 ? -4.741 9.214 17.463 1.00 24.79 312 ALA C C 1
ATOM 3406 O O . ALA C 1 123 ? -5.560 8.309 17.326 1.00 28.50 312 ALA C O 1
ATOM 3408 N N . LEU C 1 124 ? -3.443 8.994 17.624 1.00 24.80 313 LEU C N 1
ATOM 3409 C CA . LEU C 1 124 ? -2.906 7.644 17.652 1.00 22.31 313 LEU C CA 1
ATOM 3410 C C . LEU C 1 124 ? -3.535 6.862 18.800 1.00 25.18 313 LEU C C 1
ATOM 3411 O O . LEU C 1 124 ? -3.898 5.699 18.638 1.00 23.32 313 LEU C O 1
ATOM 3416 N N . ASP C 1 125 ? -3.677 7.514 19.954 1.00 31.77 314 ASP C N 1
ATOM 3417 C CA . ASP C 1 125 ? -4.306 6.893 21.118 1.00 34.11 314 ASP C CA 1
ATOM 3418 C C . ASP C 1 125 ? -5.766 6.531 20.849 1.00 33.09 314 ASP C C 1
ATOM 3419 O O . ASP C 1 125 ? -6.257 5.510 21.325 1.00 27.38 314 ASP C O 1
ATOM 3424 N N . ARG C 1 126 ? -6.464 7.376 20.098 1.00 33.33 315 ARG C N 1
ATOM 3425 C CA . ARG C 1 126 ? -7.859 7.108 19.777 1.00 29.31 315 ARG C CA 1
ATOM 3426 C C . ARG C 1 126 ? -7.992 5.941 18.802 1.00 31.66 315 ARG C C 1
ATOM 3427 O O . ARG C 1 126 ? -8.928 5.138 18.901 1.00 24.39 315 ARG C O 1
ATOM 3435 N N . VAL C 1 127 ? -7.053 5.834 17.866 1.00 17.71 316 VAL C N 1
ATOM 3436 C CA . VAL C 1 127 ? -7.062 4.700 16.956 1.00 20.23 316 VAL C CA 1
ATOM 3437 C C . VAL C 1 127 ? -6.822 3.415 17.742 1.00 19.64 316 VAL C C 1
ATOM 3438 O O . VAL C 1 127 ? -7.560 2.439 17.585 1.00 23.17 316 VAL C O 1
ATOM 3442 N N . GLU C 1 128 ? -5.793 3.423 18.589 1.00 19.35 317 GLU C N 1
ATOM 3443 C CA . GLU C 1 128 ? -5.502 2.289 19.468 1.00 22.18 317 GLU C CA 1
ATOM 3444 C C . GLU C 1 128 ? -6.688 1.921 20.367 1.00 24.97 317 GLU C C 1
ATOM 3445 O O . GLU C 1 128 ? -6.983 0.742 20.572 1.00 23.67 317 GLU C O 1
ATOM 3451 N N . ALA C 1 129 ? -7.358 2.932 20.908 1.00 25.56 318 ALA C N 1
ATOM 3452 C CA . ALA C 1 129 ? -8.518 2.701 21.764 1.00 29.44 318 ALA C CA 1
ATOM 3453 C C . ALA C 1 129 ? -9.620 1.947 21.022 1.00 29.66 318 ALA C C 1
ATOM 3454 O O . ALA C 1 129 ? -10.148 0.949 21.516 1.00 27.06 318 ALA C O 1
ATOM 3456 N N . ARG C 1 130 ? -9.973 2.422 19.834 1.00 28.01 319 ARG C N 1
ATOM 3457 C CA . ARG C 1 130 ? -11.009 1.751 19.063 1.00 25.21 319 ARG C CA 1
ATOM 3458 C C . ARG C 1 130 ? -10.617 0.296 18.800 1.00 23.43 319 ARG C C 1
ATOM 3459 O O . ARG C 1 130 ? -11.421 -0.616 19.009 1.00 23.57 319 ARG C O 1
ATOM 3467 N N . LEU C 1 131 ? -9.379 0.084 18.356 1.00 20.38 320 LEU C N 1
ATOM 3468 C CA . LEU C 1 131 ? -8.883 -1.262 18.080 1.00 24.02 320 LEU C CA 1
ATOM 3469 C C . LEU C 1 131 ? -8.924 -2.149 19.323 1.00 25.20 320 LEU C C 1
ATOM 3470 O O . LEU C 1 131 ? -9.238 -3.340 19.239 1.00 23.78 320 LEU C O 1
ATOM 3475 N N . SER C 1 132 ? -8.617 -1.563 20.476 1.00 19.72 321 SER C N 1
ATOM 3476 C CA . SER C 1 132 ? -8.668 -2.298 21.736 1.00 24.10 321 SER C CA 1
ATOM 3477 C C . SER C 1 132 ? -10.096 -2.738 22.083 1.00 25.05 321 SER C C 1
ATOM 3478 O O . SER C 1 132 ? -10.317 -3.864 22.536 1.00 19.14 321 SER C O 1
ATOM 3481 N N . ALA C 1 133 ? -11.064 -1.848 21.875 1.00 22.99 322 ALA C N 1
ATOM 3482 C CA . ALA C 1 133 ? -12.455 -2.173 22.175 1.00 29.21 322 ALA C CA 1
ATOM 3483 C C . ALA C 1 133 ? -12.933 -3.335 21.301 1.00 26.59 322 ALA C C 1
ATOM 3484 O O . ALA C 1 133 ? -13.685 -4.197 21.753 1.00 24.33 322 ALA C O 1
ATOM 3486 N N . LEU C 1 134 ? -12.477 -3.360 20.054 1.00 19.66 323 LEU C N 1
ATOM 3487 C CA . LEU C 1 134 ? -12.869 -4.405 19.117 1.00 21.30 323 LEU C CA 1
ATOM 3488 C C . LEU C 1 134 ? -12.177 -5.723 19.459 1.00 22.87 323 LEU C C 1
ATOM 3489 O O . LEU C 1 134 ? -12.766 -6.796 19.313 1.00 23.15 323 LEU C O 1
ATOM 3494 N N A SER C 1 135 ? -10.928 -5.633 19.913 0.63 21.55 324 SER C N 1
ATOM 3495 N N B SER C 1 135 ? -10.932 -5.636 19.920 0.37 22.28 324 SER C N 1
ATOM 3496 C CA A SER C 1 135 ? -10.166 -6.812 20.322 0.63 25.50 324 SER C CA 1
ATOM 3497 C CA B SER C 1 135 ? -10.175 -6.823 20.310 0.37 25.38 324 SER C CA 1
ATOM 3498 C C A SER C 1 135 ? -10.820 -7.504 21.508 0.63 25.03 324 SER C C 1
ATOM 3499 C C B SER C 1 135 ? -10.799 -7.508 21.520 0.37 24.97 324 SER C C 1
ATOM 3500 O O A SER C 1 135 ? -10.912 -8.732 21.551 0.63 23.75 324 SER C O 1
ATOM 3501 O O B SER C 1 135 ? -10.855 -8.736 21.589 0.37 24.07 324 SER C O 1
ATOM 3506 N N . LYS C 1 136 ? -11.263 -6.707 22.474 1.00 25.39 325 LYS C N 1
ATOM 3507 C CA . LYS C 1 136 ? -11.933 -7.239 23.655 1.00 24.93 325 LYS C CA 1
ATOM 3508 C C . LYS C 1 136 ? -13.197 -8.008 23.274 1.00 22.69 325 LYS C C 1
ATOM 3509 O O . LYS C 1 136 ? -13.457 -9.078 23.811 1.00 22.00 325 LYS C O 1
ATOM 3515 N N . LEU C 1 137 ? -13.974 -7.457 22.342 1.00 22.44 326 LEU C N 1
ATOM 3516 C CA . LEU C 1 137 ? -15.168 -8.131 21.832 1.00 21.86 326 LEU C CA 1
ATOM 3517 C C . LEU C 1 137 ? -14.806 -9.432 21.131 1.00 22.00 326 LEU C C 1
ATOM 3518 O O . LEU C 1 137 ? -15.431 -10.474 21.355 1.00 22.13 326 LEU C O 1
ATOM 3523 N N . LYS C 1 138 ? -13.808 -9.363 20.260 1.00 21.14 327 LYS C N 1
ATOM 3524 C CA . LYS C 1 138 ? -13.373 -10.541 19.527 1.00 24.48 327 LYS C CA 1
ATOM 3525 C C . LYS C 1 138 ? -12.856 -11.626 20.466 1.00 24.06 327 LYS C C 1
ATOM 3526 O O . LYS C 1 138 ? -13.073 -12.810 20.228 1.00 19.69 327 LYS C O 1
ATOM 3532 N N . ASN C 1 139 ? -12.198 -11.225 21.549 1.00 21.33 328 ASN C N 1
ATOM 3533 C CA . ASN C 1 139 ? -11.711 -12.203 22.515 1.00 21.65 328 ASN C CA 1
ATOM 3534 C C . ASN C 1 139 ? -12.814 -12.873 23.331 1.00 20.18 328 ASN C C 1
ATOM 3535 O O . ASN C 1 139 ? -12.557 -13.835 24.053 1.00 25.16 328 ASN C O 1
ATOM 3540 N N . LYS C 1 140 ? -14.038 -12.367 23.214 1.00 18.97 329 LYS C N 1
ATOM 3541 C CA . LYS C 1 140 ? -15.171 -12.933 23.939 1.00 17.95 329 LYS C CA 1
ATOM 3542 C C . LYS C 1 140 ? -16.149 -13.596 22.988 1.00 18.80 329 LYS C C 1
ATOM 3543 O O . LYS C 1 140 ? -16.724 -14.639 23.301 1.00 19.73 329 LYS C O 1
ATOM 3549 N N . TYR C 1 141 ? -16.338 -12.972 21.827 1.00 19.62 330 TYR C N 1
ATOM 3550 C CA . TYR C 1 141 ? -17.406 -13.341 20.908 1.00 19.63 330 TYR C CA 1
ATOM 3551 C C . TYR C 1 141 ? -16.916 -13.565 19.473 1.00 28.71 330 TYR C C 1
ATOM 3552 O O . TYR C 1 141 ? -17.729 -13.771 18.573 1.00 28.03 330 TYR C O 1
ATOM 3561 N N . GLY C 1 142 ? -15.599 -13.519 19.266 1.00 27.21 331 GLY C N 1
ATOM 3562 C CA . GLY C 1 142 ? -15.004 -13.553 17.935 1.00 28.36 331 GLY C CA 1
ATOM 3563 C C . GLY C 1 142 ? -15.009 -14.915 17.263 1.00 33.18 331 GLY C C 1
ATOM 3564 O O . GLY C 1 142 ? -15.923 -15.706 17.489 1.00 31.55 331 GLY C O 1
ATOM 3565 N N . PRO C 1 143 ? -13.966 -15.222 16.468 1.00 29.50 332 PRO C N 1
ATOM 3566 C CA . PRO C 1 143 ? -12.719 -14.461 16.284 1.00 24.67 332 PRO C CA 1
ATOM 3567 C C . PRO C 1 143 ? -12.754 -13.247 15.345 1.00 27.65 332 PRO C C 1
ATOM 3568 O O . PRO C 1 143 ? -11.847 -12.419 15.433 1.00 27.89 332 PRO C O 1
ATOM 3572 N N . THR C 1 144 ? -13.743 -13.135 14.465 1.00 22.50 333 THR C N 1
ATOM 3573 C CA . THR C 1 144 ? -13.802 -11.974 13.580 1.00 22.40 333 THR C CA 1
ATOM 3574 C C . THR C 1 144 ? -14.935 -11.050 14.009 1.00 26.93 333 THR C C 1
ATOM 3575 O O . THR C 1 144 ? -15.781 -11.439 14.818 1.00 20.90 333 THR C O 1
ATOM 3579 N N . LEU C 1 145 ? -14.953 -9.826 13.486 1.00 23.80 334 LEU C N 1
ATOM 3580 C CA . LEU C 1 145 ? -16.045 -8.909 13.814 1.00 23.67 334 LEU C CA 1
ATOM 3581 C C . LEU C 1 145 ? -17.376 -9.443 13.301 1.00 23.88 334 LEU C C 1
ATOM 3582 O O . LEU C 1 145 ? -18.415 -9.239 13.934 1.00 22.57 334 LEU C O 1
ATOM 3587 N N . GLU C 1 146 ? -17.350 -10.122 12.156 1.00 21.20 335 GLU C N 1
ATOM 3588 C CA . GLU C 1 146 ? -18.562 -10.758 11.659 1.00 20.30 335 GLU C CA 1
ATOM 3589 C C . GLU C 1 146 ? -19.070 -11.821 12.642 1.00 21.80 335 GLU C C 1
ATOM 3590 O O . GLU C 1 146 ? -20.270 -11.919 12.895 1.00 24.54 335 GLU C O 1
ATOM 3596 N N . ASP C 1 147 ? -18.155 -12.609 13.195 1.00 24.21 336 ASP C N 1
ATOM 3597 C CA . ASP C 1 147 ? -18.500 -13.554 14.259 1.00 25.24 336 ASP C CA 1
ATOM 3598 C C . ASP C 1 147 ? -19.124 -12.837 15.464 1.00 24.42 336 ASP C C 1
ATOM 3599 O O . ASP C 1 147 ? -20.059 -13.340 16.089 1.00 23.53 336 ASP C O 1
ATOM 3604 N N . VAL C 1 148 ? -18.595 -11.662 15.790 1.00 18.19 337 VAL C N 1
ATOM 3605 C CA . VAL C 1 148 ? -19.072 -10.893 16.934 1.00 18.58 337 VAL C CA 1
ATOM 3606 C C . VAL C 1 148 ? -20.497 -10.395 16.721 1.00 20.35 337 VAL C C 1
ATOM 3607 O O . VAL C 1 148 ? -21.348 -10.510 17.605 1.00 21.03 337 VAL C O 1
ATOM 3611 N N . VAL C 1 149 ? -20.752 -9.843 15.539 1.00 19.01 338 VAL C N 1
ATOM 3612 C CA . VAL C 1 149 ? -22.078 -9.361 15.194 1.00 18.96 338 VAL C CA 1
ATOM 3613 C C . VAL C 1 149 ? -23.094 -10.504 15.195 1.00 26.45 338 VAL C C 1
ATOM 3614 O O . VAL C 1 149 ? -24.233 -10.330 15.631 1.00 23.40 338 VAL C O 1
ATOM 3618 N N . GLU C 1 150 ? -22.681 -11.672 14.713 1.00 22.09 339 GLU C N 1
ATOM 3619 C CA . GLU C 1 150 ? -23.581 -12.825 14.687 1.00 22.91 339 GLU C CA 1
ATOM 3620 C C . GLU C 1 150 ? -23.887 -13.324 16.104 1.00 25.28 339 GLU C C 1
ATOM 3621 O O . GLU C 1 150 ? -25.035 -13.627 16.435 1.00 26.11 339 GLU C O 1
ATOM 3627 N N . PHE C 1 151 ? -22.863 -13.389 16.945 1.00 21.44 340 PHE C N 1
ATOM 3628 C CA . PHE C 1 151 ? -23.069 -13.756 18.343 1.00 22.50 340 PHE C CA 1
ATOM 3629 C C . PHE C 1 151 ? -24.176 -12.903 18.980 1.00 26.65 340 PHE C C 1
ATOM 3630 O O . PHE C 1 151 ? -25.095 -13.431 19.611 1.00 27.00 340 PHE C O 1
ATOM 3638 N N . GLY C 1 152 ? -24.085 -11.586 18.806 1.00 25.07 341 GLY C N 1
ATOM 3639 C CA . GLY C 1 152 ? -25.071 -10.663 19.350 1.00 22.96 341 GLY C CA 1
ATOM 3640 C C . GLY C 1 152 ? -26.475 -10.870 18.802 1.00 21.20 341 GLY C C 1
ATOM 3641 O O . GLY C 1 152 ? -27.461 -10.776 19.542 1.00 23.89 341 GLY C O 1
ATOM 3642 N N . ALA C 1 153 ? -26.580 -11.147 17.505 1.00 19.69 342 ALA C N 1
ATOM 3643 C CA . ALA C 1 153 ? -27.891 -11.379 16.900 1.00 24.09 342 ALA C CA 1
ATOM 3644 C C . ALA C 1 153 ? -28.510 -12.652 17.458 1.00 27.30 342 ALA C C 1
ATOM 3645 O O . ALA C 1 153 ? -29.710 -12.700 17.750 1.00 30.29 342 ALA C O 1
ATOM 3647 N N . GLN C 1 154 ? -27.689 -13.686 17.597 1.00 29.19 343 GLN C N 1
ATOM 3648 C CA . GLN C 1 154 ? -28.157 -14.957 18.135 1.00 31.96 343 GLN C CA 1
ATOM 3649 C C . GLN C 1 154 ? -28.570 -14.803 19.588 1.00 27.44 343 GLN C C 1
ATOM 3650 O O . GLN C 1 154 ? -29.587 -15.352 20.019 1.00 29.32 343 GLN C O 1
ATOM 3656 N N . ALA C 1 155 ? -27.775 -14.053 20.344 1.00 22.05 344 ALA C N 1
ATOM 3657 C CA . ALA C 1 155 ? -28.085 -13.789 21.740 1.00 21.35 344 ALA C CA 1
ATOM 3658 C C . ALA C 1 155 ? -29.425 -13.072 21.844 1.00 24.41 344 ALA C C 1
ATOM 3659 O O . ALA C 1 155 ? -30.252 -13.397 22.698 1.00 24.09 344 ALA C O 1
ATOM 3661 N N . ALA C 1 156 ? -29.636 -12.100 20.957 1.00 21.78 345 ALA C N 1
ATOM 3662 C CA . ALA C 1 156 ? -30.860 -11.301 20.953 1.00 23.20 345 ALA C CA 1
ATOM 3663 C C . ALA C 1 156 ? -32.105 -12.149 20.687 1.00 26.57 345 ALA C C 1
ATOM 3664 O O . ALA C 1 156 ? -33.137 -11.967 21.334 1.00 27.70 345 ALA C O 1
ATOM 3666 N N . GLU C 1 157 ? -31.997 -13.069 19.731 1.00 27.54 346 GLU C N 1
ATOM 3667 C CA . GLU C 1 157 ? -33.095 -13.965 19.386 1.00 33.48 346 GLU C CA 1
ATOM 3668 C C . GLU C 1 157 ? -33.422 -14.880 20.558 1.00 29.56 346 GLU C C 1
ATOM 3669 O O . GLU C 1 157 ? -34.591 -15.111 20.877 1.00 28.05 346 GLU C O 1
ATOM 3675 N N . GLU C 1 158 ? -32.374 -15.398 21.192 1.00 22.17 347 GLU C N 1
ATOM 3676 C CA . GLU C 1 158 ? -32.526 -16.338 22.294 1.00 27.79 347 GLU C CA 1
ATOM 3677 C C . GLU C 1 158 ? -33.141 -15.642 23.501 1.00 26.88 347 GLU C C 1
ATOM 3678 O O . GLU C 1 158 ? -33.980 -16.211 24.198 1.00 25.92 347 GLU C O 1
ATOM 3684 N N . LEU C 1 159 ? -32.727 -14.400 23.729 1.00 26.39 348 LEU C N 1
ATOM 3685 C CA . LEU C 1 159 ? -33.288 -13.579 24.799 1.00 25.07 348 LEU C CA 1
ATOM 3686 C C . LEU C 1 159 ? -34.794 -13.388 24.642 1.00 26.39 348 LEU C C 1
ATOM 3687 O O . LEU C 1 159 ? -35.560 -13.659 25.566 1.00 28.04 348 LEU C O 1
ATOM 3692 N N . ALA C 1 160 ? -35.211 -12.916 23.469 1.00 29.03 349 ALA C N 1
ATOM 3693 C CA . ALA C 1 160 ? -36.618 -12.633 23.206 1.00 29.94 349 ALA C CA 1
ATOM 3694 C C . ALA C 1 160 ? -37.488 -13.868 23.410 1.00 27.94 349 ALA C C 1
ATOM 3695 O O . ALA C 1 160 ? -38.639 -13.768 23.856 1.00 28.90 349 ALA C O 1
ATOM 3697 N N . GLY C 1 161 ? -36.937 -15.031 23.069 1.00 25.37 350 GLY C N 1
ATOM 3698 C CA . GLY C 1 161 ? -37.657 -16.286 23.205 1.00 24.83 350 GLY C CA 1
ATOM 3699 C C . GLY C 1 161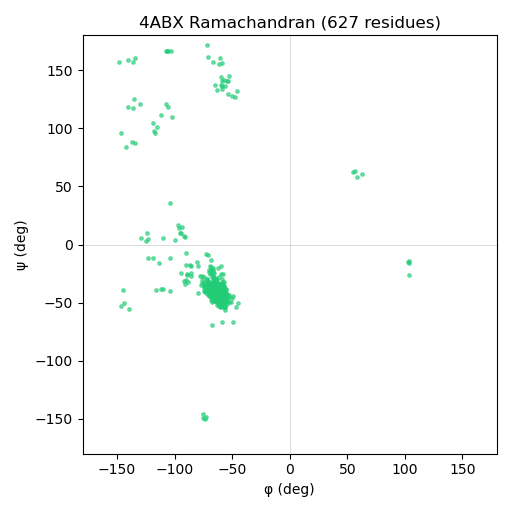 ? -37.897 -16.610 24.664 1.00 29.38 350 GLY C C 1
ATOM 3700 O O . GLY C 1 161 ? -38.984 -17.047 25.051 1.00 27.27 350 GLY C O 1
ATOM 3701 N N . LEU C 1 162 ? -36.868 -16.387 25.478 1.00 30.00 351 LEU C N 1
ATOM 3702 C CA . LEU C 1 162 ? -36.952 -16.619 26.916 1.00 30.54 351 LEU C CA 1
ATOM 3703 C C . LEU C 1 162 ? -37.865 -15.608 27.607 1.00 29.60 351 LEU C C 1
ATOM 3704 O O . LEU C 1 162 ? -38.550 -15.942 28.572 1.00 29.62 351 LEU C O 1
ATOM 3709 N N . GLU C 1 163 ? -37.866 -14.370 27.121 1.00 28.44 352 GLU C N 1
ATOM 3710 C CA . GLU C 1 163 ? -38.753 -13.353 27.672 1.00 31.39 352 GLU C CA 1
ATOM 3711 C C . GLU C 1 163 ? -40.206 -13.703 27.389 1.00 33.39 352 GLU C C 1
ATOM 3712 O O . GLU C 1 163 ? -41.076 -13.497 28.232 1.00 31.72 352 GLU C O 1
ATOM 3718 N N . GLU C 1 164 ? -40.466 -14.228 26.197 1.00 39.69 353 GLU C N 1
ATOM 3719 C CA . GLU C 1 164 ? -41.805 -14.702 25.872 1.00 40.95 353 GLU C CA 1
ATOM 3720 C C . GLU C 1 164 ? -42.191 -15.852 26.796 1.00 42.56 353 GLU C C 1
ATOM 3721 O O . GLU C 1 164 ? -43.281 -15.853 27.375 1.00 38.91 353 GLU C O 1
ATOM 3727 N N . ASP C 1 165 ? -41.294 -16.826 26.938 1.00 46.57 354 ASP C N 1
ATOM 3728 C CA . ASP C 1 165 ? -41.540 -17.957 27.829 1.00 47.90 354 ASP C CA 1
ATOM 3729 C C . ASP C 1 165 ? -41.993 -17.480 29.202 1.00 49.54 354 ASP C C 1
ATOM 3730 O O . ASP C 1 165 ? -42.941 -18.022 29.774 1.00 48.89 354 ASP C O 1
ATOM 3735 N N . GLU C 1 166 ? -41.318 -16.459 29.723 1.00 46.35 355 GLU C N 1
ATOM 3736 C CA . GLU C 1 166 ? -41.655 -15.917 31.036 1.00 50.33 355 GLU C CA 1
ATOM 3737 C C . GLU C 1 166 ? -43.023 -15.231 31.071 1.00 55.25 355 GLU C C 1
ATOM 3738 O O . GLU C 1 166 ? -43.799 -15.439 32.005 1.00 59.69 355 GLU C O 1
ATOM 3744 N N . ARG C 1 167 ? -43.317 -14.413 30.065 1.00 55.86 356 ARG C N 1
ATOM 3745 C CA . ARG C 1 167 ? -44.640 -13.807 29.959 1.00 56.65 356 ARG C CA 1
ATOM 3746 C C . ARG C 1 167 ? -45.703 -14.894 29.958 1.00 60.85 356 ARG C C 1
ATOM 3747 O O . ARG C 1 167 ? -46.709 -14.793 30.660 1.00 63.02 356 ARG C O 1
ATOM 3755 N N . ASP C 1 168 ? -45.470 -15.932 29.160 1.00 60.38 357 ASP C N 1
ATOM 3756 C CA . ASP C 1 168 ? -46.405 -17.045 29.051 1.00 62.18 357 ASP C CA 1
ATOM 3757 C C . ASP C 1 168 ? -46.580 -17.762 30.382 1.00 63.99 357 ASP C C 1
ATOM 3758 O O . ASP C 1 168 ? -47.672 -18.231 30.699 1.00 64.04 357 ASP C O 1
ATOM 3763 N N . ALA C 1 169 ? -45.504 -17.847 31.159 1.00 66.31 358 ALA C N 1
ATOM 3764 C CA . ALA C 1 169 ? -45.569 -18.494 32.465 1.00 73.54 358 ALA C CA 1
ATOM 3765 C C . ALA C 1 169 ? -46.754 -17.965 33.269 1.00 82.60 358 ALA C C 1
ATOM 3766 O O . ALA C 1 169 ? -47.707 -18.696 33.542 1.00 82.18 358 ALA C O 1
ATOM 3768 N N . GLY C 1 170 ? -46.693 -16.688 33.636 1.00 58.81 359 GLY C N 1
ATOM 3769 C CA . GLY C 1 170 ? -47.762 -16.060 34.391 1.00 61.47 359 GLY C CA 1
ATOM 3770 C C . GLY C 1 170 ? -48.764 -15.347 33.503 1.00 63.75 359 GLY C C 1
ATOM 3771 O O . GLY C 1 170 ? -49.770 -14.822 33.981 1.00 64.66 359 GLY C O 1
ATOM 3772 N N . PRO D 1 4 ? -67.834 46.218 34.706 1.00 65.03 -2 PRO D N 1
ATOM 3773 C CA . PRO D 1 4 ? -69.125 45.618 34.353 1.00 67.00 -2 PRO D CA 1
ATOM 3774 C C . PRO D 1 4 ? -70.202 46.664 34.063 1.00 69.05 -2 PRO D C 1
ATOM 3775 O O . PRO D 1 4 ? -71.376 46.419 34.340 1.00 73.40 -2 PRO D O 1
ATOM 3777 N N . PHE D 1 5 ? -69.808 47.808 33.509 1.00 66.90 -1 PHE D N 1
ATOM 3778 C CA . PHE D 1 5 ? -70.757 48.881 33.212 1.00 62.15 -1 PHE D CA 1
ATOM 3779 C C . PHE D 1 5 ? -71.736 48.494 32.101 1.00 51.08 -1 PHE D C 1
ATOM 3780 O O . PHE D 1 5 ? -72.926 48.311 32.359 1.00 51.22 -1 PHE D O 1
ATOM 3782 N N . THR D 1 6 ? -71.242 48.373 30.870 1.00 57.77 0 THR D N 1
ATOM 3783 C CA . THR D 1 6 ? -72.096 47.955 29.759 1.00 44.49 0 THR D CA 1
ATOM 3784 C C . THR D 1 6 ? -72.441 46.479 29.891 1.00 39.14 0 THR D C 1
ATOM 3785 O O . THR D 1 6 ? -71.896 45.775 30.743 1.00 41.50 0 THR D O 1
ATOM 3789 N N . GLN D 1 7 ? -73.346 46.009 29.043 1.00 33.69 196 GLN D N 1
ATOM 3790 C CA . GLN D 1 7 ? -73.791 44.629 29.123 1.00 35.44 196 GLN D CA 1
ATOM 3791 C C . GLN D 1 7 ? -72.655 43.682 28.777 1.00 30.70 196 GLN D C 1
ATOM 3792 O O . GLN D 1 7 ? -72.443 42.685 29.463 1.00 30.19 196 GLN D O 1
ATOM 3798 N N . ARG D 1 8 ? -71.919 44.002 27.717 1.00 29.40 197 ARG D N 1
ATOM 3799 C CA . ARG D 1 8 ? -70.773 43.190 27.325 1.00 30.11 197 ARG D CA 1
ATOM 3800 C C . ARG D 1 8 ? -69.684 43.190 28.397 1.00 33.61 197 ARG D C 1
ATOM 3801 O O . ARG D 1 8 ? -69.094 42.151 28.696 1.00 28.67 197 ARG D O 1
ATOM 3809 N N . GLU D 1 9 ? -69.420 44.356 28.976 1.00 35.24 198 GLU D N 1
ATOM 3810 C CA . GLU D 1 9 ? -68.443 44.450 30.054 1.00 32.29 198 GLU D CA 1
ATOM 3811 C C . GLU D 1 9 ? -68.800 43.528 31.211 1.00 30.05 198 GLU D C 1
ATOM 3812 O O . GLU D 1 9 ? -67.933 42.830 31.741 1.00 28.31 198 GLU D O 1
ATOM 3818 N N . ARG D 1 10 ? -70.076 43.509 31.587 1.00 29.54 199 ARG D N 1
ATOM 3819 C CA . ARG D 1 10 ? -70.539 42.640 32.668 1.00 28.85 199 ARG D CA 1
ATOM 3820 C C . ARG D 1 10 ? -70.348 41.166 32.335 1.00 26.27 199 ARG D C 1
ATOM 3821 O O . ARG D 1 10 ? -69.941 40.372 33.190 1.00 26.77 199 ARG D O 1
ATOM 3829 N N . ALA D 1 11 ? -70.655 40.806 31.094 1.00 27.11 200 ALA D N 1
ATOM 3830 C CA . ALA D 1 11 ? -70.500 39.434 30.636 1.00 26.24 200 ALA D CA 1
ATOM 3831 C C . ALA D 1 11 ? -69.044 39.008 30.763 1.00 30.83 200 ALA D C 1
ATOM 3832 O O . ALA D 1 11 ? -68.746 37.915 31.250 1.00 26.69 200 ALA D O 1
ATOM 3834 N N . ARG D 1 12 ? -68.139 39.884 30.332 1.00 28.84 201 ARG D N 1
ATOM 3835 C CA . ARG D 1 12 ? -66.714 39.606 30.417 1.00 27.56 201 ARG D CA 1
ATOM 3836 C C . ARG D 1 12 ? -66.241 39.540 31.870 1.00 30.59 201 ARG D C 1
ATOM 3837 O O . ARG D 1 12 ? -65.408 38.704 32.217 1.00 26.74 201 ARG D O 1
ATOM 3845 N N . GLN D 1 13 ? -66.775 40.419 32.711 1.00 26.45 202 GLN D N 1
ATOM 3846 C CA . GLN D 1 13 ? -66.411 40.436 34.125 1.00 30.57 202 GLN D CA 1
ATOM 3847 C C . GLN D 1 13 ? -66.850 39.136 34.802 1.00 31.74 202 GLN D C 1
ATOM 3848 O O . GLN D 1 13 ? -66.112 38.559 35.604 1.00 26.42 202 GLN D O 1
ATOM 3854 N N . ILE D 1 14 ? -68.046 38.668 34.456 1.00 31.42 203 ILE D N 1
ATOM 3855 C CA . ILE D 1 14 ? -68.556 37.415 35.000 1.00 29.75 203 ILE D CA 1
ATOM 3856 C C . ILE D 1 14 ? -67.608 36.253 34.698 1.00 29.14 203 ILE D C 1
ATOM 3857 O O . ILE D 1 14 ? -67.318 35.446 35.581 1.00 26.43 203 ILE D O 1
ATOM 3862 N N . ASP D 1 15 ? -67.112 36.178 33.464 1.00 24.39 204 ASP D N 1
ATOM 3863 C CA . ASP D 1 15 ? -66.151 35.134 33.092 1.00 26.43 204 ASP D CA 1
ATOM 3864 C C . ASP D 1 15 ? -64.858 35.214 33.904 1.00 26.59 204 ASP D C 1
ATOM 3865 O O . ASP D 1 15 ? -64.341 34.195 34.378 1.00 29.25 204 ASP D O 1
ATOM 3870 N N . LEU D 1 16 ? -64.327 36.427 34.031 1.00 25.71 205 LEU D N 1
ATOM 3871 C CA . LEU D 1 16 ? -63.091 36.666 34.773 1.00 25.65 205 LEU D CA 1
ATOM 3872 C C . LEU D 1 16 ? -63.210 36.167 36.208 1.00 30.15 205 LEU D C 1
ATOM 3873 O O . LEU D 1 16 ? -62.385 35.382 36.682 1.00 27.21 205 LEU D O 1
ATOM 3878 N N . LEU D 1 17 ? -64.251 36.635 36.890 1.00 29.11 206 LEU D N 1
ATOM 3879 C CA . LEU D 1 17 ? -64.500 36.277 38.277 1.00 27.23 206 LEU D CA 1
ATOM 3880 C C . LEU D 1 17 ? -64.656 34.766 38.447 1.00 27.94 206 LEU D C 1
ATOM 3881 O O . LEU D 1 17 ? -64.054 34.175 39.338 1.00 29.04 206 LEU D O 1
ATOM 3886 N N . ALA D 1 18 ? -65.456 34.143 37.582 1.00 28.97 207 ALA D N 1
ATOM 3887 C CA . ALA D 1 18 ? -65.665 32.694 37.624 1.00 25.69 207 ALA D CA 1
ATOM 3888 C C . ALA D 1 18 ? -64.349 31.917 37.476 1.00 25.00 207 ALA D C 1
ATOM 3889 O O . ALA D 1 18 ? -64.126 30.915 38.155 1.00 21.66 207 ALA D O 1
ATOM 3891 N N . PHE D 1 19 ? -63.491 32.389 36.580 1.00 22.15 208 PHE D N 1
ATOM 3892 C CA . PHE D 1 19 ? -62.174 31.798 36.356 1.00 24.97 208 PHE D CA 1
ATOM 3893 C C . PHE D 1 19 ? -61.321 31.822 37.626 1.00 22.02 208 PHE D C 1
ATOM 3894 O O . PHE D 1 19 ? -60.713 30.814 38.005 1.00 20.75 208 PHE D O 1
ATOM 3902 N N . GLN D 1 20 ? -61.274 32.982 38.271 1.00 17.72 209 GLN D N 1
ATOM 3903 C CA . GLN D 1 20 ? -60.450 33.175 39.459 1.00 19.53 209 GLN D CA 1
ATOM 3904 C C . GLN D 1 20 ? -60.967 32.356 40.631 1.00 21.70 209 GLN D C 1
ATOM 3905 O O . GLN D 1 20 ? -60.188 31.725 41.342 1.00 20.56 209 GLN D O 1
ATOM 3911 N N . VAL D 1 21 ? -62.284 32.346 40.820 1.00 16.87 210 VAL D N 1
ATOM 3912 C CA . VAL D 1 21 ? -62.872 31.563 41.895 1.00 20.80 210 VAL D CA 1
ATOM 3913 C C . VAL D 1 21 ? -62.597 30.090 41.645 1.00 25.79 210 VAL D C 1
ATOM 3914 O O . VAL D 1 21 ? -62.316 29.326 42.568 1.00 21.39 210 VAL D O 1
ATOM 3918 N N . GLN D 1 22 ? -62.667 29.700 40.380 1.00 29.51 211 GLN D N 1
ATOM 3919 C CA . GLN D 1 22 ? -62.382 28.329 39.997 1.00 31.25 211 GLN D CA 1
ATOM 3920 C C . GLN D 1 22 ? -60.915 27.970 40.244 1.00 23.81 211 GLN D C 1
ATOM 3921 O O . GLN D 1 22 ? -60.611 26.891 40.759 1.00 23.55 211 GLN D O 1
ATOM 3927 N N . GLU D 1 23 ? -60.005 28.872 39.891 1.00 23.36 212 GLU D N 1
ATOM 3928 C CA . GLU D 1 23 ? -58.583 28.578 40.037 1.00 23.14 212 GLU D CA 1
ATOM 3929 C C . GLU D 1 23 ? -58.240 28.340 41.504 1.00 30.01 212 GLU D C 1
ATOM 3930 O O . GLU D 1 23 ? -57.536 27.386 41.849 1.00 33.09 212 GLU D O 1
ATOM 3936 N N . ILE D 1 24 ? -58.751 29.210 42.366 1.00 23.87 213 ILE D N 1
ATOM 3937 C CA . ILE D 1 24 ? -58.474 29.121 43.792 1.00 24.06 213 ILE D CA 1
ATOM 3938 C C . ILE D 1 24 ? -59.104 27.872 44.415 1.00 26.42 213 ILE D C 1
ATOM 3939 O O . ILE D 1 24 ? -58.430 27.113 45.112 1.00 22.73 213 ILE D O 1
ATOM 3944 N N . SER D 1 25 ? -60.386 27.642 44.140 1.00 21.33 214 SER D N 1
ATOM 3945 C CA . SER D 1 25 ? -61.075 26.498 44.727 1.00 26.09 214 SER D CA 1
ATOM 3946 C C . SER D 1 25 ? -60.400 25.179 44.348 1.00 28.24 214 SER D C 1
ATOM 3947 O O . SER D 1 25 ? -60.340 24.256 45.157 1.00 32.11 214 SER D O 1
ATOM 3950 N N . GLU D 1 26 ? -59.878 25.103 43.125 1.00 24.99 215 GLU D N 1
ATOM 3951 C CA . GLU D 1 26 ? -59.184 23.903 42.659 1.00 30.43 215 GLU D CA 1
ATOM 3952 C C . GLU D 1 26 ? -57.954 23.555 43.503 1.00 30.12 215 GLU D C 1
ATOM 3953 O O . GLU D 1 26 ? -57.751 22.396 43.861 1.00 27.22 215 GLU D O 1
ATOM 3959 N N . VAL D 1 27 ? -57.132 24.557 43.800 1.00 26.78 216 VAL D N 1
ATOM 3960 C CA . VAL D 1 27 ? -55.950 24.356 44.636 1.00 27.21 216 VAL D CA 1
ATOM 3961 C C . VAL D 1 27 ? -56.361 24.166 46.089 1.00 28.25 216 VAL D C 1
ATOM 3962 O O . VAL D 1 27 ? -55.748 23.393 46.820 1.00 27.49 216 VAL D O 1
ATOM 3966 N N . SER D 1 28 ? -57.404 24.884 46.493 1.00 28.25 217 SER D N 1
ATOM 3967 C CA . SER D 1 28 ? -57.923 24.818 47.854 1.00 26.67 217 SER D CA 1
ATOM 3968 C C . SER D 1 28 ? -56.857 25.145 48.900 1.00 28.78 217 SER D C 1
ATOM 3969 O O . SER D 1 28 ? -56.503 24.299 49.728 1.00 25.06 217 SER D O 1
ATOM 3972 N N . PRO D 1 29 ? -56.346 26.383 48.874 1.00 26.71 218 PRO D N 1
ATOM 3973 C CA . PRO D 1 29 ? -55.322 26.758 49.849 1.00 26.23 218 PRO D CA 1
ATOM 3974 C C . PRO D 1 29 ? -55.882 26.749 51.262 1.00 31.34 218 PRO D C 1
ATOM 3975 O O . PRO D 1 29 ? -56.996 27.220 51.498 1.00 29.75 218 PRO D O 1
ATOM 3979 N N . ASP D 1 30 ? -55.104 26.207 52.191 1.00 26.28 219 ASP D N 1
ATOM 3980 C CA . ASP D 1 30 ? -55.475 26.188 53.593 1.00 29.39 219 ASP D CA 1
ATOM 3981 C C . ASP D 1 30 ? -54.418 26.964 54.371 1.00 33.47 219 ASP D C 1
ATOM 3982 O O . ASP D 1 30 ? -53.309 26.473 54.576 1.00 32.51 219 ASP D O 1
ATOM 3987 N N . PRO D 1 31 ? -54.752 28.195 54.785 1.00 35.14 220 PRO D N 1
ATOM 3988 C CA . PRO D 1 31 ? -53.789 29.066 55.466 1.00 29.62 220 PRO D CA 1
ATOM 3989 C C . PRO D 1 31 ? -53.158 28.379 56.671 1.00 32.80 220 PRO D C 1
ATOM 3990 O O . PRO D 1 31 ? -53.864 27.821 57.513 1.00 31.32 220 PRO D O 1
ATOM 3994 N N . GLY D 1 32 ? -51.832 28.414 56.739 1.00 28.54 221 GLY D N 1
ATOM 3995 C CA . GLY D 1 32 ? -51.114 27.720 57.785 1.00 28.85 221 GLY D CA 1
ATOM 3996 C C . GLY D 1 32 ? -50.478 26.437 57.288 1.00 31.74 221 GLY D C 1
ATOM 3997 O O . GLY D 1 32 ? -49.596 25.894 57.949 1.00 31.42 221 GLY D O 1
ATOM 3998 N N . GLU D 1 33 ? -50.907 25.949 56.124 1.00 28.47 222 GLU D N 1
ATOM 3999 C CA . GLU D 1 33 ? -50.377 24.683 55.615 1.00 24.00 222 GLU D CA 1
ATOM 4000 C C . GLU D 1 33 ? -48.893 24.761 55.229 1.00 27.66 222 GLU D C 1
ATOM 4001 O O . GLU D 1 33 ? -48.187 23.757 55.290 1.00 28.23 222 GLU D O 1
ATOM 4007 N N . GLU D 1 34 ? -48.425 25.946 54.846 1.00 27.33 223 GLU D N 1
ATOM 4008 C CA . GLU D 1 34 ? -47.031 26.109 54.421 1.00 26.80 223 GLU D CA 1
ATOM 4009 C C . GLU D 1 34 ? -46.021 25.866 55.558 1.00 26.74 223 GLU D C 1
ATOM 4010 O O . GLU D 1 34 ? -44.861 25.525 55.310 1.00 21.96 223 GLU D O 1
ATOM 4016 N N . GLU D 1 35 ? -46.457 26.042 56.800 1.00 25.23 224 GLU D N 1
ATOM 4017 C CA . GLU D 1 35 ? -45.576 25.783 57.936 1.00 32.61 224 GLU D CA 1
ATOM 4018 C C . GLU D 1 35 ? -45.063 24.348 57.905 1.00 32.31 224 GLU D C 1
ATOM 4019 O O . GLU D 1 35 ? -43.858 24.107 58.000 1.00 31.44 224 GLU D O 1
ATOM 4025 N N . GLY D 1 36 ? -45.988 23.402 57.773 1.00 31.56 225 GLY D N 1
ATOM 4026 C CA . GLY D 1 36 ? -45.649 21.993 57.702 1.00 28.01 225 GLY D CA 1
ATOM 4027 C C . GLY D 1 36 ? -44.936 21.613 56.419 1.00 27.43 225 GLY D C 1
ATOM 4028 O O . GLY D 1 36 ? -44.030 20.777 56.432 1.00 22.73 225 GLY D O 1
ATOM 4029 N N . LEU D 1 37 ? -45.347 22.212 55.300 1.00 27.07 226 LEU D N 1
ATOM 4030 C CA . LEU D 1 37 ? -44.673 21.959 54.030 1.00 19.69 226 LEU D CA 1
ATOM 4031 C C . LEU D 1 37 ? -43.199 22.369 54.084 1.00 20.40 226 LEU D C 1
ATOM 4032 O O . LEU D 1 37 ? -42.327 21.620 53.645 1.00 19.05 226 LEU D O 1
ATOM 4037 N N . ASN D 1 38 ? -42.931 23.566 54.603 1.00 17.35 227 ASN D N 1
ATOM 4038 C CA . ASN D 1 38 ? -41.560 24.069 54.695 1.00 25.68 227 ASN D CA 1
ATOM 4039 C C . ASN D 1 38 ? -40.688 23.197 55.591 1.00 25.77 227 ASN D C 1
ATOM 4040 O O . ASN D 1 38 ? -39.526 22.923 55.285 1.00 23.04 227 ASN D O 1
ATOM 4045 N N . THR D 1 39 ? -41.261 22.779 56.711 1.00 24.97 228 THR D N 1
ATOM 4046 C CA . THR D 1 39 ? -40.572 21.907 57.646 1.00 25.49 228 THR D CA 1
ATOM 4047 C C . THR D 1 39 ? -40.217 20.600 56.949 1.00 25.47 228 THR D C 1
ATOM 4048 O O . THR D 1 39 ? -39.093 20.111 57.050 1.00 29.11 228 THR D O 1
ATOM 4052 N N . GLU D 1 40 ? -41.177 20.049 56.215 1.00 21.48 229 GLU D N 1
ATOM 4053 C CA . GLU D 1 40 ? -40.957 18.791 55.508 1.00 25.99 229 GLU D CA 1
ATOM 4054 C C . GLU D 1 40 ? -39.980 18.955 54.338 1.00 28.88 229 GLU D C 1
ATOM 4055 O O . GLU D 1 40 ? -39.199 18.051 54.032 1.00 20.96 229 GLU D O 1
ATOM 4061 N N . LEU D 1 41 ? -40.030 20.111 53.684 1.00 25.59 230 LEU D N 1
ATOM 4062 C CA . LEU D 1 41 ? -39.118 20.406 52.586 1.00 21.45 230 LEU D CA 1
ATOM 4063 C C . LEU D 1 41 ? -37.667 20.366 53.062 1.00 23.68 230 LEU D C 1
ATOM 4064 O O . LEU D 1 41 ? -36.819 19.694 52.471 1.00 21.31 230 LEU D O 1
ATOM 4069 N N . SER D 1 42 ? -37.394 21.095 54.139 1.00 17.92 231 SER D N 1
ATOM 4070 C CA . SER D 1 42 ? -36.060 21.152 54.725 1.00 26.30 231 SER D CA 1
ATOM 4071 C C . SER D 1 42 ? -35.605 19.778 55.233 1.00 27.49 231 SER D C 1
ATOM 4072 O O . SER D 1 42 ? -34.430 19.421 55.113 1.00 24.24 231 SER D O 1
ATOM 4075 N N . ARG D 1 43 ? -36.538 19.007 55.787 1.00 22.32 232 ARG D N 1
ATOM 4076 C CA . ARG D 1 43 ? -36.228 17.668 56.288 1.00 24.64 232 ARG D CA 1
ATOM 4077 C C . ARG D 1 43 ? -35.786 16.739 55.167 1.00 25.51 232 ARG D C 1
ATOM 4078 O O . ARG D 1 43 ? -34.791 16.026 55.298 1.00 25.44 232 ARG D O 1
ATOM 4086 N N . LEU D 1 44 ? -36.544 16.733 54.074 1.00 20.11 233 LEU D N 1
ATOM 4087 C CA . LEU D 1 44 ? -36.235 15.880 52.935 1.00 19.82 233 LEU D CA 1
ATOM 4088 C C . LEU D 1 44 ? -35.005 16.374 52.180 1.00 21.65 233 LEU D C 1
ATOM 4089 O O . LEU D 1 44 ? -34.179 15.578 51.729 1.00 25.75 233 LEU D O 1
ATOM 4094 N N . SER D 1 45 ? -34.886 17.685 52.030 1.00 23.58 234 SER D N 1
ATOM 4095 C CA . SER D 1 45 ? -33.705 18.240 51.378 1.00 28.94 234 SER D CA 1
ATOM 4096 C C . SER D 1 45 ? -32.447 17.857 52.159 1.00 23.68 234 SER D C 1
ATOM 4097 O O . SER D 1 45 ? -31.473 17.372 51.581 1.00 23.67 234 SER D O 1
ATOM 4100 N N . ASN D 1 46 ? -32.476 18.068 53.472 1.00 19.78 235 ASN D N 1
ATOM 4101 C CA . ASN D 1 46 ? -31.333 17.741 54.313 1.00 17.67 235 ASN D CA 1
ATOM 4102 C C . ASN D 1 46 ? -30.976 16.258 54.261 1.00 23.37 235 ASN D C 1
ATOM 4103 O O . ASN D 1 46 ? -29.803 15.901 54.200 1.00 19.33 235 ASN D O 1
ATOM 4108 N N . LEU D 1 47 ? -31.990 15.397 54.267 1.00 23.28 236 LEU D N 1
ATOM 4109 C CA . LEU D 1 47 ? -31.750 13.963 54.144 1.00 26.30 236 LEU D CA 1
ATOM 4110 C C . LEU D 1 47 ? -30.889 13.655 52.925 1.00 25.92 236 LEU D C 1
ATOM 4111 O O . LEU D 1 47 ? -29.944 12.870 53.001 1.00 24.55 236 LEU D O 1
ATOM 4116 N N . HIS D 1 48 ? -31.224 14.277 51.801 1.00 19.80 237 HIS D N 1
ATOM 4117 C CA . HIS D 1 48 ? -30.462 14.090 50.574 1.00 21.00 237 HIS D CA 1
ATOM 4118 C C . HIS D 1 48 ? -29.028 14.590 50.739 1.00 24.52 237 HIS D C 1
ATOM 4119 O O . HIS D 1 48 ? -28.075 13.932 50.325 1.00 23.95 237 HIS D O 1
ATOM 4126 N N . THR D 1 49 ? -28.884 15.765 51.343 1.00 22.81 238 THR D N 1
ATOM 4127 C CA . THR D 1 49 ? -27.567 16.332 51.595 1.00 23.47 238 THR D CA 1
ATOM 4128 C C . THR D 1 49 ? -26.712 15.394 52.457 1.00 23.14 238 THR D C 1
ATOM 4129 O O . THR D 1 49 ? -25.537 15.166 52.165 1.00 17.84 238 THR D O 1
ATOM 4133 N N . ILE D 1 50 ? -27.308 14.852 53.511 1.00 20.92 239 ILE D N 1
ATOM 4134 C CA . ILE D 1 50 ? -26.616 13.909 54.391 1.00 20.91 239 ILE D CA 1
ATOM 4135 C C . ILE D 1 50 ? -26.135 12.675 53.627 1.00 26.37 239 ILE D C 1
ATOM 4136 O O . ILE D 1 50 ? -25.002 12.223 53.807 1.00 29.03 239 ILE D O 1
ATOM 4141 N N . ALA D 1 51 ? -26.995 12.134 52.768 1.00 23.71 240 ALA D N 1
ATOM 4142 C CA . ALA D 1 51 ? -26.655 10.931 52.014 1.00 27.36 240 ALA D CA 1
ATOM 4143 C C . ALA D 1 51 ? -25.514 11.177 51.023 1.00 27.25 240 ALA D C 1
ATOM 4144 O O . ALA D 1 51 ? -24.626 10.335 50.864 1.00 19.92 240 ALA D O 1
ATOM 4146 N N . GLN D 1 52 ? -25.542 12.328 50.356 1.00 25.94 241 GLN D N 1
ATOM 4147 C CA . GLN D 1 52 ? -24.485 12.680 49.409 1.00 29.15 241 GLN D CA 1
ATOM 4148 C C . GLN D 1 52 ? -23.143 12.929 50.103 1.00 25.36 241 GLN D C 1
ATOM 4149 O O . GLN D 1 52 ? -22.085 12.655 49.544 1.00 28.25 241 GLN D O 1
ATOM 4155 N N . ALA D 1 53 ? -23.195 13.465 51.316 1.00 26.26 242 ALA D N 1
ATOM 4156 C CA . ALA D 1 53 ? -21.988 13.729 52.082 1.00 24.05 242 ALA D CA 1
ATOM 4157 C C . ALA D 1 53 ? -21.329 12.416 52.511 1.00 27.58 242 ALA D C 1
ATOM 4158 O O . ALA D 1 53 ? -20.119 12.227 52.345 1.00 26.30 242 ALA D O 1
ATOM 4160 N N . ALA D 1 54 ? -22.129 11.506 53.054 1.00 23.35 243 ALA D N 1
ATOM 4161 C CA . ALA D 1 54 ? -21.611 10.209 53.474 1.00 30.51 243 ALA D CA 1
ATOM 4162 C C . ALA D 1 54 ? -20.972 9.468 52.299 1.00 32.33 243 ALA D C 1
ATOM 4163 O O . ALA D 1 54 ? -19.889 8.897 52.433 1.00 32.49 243 ALA D O 1
ATOM 4165 N N . ALA D 1 55 ? -21.636 9.495 51.147 1.00 33.18 244 ALA D N 1
ATOM 4166 C CA . ALA D 1 55 ? -21.123 8.826 49.952 1.00 30.83 244 ALA D CA 1
ATOM 4167 C C . ALA D 1 55 ? -19.835 9.474 49.456 1.00 28.33 244 ALA D C 1
ATOM 4168 O O . ALA D 1 55 ? -18.920 8.790 49.010 1.00 23.79 244 ALA D O 1
ATOM 4170 N N . GLY D 1 56 ? -19.766 10.798 49.533 1.00 32.22 245 GLY D N 1
ATOM 4171 C CA . GLY D 1 56 ? -18.560 11.507 49.154 1.00 33.11 245 GLY D CA 1
ATOM 4172 C C . GLY D 1 56 ? -17.377 11.120 50.027 1.00 31.32 245 GLY D C 1
ATOM 4173 O O . GLY D 1 56 ? -16.253 10.986 49.543 1.00 31.60 245 GLY D O 1
ATOM 4174 N N . GLY D 1 57 ? -17.629 10.939 51.319 1.00 29.42 246 GLY D N 1
ATOM 4175 C CA . GLY D 1 57 ? -16.585 10.533 52.243 1.00 33.77 246 GLY D CA 1
ATOM 4176 C C . GLY D 1 57 ? -16.123 9.113 51.975 1.00 34.73 246 GLY D C 1
ATOM 4177 O O . GLY D 1 57 ? -14.932 8.805 52.058 1.00 37.88 246 GLY D O 1
ATOM 4178 N N . VAL D 1 58 ? -17.070 8.241 51.643 1.00 29.96 247 VAL D N 1
ATOM 4179 C CA . VAL D 1 58 ? -16.741 6.853 51.347 1.00 34.50 247 VAL D CA 1
ATOM 4180 C C . VAL D 1 58 ? -15.810 6.741 50.145 1.00 32.55 247 VAL D C 1
ATOM 4181 O O . VAL D 1 58 ? -14.909 5.905 50.129 1.00 28.79 247 VAL D O 1
ATOM 4185 N N . GLU D 1 59 ? -16.030 7.590 49.145 1.00 30.25 248 GLU D N 1
ATOM 4186 C CA . GLU D 1 59 ? -15.216 7.576 47.933 1.00 33.97 248 GLU D CA 1
ATOM 4187 C C . GLU D 1 59 ? -13.768 7.958 48.210 1.00 30.88 248 GLU D C 1
ATOM 4188 O O . GLU D 1 59 ? -12.841 7.309 47.723 1.00 32.92 248 GLU D O 1
ATOM 4194 N N . LEU D 1 60 ? -13.585 9.017 48.992 1.00 30.71 249 LEU D N 1
ATOM 4195 C CA . LEU D 1 60 ? -12.257 9.517 49.342 1.00 32.23 249 LEU D CA 1
ATOM 4196 C C . LEU D 1 60 ? -11.503 8.615 50.324 1.00 33.46 249 LEU D C 1
ATOM 4197 O O . LEU D 1 60 ? -10.270 8.555 50.305 1.00 32.07 249 LEU D O 1
ATOM 4202 N N . LEU D 1 61 ? -12.238 7.916 51.180 1.00 28.06 250 LEU D N 1
ATOM 4203 C CA . LEU D 1 61 ? -11.611 7.110 52.224 1.00 30.07 250 LEU D CA 1
ATOM 4204 C C . LEU D 1 61 ? -11.327 5.679 51.788 1.00 34.19 250 LEU D C 1
ATOM 4205 O O . LEU D 1 61 ? -10.374 5.065 52.263 1.00 30.31 250 LEU D O 1
ATOM 4210 N N . SER D 1 62 ? -12.152 5.152 50.890 1.00 37.47 251 SER D N 1
ATOM 4211 C CA . SER D 1 62 ? -12.200 3.712 50.690 1.00 40.68 251 SER D CA 1
ATOM 4212 C C . SER D 1 62 ? -12.422 3.263 49.244 1.00 42.88 251 SER D C 1
ATOM 4213 O O . SER D 1 62 ? -11.682 2.422 48.738 1.00 45.30 251 SER D O 1
ATOM 4216 N N . ASP D 1 63 ? -13.429 3.821 48.576 1.00 42.09 252 ASP D N 1
ATOM 4217 C CA . ASP D 1 63 ? -13.902 3.253 47.307 1.00 37.77 252 ASP D CA 1
ATOM 4218 C C . ASP D 1 63 ? -13.313 3.847 46.024 1.00 41.33 252 ASP D C 1
ATOM 4219 O O . ASP D 1 63 ? -13.301 3.183 44.983 1.00 42.22 252 ASP D O 1
ATOM 4224 N N . GLY D 1 64 ? -12.844 5.089 46.081 1.00 39.64 253 GLY D N 1
ATOM 4225 C CA . GLY D 1 64 ? -12.302 5.734 44.896 1.00 41.81 253 GLY D CA 1
ATOM 4226 C C . GLY D 1 64 ? -11.017 5.071 44.434 1.00 48.72 253 GLY D C 1
ATOM 4227 O O . GLY D 1 64 ? -10.339 4.414 45.226 1.00 47.10 253 GLY D O 1
ATOM 4228 N N . ASP D 1 65 ? -10.682 5.231 43.155 1.00 48.78 254 ASP D N 1
ATOM 4229 C CA . ASP D 1 65 ? -9.431 4.683 42.624 1.00 50.72 254 ASP D CA 1
ATOM 4230 C C . ASP D 1 65 ? -8.242 5.185 43.442 1.00 46.53 254 ASP D C 1
ATOM 4231 O O . ASP D 1 65 ? -7.285 4.446 43.688 1.00 42.61 254 ASP D O 1
ATOM 4236 N N . LEU D 1 66 ? -8.314 6.450 43.849 1.00 46.48 255 LEU D N 1
ATOM 4237 C CA . LEU D 1 66 ? -7.385 7.013 44.822 1.00 50.56 255 LEU D CA 1
ATOM 4238 C C . LEU D 1 66 ? -8.131 7.197 46.132 1.00 43.93 255 LEU D C 1
ATOM 4239 O O . LEU D 1 66 ? -9.137 7.902 46.179 1.00 42.44 255 LEU D O 1
ATOM 4244 N N . ASN D 1 67 ? -7.649 6.562 47.195 1.00 41.12 256 ASN D N 1
ATOM 4245 C CA . ASN D 1 67 ? -8.324 6.661 48.484 1.00 33.67 256 ASN D CA 1
ATOM 4246 C C . ASN D 1 67 ? -7.379 6.585 49.673 1.00 33.39 256 ASN D C 1
ATOM 4247 O O . ASN D 1 67 ? -6.275 6.039 49.574 1.00 27.69 256 ASN D O 1
ATOM 4252 N N . ALA D 1 68 ? -7.832 7.127 50.800 1.00 32.61 257 ALA D N 1
ATOM 4253 C CA . ALA D 1 68 ? -7.000 7.255 51.992 1.00 32.40 257 ALA D CA 1
ATOM 4254 C C . ALA D 1 68 ? -6.525 5.911 52.539 1.00 33.05 257 ALA D C 1
ATOM 4255 O O . ALA D 1 68 ? -5.343 5.739 52.824 1.00 27.49 257 ALA D O 1
ATOM 4257 N N . ALA D 1 69 ? -7.448 4.967 52.688 1.00 26.66 258 ALA D N 1
ATOM 4258 C CA . ALA D 1 69 ? -7.113 3.644 53.207 1.00 24.84 258 ALA D CA 1
ATOM 4259 C C . ALA D 1 69 ? -6.036 2.993 52.352 1.00 28.86 258 ALA D C 1
ATOM 4260 O O . ALA D 1 69 ? -5.164 2.297 52.864 1.00 30.09 258 ALA D O 1
ATOM 4262 N N . GLY D 1 70 ? -6.111 3.228 51.047 1.00 33.40 259 GLY D N 1
ATOM 4263 C CA . GLY D 1 70 ? -5.156 2.681 50.104 1.00 33.40 259 GLY D CA 1
ATOM 4264 C C . GLY D 1 70 ? -3.748 3.204 50.326 1.00 31.27 259 GLY D C 1
ATOM 4265 O O . GLY D 1 70 ? -2.786 2.439 50.278 1.00 29.65 259 GLY D O 1
ATOM 4266 N N . LEU D 1 71 ? -3.621 4.505 50.572 1.00 25.62 260 LEU D N 1
ATOM 4267 C CA . LEU D 1 71 ? -2.305 5.099 50.790 1.00 27.07 260 LEU D CA 1
ATOM 4268 C C . LEU D 1 71 ? -1.732 4.684 52.144 1.00 27.47 260 LEU D C 1
ATOM 4269 O O . LEU D 1 71 ? -0.540 4.396 52.260 1.00 26.50 260 LEU D O 1
ATOM 4274 N N . ILE D 1 72 ? -2.585 4.646 53.164 1.00 23.98 261 ILE D N 1
ATOM 4275 C CA . ILE D 1 72 ? -2.152 4.230 54.498 1.00 26.72 261 ILE D CA 1
ATOM 4276 C C . ILE D 1 72 ? -1.639 2.788 54.472 1.00 23.93 261 ILE D C 1
ATOM 4277 O O . ILE D 1 72 ? -0.623 2.473 55.089 1.00 28.38 261 ILE D O 1
ATOM 4282 N N . GLY D 1 73 ? -2.341 1.923 53.745 1.00 23.17 262 GLY D N 1
ATOM 4283 C CA . GLY D 1 73 ? -1.906 0.550 53.545 1.00 22.17 262 GLY D CA 1
ATOM 4284 C C . GLY D 1 73 ? -0.546 0.455 52.871 1.00 23.45 262 GLY D C 1
ATOM 4285 O O . GLY D 1 73 ? 0.278 -0.378 53.247 1.00 24.04 262 GLY D O 1
ATOM 4286 N N . GLU D 1 74 ? -0.307 1.299 51.870 1.00 25.30 263 GLU D N 1
ATOM 4287 C CA . GLU D 1 74 ? 1.003 1.352 51.218 1.00 27.19 263 GLU D CA 1
ATOM 4288 C C . GLU D 1 74 ? 2.093 1.815 52.186 1.00 26.38 263 GLU D C 1
ATOM 4289 O O . GLU D 1 74 ? 3.198 1.276 52.189 1.00 25.58 263 GLU D O 1
ATOM 4295 N N . ALA D 1 75 ? 1.773 2.824 52.993 1.00 23.96 264 ALA D N 1
ATOM 4296 C CA . ALA D 1 75 ? 2.673 3.311 54.037 1.00 22.36 264 ALA D CA 1
ATOM 4297 C C . ALA D 1 75 ? 3.036 2.205 55.032 1.00 22.75 264 ALA D C 1
ATOM 4298 O O . ALA D 1 75 ? 4.210 1.983 55.321 1.00 22.94 264 ALA D O 1
ATOM 4300 N N . VAL D 1 76 ? 2.023 1.516 55.551 1.00 23.16 265 VAL D N 1
ATOM 4301 C CA . VAL D 1 76 ? 2.236 0.366 56.435 1.00 17.90 265 VAL D CA 1
ATOM 4302 C C . VAL D 1 76 ? 3.218 -0.643 55.839 1.00 21.52 265 VAL D C 1
ATOM 4303 O O . VAL D 1 76 ? 4.117 -1.126 56.529 1.00 22.79 265 VAL D O 1
ATOM 4307 N N . ARG D 1 77 ? 3.041 -0.962 54.556 1.00 23.69 266 ARG D N 1
ATOM 4308 C CA . ARG D 1 77 ? 3.902 -1.923 53.880 1.00 19.63 266 ARG D CA 1
ATOM 4309 C C . ARG D 1 77 ? 5.329 -1.405 53.688 1.00 21.35 266 ARG D C 1
ATOM 4310 O O . ARG D 1 77 ? 6.290 -2.168 53.755 1.00 22.32 266 ARG D O 1
ATOM 4318 N N . ALA D 1 78 ? 5.460 -0.110 53.438 1.00 25.21 267 ALA D N 1
ATOM 4319 C CA . ALA D 1 78 ? 6.774 0.496 53.260 1.00 30.07 267 ALA D CA 1
ATOM 4320 C C . ALA D 1 78 ? 7.565 0.519 54.572 1.00 29.29 267 ALA D C 1
ATOM 4321 O O . ALA D 1 78 ? 8.788 0.662 54.570 1.00 28.63 267 ALA D O 1
ATOM 4323 N N . LEU D 1 79 ? 6.870 0.370 55.693 1.00 27.22 268 LEU D N 1
ATOM 4324 C CA . LEU D 1 79 ? 7.534 0.413 56.991 1.00 26.57 268 LEU D CA 1
ATOM 4325 C C . LEU D 1 79 ? 7.996 -0.959 57.448 1.00 24.52 268 LEU D C 1
ATOM 4326 O O . LEU D 1 79 ? 8.694 -1.077 58.451 1.00 27.30 268 LEU D O 1
ATOM 4331 N N . ASN D 1 80 ? 7.606 -1.993 56.714 1.00 21.07 269 ASN D N 1
ATOM 4332 C CA . ASN D 1 80 ? 7.795 -3.355 57.187 1.00 26.49 269 ASN D CA 1
ATOM 4333 C C . ASN D 1 80 ? 9.255 -3.753 57.417 1.00 26.86 269 ASN D C 1
ATOM 4334 O O . ASN D 1 80 ? 9.607 -4.242 58.491 1.00 22.33 269 ASN D O 1
ATOM 4339 N N . ALA D 1 81 ? 10.098 -3.556 56.410 1.00 28.97 270 ALA D N 1
ATOM 4340 C CA . ALA D 1 81 ? 11.508 -3.915 56.537 1.00 26.89 270 ALA D CA 1
ATOM 4341 C C . ALA D 1 81 ? 12.178 -3.097 57.648 1.00 24.17 270 ALA D C 1
ATOM 4342 O O . ALA D 1 81 ? 12.936 -3.630 58.455 1.00 25.14 270 ALA D O 1
ATOM 4344 N N . GLY D 1 82 ? 11.872 -1.806 57.702 1.00 22.31 271 GLY D N 1
ATOM 4345 C CA . GLY D 1 82 ? 12.370 -0.955 58.767 1.00 21.66 271 GLY D CA 1
ATOM 4346 C C . GLY D 1 82 ? 11.981 -1.426 60.161 1.00 25.65 271 GLY D C 1
ATOM 4347 O O . GLY D 1 82 ? 12.792 -1.364 61.090 1.00 22.09 271 GLY D O 1
ATOM 4348 N N . ALA D 1 83 ? 10.742 -1.894 60.308 1.00 24.66 272 ALA D N 1
ATOM 4349 C CA . ALA D 1 83 ? 10.200 -2.305 61.605 1.00 24.56 272 ALA D CA 1
ATOM 4350 C C . ALA D 1 83 ? 10.906 -3.539 62.152 1.00 28.01 272 ALA D C 1
ATOM 4351 O O . ALA D 1 83 ? 10.886 -3.809 63.356 1.00 27.12 272 ALA D O 1
ATOM 4353 N N . LYS D 1 84 ? 11.526 -4.289 61.254 1.00 24.84 273 LYS D N 1
ATOM 4354 C CA . LYS D 1 84 ? 12.260 -5.492 61.628 1.00 30.93 273 LYS D CA 1
ATOM 4355 C C . LYS D 1 84 ? 13.524 -5.145 62.413 1.00 34.39 273 LYS D C 1
ATOM 4356 O O . LYS D 1 84 ? 14.009 -5.940 63.216 1.00 33.90 273 LYS D O 1
ATOM 4362 N N . TYR D 1 85 ? 14.042 -3.942 62.195 1.00 29.26 274 TYR D N 1
ATOM 4363 C CA . TYR D 1 85 ? 15.322 -3.567 62.765 1.00 25.76 274 TYR D CA 1
ATOM 4364 C C . TYR D 1 85 ? 15.239 -2.466 63.818 1.00 24.83 274 TYR D C 1
ATOM 4365 O O . TYR D 1 85 ? 16.186 -2.255 64.578 1.00 30.97 274 TYR D O 1
ATOM 4374 N N . ASP D 1 86 ? 14.115 -1.762 63.870 1.00 23.49 275 ASP D N 1
ATOM 4375 C CA . ASP D 1 86 ? 14.019 -0.596 64.736 1.00 23.71 275 ASP D CA 1
ATOM 4376 C C . ASP D 1 86 ? 12.698 -0.560 65.497 1.00 26.08 275 ASP D C 1
ATOM 4377 O O . ASP D 1 86 ? 11.631 -0.459 64.891 1.00 21.18 275 ASP D O 1
ATOM 4382 N N . GLU D 1 87 ? 12.783 -0.628 66.827 1.00 21.28 276 GLU D N 1
ATOM 4383 C CA . GLU D 1 87 ? 11.602 -0.712 67.689 1.00 20.33 276 GLU D CA 1
ATOM 4384 C C . GLU D 1 87 ? 10.664 0.484 67.548 1.00 24.74 276 GLU D C 1
ATOM 4385 O O . GLU D 1 87 ? 9.450 0.334 67.624 1.00 24.09 276 GLU D O 1
ATOM 4391 N N . THR D 1 88 ? 11.224 1.672 67.357 1.00 27.64 277 THR D N 1
ATOM 4392 C CA . THR D 1 88 ? 10.403 2.848 67.109 1.00 27.69 277 THR D CA 1
ATOM 4393 C C . THR D 1 88 ? 9.581 2.690 65.827 1.00 27.51 277 THR D C 1
ATOM 4394 O O . THR D 1 88 ? 8.369 2.926 65.825 1.00 22.42 277 THR D O 1
ATOM 4398 N N . VAL D 1 89 ? 10.235 2.302 64.735 1.00 22.50 278 VAL D N 1
ATOM 4399 C CA . VAL D 1 89 ? 9.509 2.071 63.487 1.00 25.81 278 VAL D CA 1
ATOM 4400 C C . VAL D 1 89 ? 8.471 0.971 63.682 1.00 22.80 278 VAL D C 1
ATOM 4401 O O . VAL D 1 89 ? 7.357 1.067 63.172 1.00 20.98 278 VAL D O 1
ATOM 4405 N N . MET D 1 90 ? 8.834 -0.067 64.430 1.00 21.74 279 MET D N 1
ATOM 4406 C CA . MET D 1 90 ? 7.894 -1.144 64.730 1.00 18.83 279 MET D CA 1
ATOM 4407 C C . MET D 1 90 ? 6.647 -0.602 65.440 1.00 24.61 279 MET D C 1
ATOM 4408 O O . MET D 1 90 ? 5.521 -1.012 65.138 1.00 20.18 279 MET D O 1
ATOM 4413 N N . GLN D 1 91 ? 6.862 0.304 66.396 1.00 19.53 280 GLN D N 1
ATOM 4414 C CA . GLN D 1 91 ? 5.772 0.918 67.153 1.00 23.92 280 GLN D CA 1
ATOM 4415 C C . GLN D 1 91 ? 4.906 1.789 66.248 1.00 24.04 280 GLN D C 1
ATOM 4416 O O . GLN D 1 91 ? 3.676 1.702 66.273 1.00 21.20 280 GLN D O 1
ATOM 4422 N N . LEU D 1 92 ? 5.556 2.622 65.446 1.00 20.06 281 LEU D N 1
ATOM 4423 C CA . LEU D 1 92 ? 4.854 3.515 64.527 1.00 24.32 281 LEU D CA 1
ATOM 4424 C C . LEU D 1 92 ? 4.062 2.750 63.466 1.00 26.31 281 LEU D C 1
ATOM 4425 O O . LEU D 1 92 ? 2.948 3.143 63.117 1.00 25.30 281 LEU D O 1
ATOM 4430 N N . GLN D 1 93 ? 4.623 1.656 62.957 1.00 24.83 282 GLN D N 1
ATOM 4431 C CA . GLN D 1 93 ? 3.885 0.839 61.998 1.00 21.41 282 GLN D CA 1
ATOM 4432 C C . GLN D 1 93 ? 2.599 0.327 62.647 1.00 22.83 282 GLN D C 1
ATOM 4433 O O . GLN D 1 93 ? 1.549 0.296 62.016 1.00 21.86 282 GLN D O 1
ATOM 4439 N N . ASN D 1 94 ? 2.694 -0.063 63.915 1.00 22.57 283 ASN D N 1
ATOM 4440 C CA . ASN D 1 94 ? 1.561 -0.621 64.640 1.00 22.97 283 ASN D CA 1
ATOM 4441 C C . ASN D 1 94 ? 0.476 0.425 64.882 1.00 20.42 283 ASN D C 1
ATOM 4442 O O . ASN D 1 94 ? -0.708 0.126 64.761 1.00 21.98 283 ASN D O 1
ATOM 4447 N N . GLU D 1 95 ? 0.875 1.652 65.215 1.00 19.15 284 GLU D N 1
ATOM 4448 C CA . GLU D 1 95 ? -0.084 2.747 65.375 1.00 22.75 284 GLU D CA 1
ATOM 4449 C C . GLU D 1 95 ? -0.742 3.120 64.040 1.00 26.05 284 GLU D C 1
ATOM 4450 O O . GLU D 1 95 ? -1.891 3.581 63.995 1.00 21.78 284 GLU D O 1
ATOM 4456 N N . LEU D 1 96 ? -0.005 2.929 62.952 1.00 18.83 285 LEU D N 1
ATOM 4457 C CA . LEU D 1 96 ? -0.538 3.214 61.621 1.00 16.87 285 LEU D CA 1
ATOM 4458 C C . LEU D 1 96 ? -1.589 2.175 61.205 1.00 21.62 285 LEU D C 1
ATOM 4459 O O . LEU D 1 96 ? -2.571 2.511 60.547 1.00 26.62 285 LEU D O 1
ATOM 4464 N N . ARG D 1 97 ? -1.385 0.916 61.592 1.00 19.22 286 ARG D N 1
ATOM 4465 C CA . ARG D 1 97 ? -2.384 -0.122 61.350 1.00 21.20 286 ARG D CA 1
ATOM 4466 C C . ARG D 1 97 ? -3.686 0.223 62.070 1.00 19.06 286 ARG D C 1
ATOM 4467 O O . ARG D 1 97 ? -4.769 0.011 61.534 1.00 21.85 286 ARG D O 1
ATOM 4475 N N . ALA D 1 98 ? -3.572 0.729 63.299 1.00 20.62 287 ALA D N 1
ATOM 4476 C CA . ALA D 1 98 ? -4.744 1.123 64.078 1.00 24.02 287 ALA D CA 1
ATOM 4477 C C . ALA D 1 98 ? -5.463 2.315 63.441 1.00 24.56 287 ALA D C 1
ATOM 4478 O O . ALA D 1 98 ? -6.691 2.369 63.418 1.00 21.66 287 ALA D O 1
ATOM 4480 N N . ALA D 1 99 ? -4.696 3.272 62.933 1.00 21.33 288 ALA D N 1
ATOM 4481 C CA . ALA D 1 99 ? -5.262 4.385 62.173 1.00 24.32 288 ALA D CA 1
ATOM 4482 C C . ALA D 1 99 ? -6.007 3.876 60.933 1.00 23.65 288 ALA D C 1
ATOM 4483 O O . ALA D 1 99 ? -7.098 4.350 60.611 1.00 20.98 288 ALA D O 1
ATOM 4485 N N . LEU D 1 100 ? -5.405 2.911 60.242 1.00 21.75 289 LEU D N 1
ATOM 4486 C CA . LEU D 1 100 ? -6.025 2.292 59.073 1.00 24.55 289 LEU D CA 1
ATOM 4487 C C . LEU D 1 100 ? -7.377 1.681 59.435 1.00 25.23 289 LEU D C 1
ATOM 4488 O O . LEU D 1 100 ? -8.380 1.944 58.779 1.00 26.44 289 LEU D O 1
ATOM 4493 N N . GLU D 1 101 ? -7.392 0.861 60.481 1.00 27.47 290 GLU D N 1
ATOM 4494 C CA . GLU D 1 101 ? -8.624 0.235 60.954 1.00 26.05 290 GLU D CA 1
ATOM 4495 C C . GLU D 1 101 ? -9.706 1.252 61.305 1.00 20.61 290 GLU D C 1
ATOM 4496 O O . GLU D 1 101 ? -10.889 1.006 61.085 1.00 23.89 290 GLU D O 1
ATOM 4502 N N A SER D 1 102 ? -9.296 2.392 61.851 0.45 22.28 291 SER D N 1
ATOM 4503 N N B SER D 1 102 ? -9.302 2.388 61.859 0.55 22.03 291 SER D N 1
ATOM 4504 C CA A SER D 1 102 ? -10.236 3.444 62.219 0.45 26.45 291 SER D CA 1
ATOM 4505 C CA B SER D 1 102 ? -10.257 3.428 62.206 0.55 26.48 291 SER D CA 1
ATOM 4506 C C A SER D 1 102 ? -10.848 4.088 60.977 0.45 26.13 291 SER D C 1
ATOM 4507 C C B SER D 1 102 ? -10.866 4.031 60.946 0.55 26.10 291 SER D C 1
ATOM 4508 O O A SER D 1 102 ? -12.048 4.363 60.933 0.45 26.93 291 SER D O 1
ATOM 4509 O O B SER D 1 102 ? -12.079 4.225 60.859 0.55 27.03 291 SER D O 1
ATOM 4514 N N . VAL D 1 103 ? -10.013 4.330 59.972 1.00 22.57 292 VAL D N 1
ATOM 4515 C CA . VAL D 1 103 ? -10.473 4.918 58.716 1.00 25.89 292 VAL D CA 1
ATOM 4516 C C . VAL D 1 103 ? -11.444 3.974 58.019 1.00 21.88 292 VAL D C 1
ATOM 4517 O O . VAL D 1 103 ? -12.463 4.408 57.508 1.00 26.62 292 VAL D O 1
ATOM 4521 N N . GLN D 1 104 ? -11.138 2.678 58.039 1.00 23.69 293 GLN D N 1
ATOM 4522 C CA . GLN D 1 104 ? -12.001 1.666 57.432 1.00 24.46 293 GLN D CA 1
ATOM 4523 C C . GLN D 1 104 ? -13.331 1.528 58.176 1.00 27.99 293 GLN D C 1
ATOM 4524 O O . GLN D 1 104 ? -14.378 1.345 57.562 1.00 27.91 293 GLN D O 1
ATOM 4530 N N . ALA D 1 105 ? -13.281 1.603 59.503 1.00 29.56 294 ALA D N 1
ATOM 4531 C CA . ALA D 1 105 ? -14.489 1.514 60.316 1.00 26.93 294 ALA D CA 1
ATOM 4532 C C . ALA D 1 105 ? -15.391 2.706 60.040 1.00 27.11 294 ALA D C 1
ATOM 4533 O O . ALA D 1 105 ? -16.606 2.560 59.884 1.00 24.90 294 ALA D O 1
ATOM 4535 N N . ILE D 1 106 ? -14.790 3.889 59.985 1.00 25.47 295 ILE D N 1
ATOM 4536 C CA . ILE D 1 106 ? -15.534 5.111 59.681 1.00 24.37 295 ILE D CA 1
ATOM 4537 C C . ILE D 1 106 ? -16.165 5.060 58.287 1.00 21.50 295 ILE D C 1
ATOM 4538 O O . ILE D 1 106 ? -17.341 5.381 58.123 1.00 27.73 295 ILE D O 1
ATOM 4543 N N . ALA D 1 107 ? -15.388 4.657 57.284 1.00 25.82 296 ALA D N 1
ATOM 4544 C CA . ALA D 1 107 ? -15.916 4.503 55.926 1.00 27.82 296 ALA D CA 1
ATOM 4545 C C . ALA D 1 107 ? -17.112 3.545 55.880 1.00 30.38 296 ALA D C 1
ATOM 4546 O O . ALA D 1 107 ? -18.101 3.796 55.189 1.00 30.33 296 ALA D O 1
ATOM 4548 N N . GLY D 1 108 ? -17.014 2.443 56.615 1.00 26.04 297 GLY D N 1
ATOM 4549 C CA . GLY D 1 108 ? -18.086 1.466 56.666 1.00 29.03 297 GLY D CA 1
ATOM 4550 C C . GLY D 1 108 ? -19.355 2.016 57.292 1.00 27.91 297 GLY D C 1
ATOM 4551 O O . GLY D 1 108 ? -20.457 1.728 56.826 1.00 31.74 297 GLY D O 1
ATOM 4552 N N . GLU D 1 109 ? -19.207 2.806 58.351 1.00 26.21 298 GLU D N 1
ATOM 4553 C CA . GLU D 1 109 ? -20.365 3.388 59.025 1.00 28.15 298 GLU D CA 1
ATOM 4554 C C . GLU D 1 109 ? -20.964 4.525 58.207 1.00 27.59 298 GLU D C 1
ATOM 4555 O O . GLU D 1 109 ? -22.159 4.810 58.299 1.00 27.60 298 GLU D O 1
ATOM 4561 N N . LEU D 1 110 ? -20.129 5.185 57.415 1.00 27.87 299 LEU D N 1
ATOM 4562 C CA . LEU D 1 110 ? -20.632 6.184 56.480 1.00 31.58 299 LEU D CA 1
ATOM 4563 C C . LEU D 1 110 ? -21.440 5.486 55.389 1.00 32.47 299 LEU D C 1
ATOM 4564 O O . LEU D 1 110 ? -22.480 5.974 54.960 1.00 30.62 299 LEU D O 1
ATOM 4569 N N . ARG D 1 111 ? -20.956 4.328 54.958 1.00 30.06 300 ARG D N 1
ATOM 4570 C CA . ARG D 1 111 ? -21.653 3.529 53.961 1.00 33.20 300 ARG D CA 1
ATOM 4571 C C . ARG D 1 111 ? -23.044 3.136 54.457 1.00 31.08 300 ARG D C 1
ATOM 4572 O O . ARG D 1 111 ? -24.005 3.131 53.693 1.00 35.47 300 ARG D O 1
ATOM 4580 N N . ASP D 1 112 ? -23.146 2.806 55.740 1.00 31.51 301 ASP D N 1
ATOM 4581 C CA . ASP D 1 112 ? -24.433 2.475 56.341 1.00 34.16 301 ASP D CA 1
ATOM 4582 C C . ASP D 1 112 ? -25.383 3.670 56.296 1.00 37.34 301 ASP D C 1
ATOM 4583 O O . ASP D 1 112 ? -26.564 3.518 55.989 1.00 40.61 301 ASP D O 1
ATOM 4588 N N . VAL D 1 113 ? -24.866 4.854 56.616 1.00 33.59 302 VAL D N 1
ATOM 4589 C CA . VAL D 1 113 ? -25.669 6.071 56.562 1.00 31.93 302 VAL D CA 1
ATOM 4590 C C . VAL D 1 113 ? -26.269 6.253 55.174 1.00 32.32 302 VAL D C 1
ATOM 4591 O O . VAL D 1 113 ? -27.485 6.358 55.025 1.00 28.61 302 VAL D O 1
ATOM 4595 N N . ALA D 1 114 ? -25.410 6.279 54.160 1.00 32.06 303 ALA D N 1
ATOM 4596 C CA . ALA D 1 114 ? -25.863 6.429 52.782 1.00 33.79 303 ALA D CA 1
ATOM 4597 C C . ALA D 1 114 ? -26.843 5.326 52.363 1.00 39.49 303 ALA D C 1
ATOM 4598 O O . ALA D 1 114 ? -27.858 5.601 51.719 1.00 45.60 303 ALA D O 1
ATOM 4600 N N . GLU D 1 115 ? -26.547 4.083 52.735 1.00 40.55 304 GLU D N 1
ATOM 4601 C CA . GLU D 1 115 ? -27.385 2.954 52.328 1.00 45.17 304 GLU D CA 1
ATOM 4602 C C . GLU D 1 115 ? -28.721 2.892 53.065 1.00 46.26 304 GLU D C 1
ATOM 4603 O O . GLU D 1 115 ? -29.723 2.445 52.505 1.00 47.95 304 GLU D O 1
ATOM 4609 N N . GLY D 1 116 ? -28.730 3.325 54.322 1.00 44.90 305 GLY D N 1
ATOM 4610 C CA . GLY D 1 116 ? -29.940 3.281 55.126 1.00 45.80 305 GLY D CA 1
ATOM 4611 C C . GLY D 1 116 ? -30.757 4.558 55.047 1.00 40.77 305 GLY D C 1
ATOM 4612 O O . GLY D 1 116 ? -31.736 4.721 55.774 1.00 41.30 305 GLY D O 1
ATOM 4613 N N . SER D 1 117 ? -30.357 5.465 54.161 1.00 39.10 306 SER D N 1
ATOM 4614 C CA . SER D 1 117 ? -30.991 6.779 54.070 1.00 38.18 306 SER D CA 1
ATOM 4615 C C . SER D 1 117 ? -32.489 6.703 53.777 1.00 36.24 306 SER D C 1
ATOM 4616 O O . SER D 1 117 ? -32.942 5.885 52.976 1.00 32.05 306 SER D O 1
ATOM 4619 N N . ALA D 1 118 ? -33.254 7.575 54.424 1.00 39.92 307 ALA D N 1
ATOM 4620 C CA . ALA D 1 118 ? -34.685 7.669 54.163 1.00 39.08 307 ALA D CA 1
ATOM 4621 C C . ALA D 1 118 ? -34.988 8.801 53.182 1.00 37.97 307 ALA D C 1
ATOM 4622 O O . ALA D 1 118 ? -36.126 9.248 53.079 1.00 38.41 307 ALA D O 1
ATOM 4624 N N . ALA D 1 119 ? -33.965 9.271 52.471 1.00 39.03 308 ALA D N 1
ATOM 4625 C CA . ALA D 1 119 ? -34.168 10.299 51.456 1.00 35.78 308 ALA D CA 1
ATOM 4626 C C . ALA D 1 119 ? -35.201 9.802 50.454 1.00 39.54 308 ALA D C 1
ATOM 4627 O O . ALA D 1 119 ? -35.159 8.645 50.032 1.00 40.05 308 ALA D O 1
ATOM 4629 N N . ASP D 1 120 ? -36.129 10.677 50.082 1.00 33.87 309 ASP D N 1
ATOM 4630 C CA . ASP D 1 120 ? -37.234 10.299 49.217 1.00 35.91 309 ASP D CA 1
ATOM 4631 C C . ASP D 1 120 ? -37.472 11.377 48.163 1.00 34.94 309 ASP D C 1
ATOM 4632 O O . ASP D 1 120 ? -38.270 12.286 48.377 1.00 28.10 309 ASP D O 1
ATOM 4637 N N . PRO D 1 121 ? -36.781 11.275 47.016 1.00 35.73 310 PRO D N 1
ATOM 4638 C CA . PRO D 1 121 ? -36.846 12.306 45.972 1.00 32.01 310 PRO D CA 1
ATOM 4639 C C . PRO D 1 121 ? -38.258 12.553 45.424 1.00 35.62 310 PRO D C 1
ATOM 4640 O O . PRO D 1 121 ? -38.580 13.692 45.074 1.00 34.93 310 PRO D O 1
ATOM 4644 N N . GLU D 1 122 ? -39.085 11.514 45.356 1.00 34.50 311 GLU D N 1
ATOM 4645 C CA . GLU D 1 122 ? -40.467 11.683 44.917 1.00 36.98 311 GLU D CA 1
ATOM 4646 C C . GLU D 1 122 ? -41.272 12.486 45.940 1.00 34.05 311 GLU D C 1
ATOM 4647 O O . GLU D 1 122 ? -41.990 13.424 45.584 1.00 28.49 311 GLU D O 1
ATOM 4653 N N . ALA D 1 123 ? -41.139 12.114 47.211 1.00 31.45 312 ALA D N 1
ATOM 4654 C CA . ALA D 1 123 ? -41.774 12.849 48.304 1.00 28.18 312 ALA D CA 1
ATOM 4655 C C . ALA D 1 123 ? -41.380 14.322 48.259 1.00 25.51 312 ALA D C 1
ATOM 4656 O O . ALA D 1 123 ? -42.227 15.210 48.352 1.00 22.26 312 ALA D O 1
ATOM 4658 N N . LEU D 1 124 ? -40.082 14.570 48.122 1.00 23.64 313 LEU D N 1
ATOM 4659 C CA . LEU D 1 124 ? -39.559 15.930 48.028 1.00 24.32 313 LEU D CA 1
ATOM 4660 C C . LEU D 1 124 ? -40.220 16.693 46.877 1.00 25.69 313 LEU D C 1
ATOM 4661 O O . LEU D 1 124 ? -40.621 17.847 47.040 1.00 23.73 313 LEU D O 1
ATOM 4666 N N . ASP D 1 125 ? -40.338 16.041 45.719 1.00 28.76 314 ASP D N 1
ATOM 4667 C CA . ASP D 1 125 ? -41.009 16.628 44.553 1.00 28.22 314 ASP D CA 1
ATOM 4668 C C . ASP D 1 125 ? -42.484 16.951 44.817 1.00 25.07 314 ASP D C 1
ATOM 4669 O O . ASP D 1 125 ? -43.004 17.947 44.319 1.00 23.11 314 ASP D O 1
ATOM 4674 N N . ARG D 1 126 ? -43.160 16.105 45.586 1.00 27.64 315 ARG D N 1
ATOM 4675 C CA . ARG D 1 126 ? -44.558 16.359 45.928 1.00 25.55 315 ARG D CA 1
ATOM 4676 C C . ARG D 1 126 ? -44.695 17.567 46.857 1.00 25.98 315 ARG D C 1
ATOM 4677 O O . ARG D 1 126 ? -45.605 18.386 46.701 1.00 26.99 315 ARG D O 1
ATOM 4685 N N . VAL D 1 127 ? -43.776 17.688 47.811 1.00 24.13 316 VAL D N 1
ATOM 4686 C CA . VAL D 1 127 ? -43.784 18.833 48.711 1.00 21.81 316 VAL D CA 1
ATOM 4687 C C . VAL D 1 127 ? -43.522 20.120 47.929 1.00 22.28 316 VAL D C 1
ATOM 4688 O O . VAL D 1 127 ? -44.242 21.109 48.081 1.00 27.40 316 VAL D O 1
ATOM 4692 N N . GLU D 1 128 ? -42.501 20.098 47.081 1.00 20.17 317 GLU D N 1
ATOM 4693 C CA . GLU D 1 128 ? -42.207 21.229 46.205 1.00 26.68 317 GLU D CA 1
ATOM 4694 C C . GLU D 1 128 ? -43.376 21.596 45.287 1.00 28.40 317 GLU D C 1
ATOM 4695 O O . GLU D 1 128 ? -43.596 22.765 44.982 1.00 26.39 317 GLU D O 1
ATOM 4701 N N . ALA D 1 129 ? -44.114 20.593 44.831 1.00 31.09 318 ALA D N 1
ATOM 4702 C CA . ALA D 1 129 ? -45.200 20.844 43.899 1.00 31.90 318 ALA D CA 1
ATOM 4703 C C . ALA D 1 129 ? -46.325 21.627 44.577 1.00 29.38 318 ALA D C 1
ATOM 4704 O O . ALA D 1 129 ? -46.878 22.569 44.001 1.00 29.15 318 ALA D O 1
ATOM 4706 N N . ARG D 1 130 ? -46.660 21.239 45.801 1.00 22.75 319 ARG D N 1
ATOM 4707 C CA . ARG D 1 130 ? -47.708 21.928 46.550 1.00 26.93 319 ARG D CA 1
ATOM 4708 C C . ARG D 1 130 ? -47.290 23.371 46.848 1.00 25.83 319 ARG D C 1
ATOM 4709 O O . ARG D 1 130 ? -48.068 24.302 46.644 1.00 24.90 319 ARG D O 1
ATOM 4717 N N . LEU D 1 131 ? -46.065 23.557 47.331 1.00 27.46 320 LEU D N 1
ATOM 4718 C CA . LEU D 1 131 ? -45.561 24.900 47.598 1.00 21.97 320 LEU D CA 1
ATOM 4719 C C . LEU D 1 131 ? -45.592 25.727 46.319 1.00 23.01 320 LEU D C 1
ATOM 4720 O O . LEU D 1 131 ? -45.846 26.928 46.353 1.00 26.76 320 LEU D O 1
ATOM 4725 N N . SER D 1 132 ? -45.345 25.079 45.188 1.00 22.61 321 SER D N 1
ATOM 4726 C CA . SER D 1 132 ? -45.367 25.784 43.910 1.00 26.87 321 SER D CA 1
ATOM 4727 C C . SER D 1 132 ? -46.784 26.230 43.530 1.00 25.75 321 SER D C 1
ATOM 4728 O O . SER D 1 132 ? -46.989 27.339 43.040 1.00 22.91 321 SER D O 1
ATOM 4731 N N . ALA D 1 133 ? -47.759 25.360 43.754 1.00 23.64 322 ALA D N 1
ATOM 4732 C CA . ALA D 1 133 ? -49.145 25.710 43.485 1.00 27.16 322 ALA D CA 1
ATOM 4733 C C . ALA D 1 133 ? -49.577 26.896 44.350 1.00 24.37 322 ALA D C 1
ATOM 4734 O O . ALA D 1 133 ? -50.235 27.821 43.873 1.00 25.15 322 ALA D O 1
ATOM 4736 N N . LEU D 1 134 ? -49.198 26.870 45.623 1.00 18.72 323 LEU D N 1
ATOM 4737 C CA . LEU D 1 134 ? -49.575 27.932 46.541 1.00 18.80 323 LEU D CA 1
ATOM 4738 C C . LEU D 1 134 ? -48.876 29.241 46.190 1.00 25.09 323 LEU D C 1
ATOM 4739 O O . LEU D 1 134 ? -49.479 30.311 46.268 1.00 24.94 323 LEU D O 1
ATOM 4744 N N A SER D 1 135 ? -47.607 29.149 45.801 0.44 22.62 324 SER D N 1
ATOM 4745 N N B SER D 1 135 ? -47.604 29.148 45.811 0.56 22.52 324 SER D N 1
ATOM 4746 C CA A SER D 1 135 ? -46.839 30.327 45.406 0.44 22.72 324 SER D CA 1
ATOM 4747 C CA B SER D 1 135 ? -46.841 30.320 45.398 0.56 22.63 324 SER D CA 1
ATOM 4748 C C A SER D 1 135 ? -47.445 31.005 44.176 0.44 23.70 324 SER D C 1
ATOM 4749 C C B SER D 1 135 ? -47.501 31.002 44.204 0.56 23.75 324 SER D C 1
ATOM 4750 O O A SER D 1 135 ? -47.471 32.231 44.082 0.44 24.33 324 SER D O 1
ATOM 4751 O O B SER D 1 135 ? -47.621 32.227 44.162 0.56 24.54 324 SER D O 1
ATOM 4756 N N . LYS D 1 136 ? -47.929 30.202 43.234 1.00 24.28 325 LYS D N 1
ATOM 4757 C CA . LYS D 1 136 ? -48.564 30.741 42.039 1.00 28.15 325 LYS D CA 1
ATOM 4758 C C . LYS D 1 136 ? -49.837 31.528 42.369 1.00 26.90 325 LYS D C 1
ATOM 4759 O O . LYS D 1 136 ? -50.089 32.579 41.777 1.00 23.94 325 LYS D O 1
ATOM 4765 N N . LEU D 1 137 ? -50.632 31.026 43.313 1.00 24.91 326 LEU D N 1
ATOM 4766 C CA . LEU D 1 137 ? -51.819 31.755 43.770 1.00 24.06 326 LEU D CA 1
ATOM 4767 C C . LEU D 1 137 ? -51.425 33.041 44.481 1.00 27.60 326 LEU D C 1
ATOM 4768 O O . LEU D 1 137 ? -52.047 34.086 44.291 1.00 27.10 326 LEU D O 1
ATOM 4773 N N . LYS D 1 138 ? -50.399 32.957 45.322 1.00 20.14 327 LYS D N 1
ATOM 4774 C CA . LYS D 1 138 ? -49.961 34.129 46.070 1.00 24.42 327 LYS D CA 1
ATOM 4775 C C . LYS D 1 138 ? -49.443 35.220 45.135 1.00 26.39 327 LYS D C 1
ATOM 4776 O O . LYS D 1 138 ? -49.626 36.406 45.392 1.00 28.00 327 LYS D O 1
ATOM 4782 N N . ASN D 1 139 ? -48.824 34.818 44.031 1.00 30.36 328 ASN D N 1
ATOM 4783 C CA . ASN D 1 139 ? -48.326 35.790 43.063 1.00 28.25 328 ASN D CA 1
ATOM 4784 C C . ASN D 1 139 ? -49.421 36.482 42.251 1.00 28.17 328 ASN D C 1
ATOM 4785 O O . ASN D 1 139 ? -49.145 37.424 41.512 1.00 29.43 328 ASN D O 1
ATOM 4790 N N . LYS D 1 140 ? -50.660 36.016 42.389 1.00 23.02 329 LYS D N 1
ATOM 4791 C CA . LYS D 1 140 ? -51.780 36.600 41.654 1.00 25.01 329 LYS D CA 1
ATOM 4792 C C . LYS D 1 140 ? -52.780 37.226 42.610 1.00 22.62 329 LYS D C 1
ATOM 4793 O O . LYS D 1 140 ? -53.345 38.278 42.326 1.00 25.53 329 LYS D O 1
ATOM 4799 N N . TYR D 1 141 ? -53.002 36.558 43.739 1.00 17.63 330 TYR D N 1
ATOM 4800 C CA . TYR D 1 141 ? -54.064 36.937 44.666 1.00 23.92 330 TYR D CA 1
ATOM 4801 C C . TYR D 1 141 ? -53.547 37.197 46.086 1.00 31.15 330 TYR D C 1
ATOM 4802 O O . TYR D 1 141 ? -54.345 37.368 47.013 1.00 33.49 330 TYR D O 1
ATOM 4811 N N . GLY D 1 142 ? -52.222 37.247 46.239 1.00 27.11 331 GLY D N 1
ATOM 4812 C CA . GLY D 1 142 ? -51.568 37.260 47.544 1.00 28.76 331 GLY D CA 1
ATOM 4813 C C . GLY D 1 142 ? -51.645 38.551 48.343 1.00 34.75 331 GLY D C 1
ATOM 4814 O O . GLY D 1 142 ? -52.599 39.320 48.195 1.00 33.32 331 GLY D O 1
ATOM 4815 N N . PRO D 1 143 ? -50.621 38.818 49.180 1.00 31.11 332 PRO D N 1
ATOM 4816 C CA . PRO D 1 143 ? -49.356 38.079 49.299 1.00 32.45 332 PRO D CA 1
ATOM 4817 C C . PRO D 1 143 ? -49.365 36.862 50.231 1.00 32.21 332 PRO D C 1
ATOM 4818 O O . PRO D 1 143 ? -48.460 36.034 50.119 1.00 31.81 332 PRO D O 1
ATOM 4822 N N . THR D 1 144 ? -50.334 36.756 51.134 1.00 25.42 333 THR D N 1
ATOM 4823 C CA . THR D 1 144 ? -50.415 35.583 52.004 1.00 28.12 333 THR D CA 1
ATOM 4824 C C . THR D 1 144 ? -51.575 34.694 51.573 1.00 30.72 333 THR D C 1
ATOM 4825 O O . THR D 1 144 ? -52.429 35.115 50.793 1.00 25.13 333 THR D O 1
ATOM 4829 N N . LEU D 1 145 ? -51.609 33.468 52.085 1.00 30.66 334 LEU D N 1
ATOM 4830 C CA . LEU D 1 145 ? -52.703 32.560 51.764 1.00 26.49 334 LEU D CA 1
ATOM 4831 C C . LEU D 1 145 ? -54.016 33.104 52.304 1.00 25.14 334 LEU D C 1
ATOM 4832 O O . LEU D 1 145 ? -55.071 32.879 51.717 1.00 26.24 334 LEU D O 1
ATOM 4837 N N . GLU D 1 146 ? -53.946 33.822 53.422 1.00 20.91 335 GLU D N 1
ATOM 4838 C CA . GLU D 1 146 ? -55.124 34.475 53.979 1.00 26.31 335 GLU D CA 1
ATOM 4839 C C . GLU D 1 146 ? -55.688 35.458 52.955 1.00 29.64 335 GLU D C 1
ATOM 4840 O O . GLU D 1 146 ? -56.904 35.583 52.796 1.00 30.53 335 GLU D O 1
ATOM 4846 N N . ASP D 1 147 ? -54.787 36.158 52.272 1.00 26.52 336 ASP D N 1
ATOM 4847 C CA . ASP D 1 147 ? -55.163 37.126 51.250 1.00 30.06 336 ASP D CA 1
ATOM 4848 C C . ASP D 1 147 ? -55.775 36.421 50.048 1.00 24.52 336 ASP D C 1
ATOM 4849 O O . ASP D 1 147 ? -56.744 36.898 49.464 1.00 26.40 336 ASP D O 1
ATOM 4854 N N . VAL D 1 148 ? -55.195 35.286 49.676 1.00 26.64 337 VAL D N 1
ATOM 4855 C CA . VAL D 1 148 ? -55.707 34.509 48.551 1.00 25.26 337 VAL D CA 1
ATOM 4856 C C . VAL D 1 148 ? -57.145 34.068 48.811 1.00 26.06 337 VAL D C 1
ATOM 4857 O O . VAL D 1 148 ? -58.003 34.190 47.943 1.00 25.46 337 VAL D O 1
ATOM 4861 N N . VAL D 1 149 ? -57.400 33.566 50.016 1.00 27.31 338 VAL D N 1
ATOM 4862 C CA . VAL D 1 149 ? -58.722 33.052 50.374 1.00 24.77 338 VAL D CA 1
ATOM 4863 C C . VAL D 1 149 ? -59.771 34.156 50.370 1.00 27.80 338 VAL D C 1
ATOM 4864 O O . VAL D 1 149 ? -60.902 33.949 49.924 1.00 31.79 338 VAL D O 1
ATOM 4868 N N . GLU D 1 150 ? -59.393 35.332 50.863 1.00 25.42 339 GLU D N 1
ATOM 4869 C CA . GLU D 1 150 ? -60.308 36.466 50.892 1.00 27.67 339 GLU D CA 1
ATOM 4870 C C . GLU D 1 150 ? -60.588 36.997 49.485 1.00 22.67 339 GLU D C 1
ATOM 4871 O O . GLU D 1 150 ? -61.711 37.376 49.170 1.00 26.26 339 GLU D O 1
ATOM 4877 N N . PHE D 1 151 ? -59.568 37.017 48.637 1.00 23.75 340 PHE D N 1
ATOM 4878 C CA . PHE D 1 151 ? -59.749 37.395 47.238 1.00 25.28 340 PHE D CA 1
ATOM 4879 C C . PHE D 1 151 ? -60.823 36.524 46.593 1.00 24.95 340 PHE D C 1
ATOM 4880 O O . PHE D 1 151 ? -61.697 37.024 45.892 1.00 21.96 340 PHE D O 1
ATOM 4888 N N . GLY D 1 152 ? -60.746 35.217 46.833 1.00 22.34 341 GLY D N 1
ATOM 4889 C CA . GLY D 1 152 ? -61.687 34.279 46.251 1.00 20.36 341 GLY D CA 1
ATOM 4890 C C . GLY D 1 152 ? -63.089 34.522 46.780 1.00 23.46 341 GLY D C 1
ATOM 4891 O O . GLY D 1 152 ? -64.060 34.453 46.028 1.00 24.55 341 GLY D O 1
ATOM 4892 N N . ALA D 1 153 ? -63.184 34.835 48.071 1.00 24.19 342 ALA D N 1
ATOM 4893 C CA . ALA D 1 153 ? -64.467 35.069 48.729 1.00 30.67 342 ALA D CA 1
ATOM 4894 C C . ALA D 1 153 ? -65.156 36.336 48.224 1.00 30.37 342 ALA D C 1
ATOM 4895 O O . ALA D 1 153 ? -66.372 36.361 48.040 1.00 32.40 342 ALA D O 1
ATOM 4897 N N . GLN D 1 154 ? -64.374 37.392 48.027 1.00 29.75 343 GLN D N 1
ATOM 4898 C CA . GLN D 1 154 ? -64.892 38.639 47.480 1.00 34.54 343 GLN D CA 1
ATOM 4899 C C . GLN D 1 154 ? -65.266 38.472 46.006 1.00 32.03 343 GLN D C 1
ATOM 4900 O O . GLN D 1 154 ? -66.249 39.048 45.538 1.00 31.62 343 GLN D O 1
ATOM 4906 N N . ALA D 1 155 ? -64.486 37.680 45.275 1.00 26.72 344 ALA D N 1
ATOM 4907 C CA . ALA D 1 155 ? -64.790 37.428 43.862 1.00 31.52 344 ALA D CA 1
ATOM 4908 C C . ALA D 1 155 ? -66.119 36.686 43.708 1.00 29.30 344 ALA D C 1
ATOM 4909 O O . ALA D 1 155 ? -66.915 36.986 42.817 1.00 29.96 344 ALA D O 1
ATOM 4911 N N . ALA D 1 156 ? -66.351 35.714 44.584 1.00 26.79 345 ALA D N 1
ATOM 4912 C CA . ALA D 1 156 ? -67.584 34.932 44.561 1.00 23.02 345 ALA D CA 1
ATOM 4913 C C . ALA D 1 156 ? -68.812 35.789 44.881 1.00 26.27 345 ALA D C 1
ATOM 4914 O O . ALA D 1 156 ? -69.870 35.605 44.282 1.00 23.43 345 ALA D O 1
ATOM 4916 N N . GLU D 1 157 ? -68.672 36.714 45.830 1.00 26.12 346 GLU D N 1
ATOM 4917 C CA . GLU D 1 157 ? -69.770 37.607 46.196 1.00 30.57 346 GLU D CA 1
ATOM 4918 C C . GLU D 1 157 ? -70.089 38.551 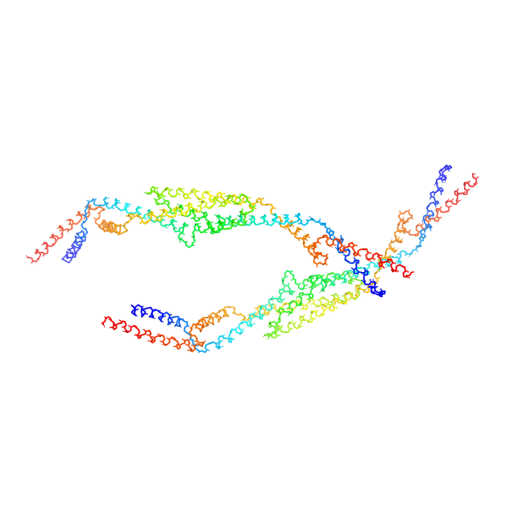45.041 1.00 31.59 346 GLU D C 1
ATOM 4919 O O . GLU D 1 157 ? -71.248 38.772 44.709 1.00 26.99 346 GLU D O 1
ATOM 4925 N N . GLU D 1 158 ? -69.045 39.111 44.438 1.00 30.02 347 GLU D N 1
ATOM 4926 C CA . GLU D 1 158 ? -69.201 40.012 43.305 1.00 32.69 347 GLU D CA 1
ATOM 4927 C C . GLU D 1 158 ? -69.832 39.267 42.127 1.00 30.60 347 GLU D C 1
ATOM 4928 O O . GLU D 1 158 ? -70.725 39.784 41.448 1.00 28.02 347 GLU D O 1
ATOM 4934 N N . LEU D 1 159 ? -69.370 38.043 41.896 1.00 27.70 348 LEU D N 1
ATOM 4935 C CA . LEU D 1 159 ? -69.899 37.205 40.823 1.00 25.58 348 LEU D CA 1
ATOM 4936 C C . LEU D 1 159 ? -71.403 36.968 40.965 1.00 30.57 348 LEU D C 1
ATOM 4937 O O . LEU D 1 159 ? -72.149 37.074 39.996 1.00 28.83 348 LEU D O 1
ATOM 4942 N N . ALA D 1 160 ? -71.845 36.643 42.176 1.00 33.32 349 ALA D N 1
ATOM 4943 C CA . ALA D 1 160 ? -73.261 36.383 42.427 1.00 32.55 349 ALA D CA 1
ATOM 4944 C C . ALA D 1 160 ? -74.112 37.623 42.167 1.00 34.55 349 ALA D C 1
ATOM 4945 O O . ALA D 1 160 ? -75.242 37.530 41.667 1.00 34.09 349 ALA D O 1
ATOM 4947 N N . GLY D 1 161 ? -73.566 38.786 42.507 1.00 30.66 350 GLY D N 1
ATOM 4948 C CA . GLY D 1 161 ? -74.268 40.037 42.290 1.00 35.17 350 GLY D CA 1
ATOM 4949 C C . GLY D 1 161 ? -74.498 40.306 40.817 1.00 34.66 350 GLY D C 1
ATOM 4950 O O . GLY D 1 161 ? -75.561 40.781 40.425 1.00 35.77 350 GLY D O 1
ATOM 4951 N N . LEU D 1 162 ? -73.494 39.999 40.000 1.00 32.04 351 LEU D N 1
ATOM 4952 C CA . LEU D 1 162 ? -73.570 40.236 38.560 1.00 27.67 351 LEU D CA 1
ATOM 4953 C C . LEU D 1 162 ? -74.490 39.237 37.868 1.00 28.75 351 LEU D C 1
ATOM 4954 O O . LEU D 1 162 ? -75.180 39.584 36.917 1.00 29.49 351 LEU D O 1
ATOM 4959 N N . GLU D 1 163 ? -74.490 37.995 38.342 1.00 30.43 352 GLU D N 1
ATOM 4960 C CA . GLU D 1 163 ? -75.407 36.986 37.827 1.00 34.58 352 GLU D CA 1
ATOM 4961 C C . GLU D 1 163 ? -76.851 37.356 38.152 1.00 40.21 352 GLU D C 1
ATOM 4962 O O . GLU D 1 163 ? -77.759 37.100 37.359 1.00 41.41 352 GLU D O 1
ATOM 4968 N N . GLU D 1 164 ? -77.064 37.962 39.317 1.00 39.99 353 GLU D N 1
ATOM 4969 C CA . GLU D 1 164 ? -78.394 38.442 39.678 1.00 45.22 353 GLU D CA 1
ATOM 4970 C C . GLU D 1 164 ? -78.804 39.616 38.786 1.00 47.52 353 GLU D C 1
ATOM 4971 O O . GLU D 1 164 ? -79.953 39.702 38.357 1.00 50.66 353 GLU D O 1
ATOM 4977 N N . ASP D 1 165 ? -77.861 40.513 38.510 1.00 46.60 354 ASP D N 1
ATOM 4978 C CA . ASP D 1 165 ? -78.110 41.632 37.605 1.00 45.80 354 ASP D CA 1
ATOM 4979 C C . ASP D 1 165 ? -78.535 41.137 36.223 1.00 45.41 354 ASP D C 1
ATOM 4980 O O . ASP D 1 165 ? -79.506 41.631 35.650 1.00 46.83 354 ASP D O 1
ATOM 4985 N N . GLU D 1 166 ? -77.806 40.161 35.690 1.00 42.65 355 GLU D N 1
ATOM 4986 C CA . GLU D 1 166 ? -78.177 39.544 34.420 1.00 43.95 355 GLU D CA 1
ATOM 4987 C C . GLU D 1 166 ? -79.545 38.878 34.508 1.00 49.61 355 GLU D C 1
ATOM 4988 O O . GLU D 1 166 ? -80.328 38.917 33.559 1.00 52.67 355 GLU D O 1
ATOM 4994 N N . ARG D 1 167 ? -79.828 38.269 35.653 1.00 50.68 356 ARG D N 1
ATOM 4995 C CA . ARG D 1 167 ? -81.087 37.564 35.852 1.00 55.80 356 ARG D CA 1
ATOM 4996 C C . ARG D 1 167 ? -82.264 38.521 35.697 1.00 60.91 356 ARG D C 1
ATOM 4997 O O . ARG D 1 167 ? -83.293 38.166 35.123 1.00 61.28 356 ARG D O 1
ATOM 5005 N N . ASP D 1 168 ? -82.098 39.742 36.199 1.00 68.40 357 ASP D N 1
ATOM 5006 C CA . ASP D 1 168 ? -83.141 40.762 36.110 1.00 74.59 357 ASP D CA 1
ATOM 5007 C C . ASP D 1 168 ? -83.235 41.365 34.709 1.00 79.86 357 ASP D C 1
ATOM 5008 O O . ASP D 1 168 ? -84.317 41.739 34.258 1.00 82.34 357 ASP D O 1
ATOM 5013 N N . ALA D 1 169 ? -82.099 41.463 34.027 1.00 54.49 358 ALA D N 1
ATOM 5014 C CA . ALA D 1 169 ? -82.062 42.027 32.681 1.00 57.06 358 ALA D CA 1
ATOM 5015 C C . ALA D 1 169 ? -82.127 40.937 31.615 1.00 61.48 358 ALA D C 1
ATOM 5016 O O . ALA D 1 169 ? -83.115 40.210 31.518 1.00 65.74 358 ALA D O 1
#

Sequence (666 aa):
FTQRERARQIDLLAFQVQEISEVSPDPGEEEGLNTELSRLSNLHTIAQAAAGGVELLSDGDLNAAGLIGEAVRALNAGAKYDETVMQLQNELRAALESSVQQAIAGELRDVAEGSAADPEALDRVEARLSALSKLKNKYGPTLEDVVEFGAQAAEELAGLEEDERDAGSTQRERARQIDLLAFQVQEISEVSPDPGEEEGLNTELSSRLSNLHTIAQAAAGGVELLSDGDLNAAGLIGEAVRALNAGAKYDETVMQLQNELRAALESSVQAIAGELRDVAEGSAADPEALDRVEARLSALSKLKNKYGPTLEDVVEFGAQAAEELAGLEEDERDAGSPFTQRERARQIDLLAFQVQEISSEVSPDPGEEEGLNTELSSRLSNLHTIAQAAAGGVELLSDGDLNAAGLIGEAVRALNAGAKYDETVMQLQNELRAALESSVQQAIAGELRDVAEGSAADPEALDRVEARLSALSSKLKNKYGPTLEDVVEFGAQAAEELAGLEEDERDAGPFTQRERARQIDLLAFQVQEISEVSPDPGEEEGLNTELSRLSNLHTIAQAAAGGVELLSDGDLNAAGLIGEAVRALNAGAKYDETVMQLQNELRAALESSVQAIAGELRDVAEGSAADPEALDRVEARLSALSSKLKNKYGPTLEDVVEFGAQAAEELAGLEEDERDA

InterPro domains:
  IPR003395 RecF/RecN/SMC, N-terminal [PF02463] (34-520)
  IPR004604 DNA recombination/repair protein RecN [PIRSF003128] (34-563)
  IPR004604 DNA recombination/repair protein RecN [PTHR11059] (33-563)
  IPR004604 DNA recombination/repair protein RecN [TIGR00634] (34-562)
  IPR027417 P-loop containing nucleoside triphosphate hydrolase [G3DSA:3.40.50.300] (32-248)
  IPR027417 P-loop containing nucleoside triphosphate hydrolase [G3DSA:3.40.50.300] (272-564)
  IPR027417 P-loop containing nucleoside triphosphate hydrolase [SSF52540] (33-528)

Foldseek 3Di:
DVVVVLVVLLVVLVVLLVLCVVLVDDFPVVVVLVVVLVVQVVLVVLLVVLVVLLCADPNPPHHVLVVLVVVLVVLVVVLVPDVVSVVVSVVSVVVSVVSVVSSVVSVVSNVVGPRDPPVNVVSVVSVVSLVVQCVPQHVGSVSSVVSSVVSVVVSVVSVVVVVVVVD/DVVVLVVLLVVLVVLLVLCVVLVDDFPPVVVLVVVLCVQVVLVVLLVVLVVLLCQDPVPPHHVLVVLVVVLVVLVVVLVPDVVSVVVSVVSVVVSVVSVVSNVVSVVSNVPGPRDVVVNVVSVVSVVSQVVLCVPQHVGSVSSVVSSVVSVVVSVVSVVVVVVVVD/DPDPVVLVVLLVVLVVLLVLCVVLVDDFPVVVVLVVVLVVLVVLVVLLVVLVVLLCADPNPPHHDLVVLVVVLVVLVVVVVPDVVSVVVSVVSVVVSVVSVVSNVVSVVSNVVGPRDPVVSVVSVVSVVSQVVQCVPQHVGVVSSVVSSVVSVVVSVVSVVVVVVVD/DPDPVVLVVLLVVLVVLLVLCVVLVDDFPVVVVLVVVLCVLVVLVVLLVVLVVLLCQDPNPPHHVLVVLVVVLVVLVVVLVPDVVSVVVSVVSVVVSVVSVVSSVVSVVSNVVGPRDVVVSVVSVVSVVSQVVLCVPQHVGVVSSVVSSVVSVVVSVVSVVVVVVD